Protein AF-A0A5C2H812-F1 (afdb_monomer_lite)

Structure (mmCIF, N/CA/C/O backbone):
data_AF-A0A5C2H812-F1
#
_entry.id   AF-A0A5C2H812-F1
#
loop_
_atom_site.group_PDB
_atom_site.id
_atom_site.type_symbol
_atom_site.label_atom_id
_atom_site.label_alt_id
_atom_site.label_comp_id
_atom_site.label_asym_id
_atom_site.label_entity_id
_atom_site.label_seq_id
_atom_site.pdbx_PDB_ins_code
_atom_site.Cartn_x
_atom_site.Cartn_y
_atom_site.Cartn_z
_atom_site.occupancy
_atom_site.B_iso_or_equiv
_atom_site.auth_seq_id
_atom_site.auth_comp_id
_atom_site.auth_asym_id
_atom_site.auth_atom_id
_atom_site.pdbx_PDB_model_num
ATOM 1 N N . MET A 1 1 ? 69.292 25.641 -96.877 1.00 55.03 1 MET A N 1
ATOM 2 C CA . MET A 1 1 ? 69.197 25.171 -95.483 1.00 55.03 1 MET A CA 1
ATOM 3 C C . MET A 1 1 ? 70.450 24.400 -95.140 1.00 55.03 1 MET A C 1
ATOM 5 O O . MET A 1 1 ? 70.789 23.452 -95.841 1.00 55.03 1 MET A O 1
ATOM 9 N N . ASN A 1 2 ? 71.173 24.871 -94.130 1.00 63.78 2 ASN A N 1
ATOM 10 C CA . ASN A 1 2 ? 72.374 24.227 -93.603 1.00 63.78 2 ASN A CA 1
ATOM 11 C C . ASN A 1 2 ? 71.959 22.956 -92.828 1.00 63.78 2 ASN A C 1
ATOM 13 O O . ASN A 1 2 ? 70.912 22.959 -92.189 1.00 63.78 2 ASN A O 1
ATOM 17 N N . LEU A 1 3 ? 72.748 21.875 -92.854 1.00 61.50 3 LEU A N 1
ATOM 18 C CA . LEU A 1 3 ? 72.434 20.598 -92.172 1.00 61.50 3 LEU A CA 1
ATOM 19 C C . LEU A 1 3 ? 72.087 20.777 -90.678 1.00 61.50 3 LEU A C 1
ATOM 21 O O . LEU A 1 3 ? 71.246 20.055 -90.152 1.00 61.50 3 LEU A O 1
ATOM 25 N N . LYS A 1 4 ? 72.663 21.796 -90.027 1.00 65.25 4 LYS A N 1
ATOM 26 C CA . LYS A 1 4 ? 72.330 22.205 -88.652 1.00 65.25 4 LYS A CA 1
ATOM 27 C C . LYS A 1 4 ? 70.908 22.757 -88.477 1.00 65.25 4 LYS A C 1
ATOM 29 O O . LYS A 1 4 ? 70.313 22.526 -87.434 1.00 65.25 4 LYS A O 1
ATOM 34 N N . GLU A 1 5 ? 70.365 23.481 -89.455 1.00 61.47 5 GLU A N 1
ATOM 35 C CA . GLU A 1 5 ? 68.996 24.026 -89.379 1.00 61.47 5 GLU A CA 1
ATOM 36 C C . GLU A 1 5 ? 67.959 22.905 -89.466 1.00 61.47 5 GLU A C 1
ATOM 38 O O . GLU A 1 5 ? 66.991 22.908 -88.715 1.00 61.47 5 GLU A O 1
ATOM 43 N N . LEU A 1 6 ? 68.205 21.900 -90.316 1.00 66.81 6 LEU A N 1
ATOM 44 C CA . LEU A 1 6 ? 67.329 20.734 -90.460 1.00 66.81 6 LEU A CA 1
ATOM 45 C C . LEU A 1 6 ? 67.289 19.883 -89.174 1.00 66.81 6 LEU A C 1
ATOM 47 O O . LEU A 1 6 ? 66.256 19.323 -88.821 1.00 66.81 6 LEU A O 1
ATOM 51 N N . GLU A 1 7 ? 68.414 19.791 -88.461 1.00 70.12 7 GLU A N 1
ATOM 52 C CA . GLU A 1 7 ? 68.540 19.028 -87.214 1.00 70.12 7 GLU A CA 1
ATOM 53 C C . GLU A 1 7 ? 67.909 19.752 -86.008 1.00 70.12 7 GLU A C 1
ATOM 55 O O . GLU A 1 7 ? 67.334 19.104 -85.132 1.00 70.12 7 GLU A O 1
ATOM 60 N N . ILE A 1 8 ? 67.956 21.091 -85.986 1.00 73.12 8 ILE A N 1
ATOM 61 C CA . ILE A 1 8 ? 67.236 21.921 -85.006 1.00 73.12 8 ILE A CA 1
ATOM 62 C C . ILE A 1 8 ? 65.727 21.813 -85.231 1.00 73.12 8 ILE A C 1
ATOM 64 O O . ILE A 1 8 ? 65.004 21.501 -84.292 1.00 73.12 8 ILE A O 1
ATOM 68 N N . GLN A 1 9 ? 65.268 21.961 -86.475 1.00 73.31 9 GLN A N 1
ATOM 69 C CA . GLN A 1 9 ? 63.847 21.896 -86.821 1.00 73.31 9 GLN A CA 1
ATOM 70 C C . GLN A 1 9 ? 63.234 20.529 -86.469 1.00 73.31 9 GLN A C 1
ATOM 72 O O . GLN A 1 9 ? 62.144 20.448 -85.912 1.00 73.31 9 GLN A O 1
ATOM 77 N N . LYS A 1 10 ? 63.987 19.441 -86.681 1.00 75.25 10 LYS A N 1
ATOM 78 C CA . LYS A 1 10 ? 63.566 18.084 -86.305 1.00 75.25 10 LYS A CA 1
ATOM 79 C C . LYS A 1 10 ? 63.495 17.875 -84.785 1.00 75.25 10 LYS A C 1
ATOM 81 O O . LYS A 1 10 ? 62.611 17.171 -84.306 1.00 75.25 10 LYS A O 1
ATOM 86 N N . LYS A 1 11 ? 64.400 18.495 -84.014 1.00 77.00 11 LYS A N 1
ATOM 87 C CA . LYS A 1 11 ? 64.338 18.495 -82.539 1.00 77.00 11 LYS A CA 1
ATOM 88 C C . LYS A 1 11 ? 63.199 19.363 -82.002 1.00 77.00 11 LYS A C 1
ATOM 90 O O . LYS A 1 11 ? 62.602 18.993 -80.996 1.00 77.00 11 LYS A O 1
ATOM 95 N N . GLU A 1 12 ? 62.892 20.484 -82.651 1.00 76.94 12 GLU A N 1
ATOM 96 C CA . GLU A 1 12 ? 61.744 21.337 -82.316 1.00 76.94 12 GLU A CA 1
ATOM 97 C C . GLU A 1 12 ? 60.413 20.621 -82.579 1.00 76.94 12 GLU A C 1
ATOM 99 O O . GLU A 1 12 ? 59.513 20.682 -81.740 1.00 76.94 12 GLU A O 1
ATOM 104 N N . GLU A 1 13 ? 60.304 19.876 -83.683 1.00 77.25 13 GLU A N 1
ATOM 105 C CA . GLU A 1 13 ? 59.147 19.018 -83.968 1.00 77.25 13 GLU A CA 1
ATOM 106 C C . GLU A 1 13 ? 59.012 17.878 -82.947 1.00 77.25 13 GLU A C 1
ATOM 108 O O . GLU A 1 13 ? 57.924 17.660 -82.417 1.00 77.25 13 GLU A O 1
ATOM 113 N N . GLU A 1 14 ? 60.106 17.189 -82.599 1.00 78.94 14 GLU A N 1
ATOM 114 C CA . GLU A 1 14 ? 60.086 16.109 -81.599 1.00 78.94 14 GLU A CA 1
ATOM 115 C C . GLU A 1 14 ? 59.736 16.625 -80.190 1.00 78.94 14 GLU A C 1
ATOM 117 O O . GLU A 1 14 ? 58.989 15.981 -79.449 1.00 78.94 14 GLU A O 1
ATOM 122 N N . PHE A 1 15 ? 60.243 17.803 -79.813 1.00 83.19 15 PHE A N 1
ATOM 123 C CA . PHE A 1 15 ? 59.892 18.458 -78.553 1.00 83.19 15 PHE A CA 1
ATOM 124 C C . PHE A 1 15 ? 58.424 18.894 -78.537 1.00 83.19 15 PHE A C 1
ATOM 126 O O . PHE A 1 15 ? 57.734 18.662 -77.545 1.00 83.19 15 PHE A O 1
ATOM 133 N N . SER A 1 16 ? 57.926 19.455 -79.643 1.00 80.38 16 SER A N 1
ATOM 134 C CA . SER A 1 16 ? 56.518 19.841 -79.787 1.00 80.38 16 SER A CA 1
ATOM 135 C C . SER A 1 16 ? 55.586 18.631 -79.695 1.00 80.38 16 SER A C 1
ATOM 137 O O . SER A 1 16 ? 54.560 18.709 -79.023 1.00 80.38 16 SER A O 1
ATOM 139 N N . LEU A 1 17 ? 55.965 17.489 -80.283 1.00 81.94 17 LEU A N 1
ATOM 140 C CA . LEU A 1 17 ? 55.203 16.242 -80.171 1.00 81.94 17 LEU A CA 1
ATOM 141 C C . LEU A 1 17 ? 55.134 15.742 -78.721 1.00 81.94 17 LEU A C 1
ATOM 143 O O . LEU A 1 17 ? 54.051 15.448 -78.225 1.00 81.94 17 LEU A O 1
ATOM 147 N N . LYS A 1 18 ? 56.269 15.715 -78.008 1.00 83.25 18 LYS A N 1
ATOM 148 C CA . LYS A 1 18 ? 56.310 15.324 -76.585 1.00 83.25 18 LYS A CA 1
ATOM 149 C C . LYS A 1 18 ? 55.510 16.277 -75.697 1.00 83.25 18 LYS A C 1
ATOM 151 O O . LYS A 1 18 ? 54.914 15.840 -74.713 1.00 83.25 18 LYS A O 1
ATOM 156 N N . LEU A 1 19 ? 55.490 17.570 -76.028 1.00 84.56 19 LEU A N 1
ATOM 157 C CA . LEU A 1 19 ? 54.692 18.562 -75.311 1.00 84.56 19 LEU A CA 1
ATOM 158 C C . LEU A 1 19 ? 53.191 18.309 -75.508 1.00 84.56 19 LEU A C 1
ATOM 160 O O . LEU A 1 19 ? 52.450 18.316 -74.529 1.00 84.56 19 LEU A O 1
ATOM 164 N N . LEU A 1 20 ? 52.768 18.015 -76.743 1.00 83.62 20 LEU A N 1
ATOM 165 C CA . LEU A 1 20 ? 51.385 17.658 -77.077 1.00 83.62 20 LEU A CA 1
ATOM 166 C C . LEU A 1 20 ? 50.948 16.357 -76.393 1.00 83.62 20 LEU A C 1
ATOM 168 O O . LEU A 1 20 ? 49.873 16.312 -75.801 1.00 83.62 20 LEU A O 1
ATOM 172 N N . GLU A 1 21 ? 51.793 15.323 -76.396 1.00 83.50 21 GLU A N 1
ATOM 173 C CA . GLU A 1 21 ? 51.527 14.067 -75.681 1.00 83.50 21 GLU A CA 1
ATOM 174 C C . GLU A 1 21 ? 51.390 14.295 -74.169 1.00 83.50 21 GLU A C 1
ATOM 176 O O . GLU A 1 21 ? 50.493 13.746 -73.520 1.00 83.50 21 GLU A O 1
ATOM 181 N N . LYS A 1 22 ? 52.251 15.143 -73.588 1.00 87.31 22 LYS A N 1
ATOM 182 C CA . LYS A 1 22 ? 52.170 15.490 -72.166 1.00 87.31 22 LYS A CA 1
ATOM 183 C C . LYS A 1 22 ? 50.924 16.316 -71.853 1.00 87.31 22 LYS A C 1
ATOM 185 O O . LYS A 1 22 ? 50.289 16.070 -70.828 1.00 87.31 22 LYS A O 1
ATOM 190 N N . GLU A 1 23 ? 50.557 17.256 -72.719 1.00 88.25 23 GLU A N 1
ATOM 191 C CA . GLU A 1 23 ? 49.329 18.042 -72.602 1.00 88.25 23 GLU A CA 1
ATOM 192 C C . GLU A 1 23 ? 48.090 17.139 -72.669 1.00 88.25 23 GLU A C 1
ATOM 194 O O . GLU A 1 23 ? 47.193 17.258 -71.834 1.00 88.25 23 GLU A O 1
ATOM 199 N N . GLU A 1 24 ? 48.049 16.188 -73.603 1.00 85.44 24 GLU A N 1
ATOM 200 C CA . GLU A 1 24 ? 46.948 15.231 -73.724 1.00 85.44 24 GLU A CA 1
ATOM 201 C C . GLU A 1 24 ? 46.861 14.308 -72.499 1.00 85.44 24 GLU A C 1
ATOM 203 O O . GLU A 1 24 ? 45.772 14.067 -71.973 1.00 85.44 24 GLU A O 1
ATOM 208 N N . SER A 1 25 ? 48.005 13.840 -71.989 1.00 86.75 25 SER A N 1
ATOM 209 C CA . SER A 1 25 ? 48.071 13.060 -70.750 1.00 86.75 25 SER A CA 1
ATOM 210 C C . SER A 1 25 ? 47.530 13.845 -69.553 1.00 86.75 25 SER A C 1
ATOM 212 O O . SER A 1 25 ? 46.758 13.292 -68.771 1.00 86.75 25 SER A O 1
ATOM 214 N N . LEU A 1 26 ? 47.902 15.120 -69.410 1.00 88.62 26 LEU A N 1
ATOM 215 C CA . LEU A 1 26 ? 47.411 15.978 -68.330 1.00 88.62 26 LEU A CA 1
ATOM 216 C C . LEU A 1 26 ? 45.912 16.267 -68.478 1.00 88.62 26 LEU A C 1
ATOM 218 O O . LEU A 1 26 ? 45.187 16.243 -67.488 1.00 88.62 26 LEU A O 1
ATOM 222 N N . LYS A 1 27 ? 45.411 16.468 -69.705 1.00 86.75 27 LYS A N 1
ATOM 223 C CA . LYS A 1 27 ? 43.969 16.621 -69.969 1.00 86.75 27 LYS A CA 1
ATOM 224 C C . LYS A 1 27 ? 43.180 15.380 -69.553 1.00 86.75 27 LYS A C 1
ATOM 226 O O . LYS A 1 27 ? 42.129 15.518 -68.929 1.00 86.75 27 LYS A O 1
ATOM 231 N N . LYS A 1 28 ? 43.690 14.179 -69.851 1.00 85.50 28 LYS A N 1
ATOM 232 C CA . LYS A 1 28 ? 43.075 12.910 -69.418 1.00 85.50 28 LYS A CA 1
ATOM 233 C C . LYS A 1 28 ? 43.060 12.777 -67.895 1.00 85.50 28 LYS A C 1
ATOM 235 O O . LYS A 1 28 ? 42.040 12.387 -67.335 1.00 85.50 28 LYS A O 1
ATOM 240 N N . GLU A 1 29 ? 44.148 13.148 -67.226 1.00 88.19 29 GLU A N 1
ATOM 241 C CA . GLU A 1 29 ? 44.247 13.113 -65.763 1.00 88.19 29 GLU A CA 1
ATOM 242 C C . GLU A 1 29 ? 43.275 14.104 -65.093 1.00 88.19 29 GLU A C 1
ATOM 244 O O . GLU A 1 29 ? 42.527 13.735 -64.189 1.00 88.19 29 GLU A O 1
ATOM 249 N N . VAL A 1 30 ? 43.196 15.340 -65.597 1.00 86.19 30 VAL A N 1
ATOM 250 C CA . VAL A 1 30 ? 42.227 16.345 -65.127 1.00 86.19 30 VAL A CA 1
ATOM 251 C C . VAL A 1 30 ? 40.791 15.871 -65.337 1.00 86.19 30 VAL A C 1
ATOM 253 O O . VAL A 1 30 ? 39.951 16.066 -64.457 1.00 86.19 30 VAL A O 1
ATOM 256 N N . GLN A 1 31 ? 40.490 15.240 -66.476 1.00 86.69 31 GLN A N 1
ATOM 257 C CA . GLN A 1 31 ? 39.156 14.699 -66.720 1.00 86.69 31 GLN A CA 1
ATOM 258 C C . GLN A 1 31 ? 38.817 13.584 -65.725 1.00 86.69 31 GLN A C 1
ATOM 260 O O . GLN A 1 31 ? 37.722 13.596 -65.175 1.00 86.69 31 GLN A O 1
ATOM 265 N N . LEU A 1 32 ? 39.754 12.679 -65.423 1.00 86.44 32 LEU A N 1
ATOM 266 C CA . LEU A 1 32 ? 39.556 11.643 -64.408 1.00 86.44 32 LEU A CA 1
ATOM 267 C C . LEU A 1 32 ? 39.226 12.247 -63.034 1.00 86.44 32 LEU A C 1
ATOM 269 O O . LEU A 1 32 ? 38.264 11.821 -62.399 1.00 86.44 32 LEU A O 1
ATOM 273 N N . TYR A 1 33 ? 39.965 13.269 -62.587 1.00 86.94 33 TYR A N 1
ATOM 274 C CA . TYR A 1 33 ? 39.664 13.938 -61.315 1.00 86.94 33 TYR A CA 1
ATOM 275 C C . TYR A 1 33 ? 38.294 14.624 -61.317 1.00 86.94 33 TYR A C 1
ATOM 277 O O . TYR A 1 33 ? 37.595 14.588 -60.303 1.00 86.94 33 TYR A O 1
ATOM 285 N N . LYS A 1 34 ? 37.875 15.203 -62.451 1.00 83.81 34 LYS A N 1
ATOM 286 C CA . LYS A 1 34 ? 36.522 15.756 -62.600 1.00 83.81 34 LYS A CA 1
ATOM 287 C C . LYS A 1 34 ? 35.457 14.669 -62.484 1.00 83.81 34 LYS A C 1
ATOM 289 O O . LYS A 1 34 ? 34.507 14.872 -61.738 1.00 83.81 34 LYS A O 1
ATOM 294 N N . GLU A 1 35 ? 35.621 13.527 -63.151 1.00 85.19 35 GLU A N 1
ATOM 295 C CA . GLU A 1 35 ? 34.677 12.402 -63.051 1.00 85.19 35 GLU A CA 1
ATOM 296 C C . GLU A 1 35 ? 34.577 11.865 -61.613 1.00 85.19 35 GLU A C 1
ATOM 298 O O . GLU A 1 35 ? 33.478 11.635 -61.108 1.00 85.19 35 GLU A O 1
ATOM 303 N N . ILE A 1 36 ? 35.709 11.749 -60.907 1.00 83.25 36 ILE A N 1
ATOM 304 C CA . ILE A 1 36 ? 35.735 11.348 -59.491 1.00 83.25 36 ILE A CA 1
ATOM 305 C C . ILE A 1 36 ? 34.968 12.360 -58.625 1.00 83.25 36 ILE A C 1
ATOM 307 O O . ILE A 1 36 ? 34.104 11.972 -57.840 1.00 83.25 36 ILE A O 1
ATOM 311 N N . ALA A 1 37 ? 35.234 13.661 -58.785 1.00 82.75 37 ALA A N 1
ATOM 312 C CA . ALA A 1 37 ? 34.564 14.716 -58.020 1.00 82.75 37 ALA A CA 1
ATOM 313 C C . ALA A 1 37 ? 33.058 14.821 -58.336 1.00 82.75 37 ALA A C 1
ATOM 315 O O . ALA A 1 37 ? 32.253 15.178 -57.469 1.00 82.75 37 ALA A O 1
ATOM 316 N N . VAL A 1 38 ? 32.665 14.486 -59.569 1.00 85.12 38 VAL A N 1
ATOM 317 C CA . VAL A 1 38 ? 31.269 14.424 -60.021 1.00 85.12 38 VAL A CA 1
ATOM 318 C C . VAL A 1 38 ? 30.479 13.316 -59.311 1.00 85.12 38 VAL A C 1
ATOM 320 O O . VAL A 1 38 ? 29.275 13.480 -59.109 1.00 85.12 38 VAL A O 1
ATOM 323 N N . HIS A 1 39 ? 31.143 12.241 -58.876 1.00 82.25 39 HIS A N 1
ATOM 324 C CA . HIS A 1 39 ? 30.522 11.096 -58.202 1.00 82.25 39 HIS A CA 1
ATOM 325 C C . HIS A 1 39 ? 30.243 11.302 -56.698 1.00 82.25 39 HIS A C 1
ATOM 327 O O . HIS A 1 39 ? 29.638 10.434 -56.071 1.00 82.25 39 HIS A O 1
ATOM 333 N N . SER A 1 40 ? 30.659 12.423 -56.096 1.00 81.69 40 SER A N 1
ATOM 334 C CA . SER A 1 40 ? 30.379 12.708 -54.677 1.00 81.69 40 SER A CA 1
ATOM 335 C C . SER A 1 40 ? 28.875 12.631 -54.369 1.00 81.69 40 SER A C 1
ATOM 337 O O . SER A 1 40 ? 28.070 13.297 -55.023 1.00 81.69 40 SER A O 1
ATOM 339 N N . GLN A 1 41 ? 28.508 11.825 -53.366 1.00 76.94 41 GLN A N 1
ATOM 340 C CA . GLN A 1 41 ? 27.117 11.611 -52.941 1.00 76.94 41 GLN A CA 1
ATOM 341 C C . GLN A 1 41 ? 26.718 12.439 -51.711 1.00 76.94 41 GLN A C 1
ATOM 343 O O . GLN A 1 41 ? 25.529 12.636 -51.480 1.00 76.94 41 GLN A O 1
ATOM 348 N N . GLU A 1 42 ? 27.689 12.926 -50.933 1.00 76.62 42 GLU A N 1
ATOM 349 C CA . GLU A 1 42 ? 27.428 13.654 -49.681 1.00 76.62 42 GLU A CA 1
ATOM 350 C C . GLU A 1 42 ? 27.656 15.167 -49.805 1.00 76.62 42 GLU A C 1
ATOM 352 O O . GLU A 1 42 ? 26.929 15.950 -49.194 1.00 76.62 42 GLU A O 1
ATOM 357 N N . GLU A 1 43 ? 28.638 15.592 -50.608 1.00 85.81 43 GLU A N 1
ATOM 358 C CA . GLU A 1 43 ? 29.047 16.998 -50.706 1.00 85.81 43 GLU A CA 1
ATOM 359 C C . GLU A 1 43 ? 28.879 17.555 -52.121 1.00 85.81 43 GLU A C 1
ATOM 361 O O . GLU A 1 43 ? 29.327 16.962 -53.111 1.00 85.81 43 GLU A O 1
ATOM 366 N N . GLY A 1 44 ? 28.253 18.729 -52.213 1.00 88.88 44 GLY A N 1
ATOM 367 C CA . GLY A 1 44 ? 28.190 19.538 -53.420 1.00 88.88 44 GLY A CA 1
ATOM 368 C C . GLY A 1 44 ? 29.487 20.318 -53.570 1.00 88.88 44 GLY A C 1
ATOM 369 O O . GLY A 1 44 ? 29.806 21.145 -52.727 1.00 88.88 44 GLY A O 1
ATOM 370 N N . LEU A 1 45 ? 30.240 20.067 -54.633 1.00 90.94 45 LEU A N 1
ATOM 371 C CA . LEU A 1 45 ? 31.516 20.731 -54.879 1.00 90.94 45 LEU A CA 1
ATOM 372 C C . LEU A 1 45 ? 31.340 21.776 -55.970 1.00 90.94 45 LEU A C 1
ATOM 374 O O . LEU A 1 45 ? 30.868 21.450 -57.062 1.00 90.94 45 LEU A O 1
ATOM 378 N N . VAL A 1 46 ? 31.748 23.005 -55.676 1.00 91.50 46 VAL A N 1
ATOM 379 C CA . VAL A 1 46 ? 31.717 24.154 -56.585 1.00 91.50 46 VAL A CA 1
ATOM 380 C C . VAL A 1 46 ? 33.096 24.801 -56.574 1.00 91.50 46 VAL A C 1
ATOM 382 O O . VAL A 1 46 ? 33.694 24.934 -55.513 1.00 91.50 46 VAL A O 1
ATOM 385 N N . ALA A 1 47 ? 33.629 25.195 -57.726 1.00 90.94 47 ALA A N 1
ATOM 386 C CA . ALA A 1 47 ? 34.884 25.934 -57.780 1.00 90.94 47 ALA A CA 1
ATOM 387 C C . ALA A 1 47 ? 34.766 27.186 -58.649 1.00 90.94 47 ALA A C 1
ATOM 389 O O . ALA A 1 47 ? 34.169 27.146 -59.728 1.00 90.94 47 ALA A O 1
ATOM 390 N N . PHE A 1 48 ? 35.378 28.269 -58.175 1.00 91.19 48 PHE A N 1
ATOM 391 C CA . PHE A 1 48 ? 35.452 29.563 -58.847 1.00 91.19 48 PHE A CA 1
ATOM 392 C C . PHE A 1 48 ? 36.909 29.934 -59.135 1.00 91.19 48 PHE A C 1
ATOM 394 O O . PHE A 1 48 ? 37.798 29.586 -58.352 1.00 91.19 48 PHE A O 1
ATOM 401 N N . ASP A 1 49 ? 37.158 30.625 -60.246 1.00 89.25 49 ASP A N 1
ATOM 402 C CA . ASP A 1 49 ? 38.457 31.243 -60.537 1.00 89.25 49 ASP A CA 1
ATOM 403 C C . ASP A 1 49 ? 38.638 32.597 -59.818 1.00 89.25 49 ASP A C 1
ATOM 405 O O . ASP A 1 49 ? 37.755 33.066 -59.095 1.00 89.25 49 ASP A O 1
ATOM 409 N N . LYS A 1 50 ? 39.801 33.230 -60.013 1.00 84.50 50 LYS A N 1
ATOM 410 C CA . LYS A 1 50 ? 40.157 34.541 -59.441 1.00 84.50 50 LYS A CA 1
ATOM 411 C C . LYS A 1 50 ? 39.241 35.691 -59.868 1.00 84.50 50 LYS A C 1
ATOM 413 O O . LYS A 1 50 ? 39.171 36.694 -59.164 1.00 84.50 50 LYS A O 1
ATOM 418 N N . ASP A 1 51 ? 38.576 35.547 -61.011 1.00 85.19 51 ASP A N 1
ATOM 419 C CA . ASP A 1 51 ? 37.653 36.530 -61.575 1.00 85.19 51 ASP A CA 1
ATOM 420 C C . ASP A 1 51 ? 36.198 36.195 -61.181 1.00 85.19 51 ASP A C 1
ATOM 422 O O . ASP A 1 51 ? 35.253 36.802 -61.682 1.00 85.19 51 ASP A O 1
ATOM 426 N N . ASN A 1 52 ? 36.025 35.253 -60.241 1.00 84.56 52 ASN A N 1
ATOM 427 C CA . ASN A 1 52 ? 34.764 34.740 -59.715 1.00 84.56 52 ASN A CA 1
ATOM 428 C C . ASN A 1 52 ? 33.884 34.002 -60.739 1.00 84.56 52 ASN A C 1
ATOM 430 O O . ASN A 1 52 ? 32.682 33.836 -60.519 1.00 84.56 52 ASN A O 1
ATOM 434 N N . ASN A 1 53 ? 34.458 33.498 -61.832 1.00 88.12 53 ASN A N 1
ATOM 435 C CA . ASN A 1 53 ? 33.722 32.665 -62.777 1.00 88.12 53 ASN A CA 1
ATOM 436 C C . ASN A 1 53 ? 33.650 31.221 -62.283 1.00 88.12 53 ASN A C 1
ATOM 438 O O . ASN A 1 53 ? 34.628 30.653 -61.794 1.00 88.12 53 ASN A O 1
ATOM 442 N N . LEU A 1 54 ? 32.487 30.597 -62.461 1.00 89.50 54 LEU A N 1
ATOM 443 C CA . LEU A 1 54 ? 32.275 29.189 -62.150 1.00 89.50 54 LEU A CA 1
ATOM 444 C C . LEU A 1 54 ? 33.079 28.299 -63.112 1.00 89.50 54 LEU A C 1
ATOM 446 O O . LEU A 1 54 ? 32.787 28.245 -64.306 1.00 89.50 54 LEU A O 1
ATOM 450 N N . ILE A 1 55 ? 34.041 27.542 -62.582 1.00 89.19 55 ILE A N 1
ATOM 451 C CA . ILE A 1 55 ? 34.879 26.619 -63.368 1.00 89.19 55 ILE A CA 1
ATOM 452 C C . ILE A 1 55 ? 34.452 25.155 -63.232 1.00 89.19 55 ILE A C 1
ATOM 454 O O . ILE A 1 55 ? 34.759 24.325 -64.094 1.00 89.19 55 ILE A O 1
ATOM 458 N N . PHE A 1 56 ? 33.764 24.812 -62.142 1.00 89.38 56 PHE A N 1
ATOM 459 C CA . PHE A 1 56 ? 33.332 23.448 -61.870 1.00 89.38 56 PHE A CA 1
ATOM 460 C C . PHE A 1 56 ? 32.153 23.418 -60.901 1.00 89.38 56 PHE A C 1
ATOM 462 O O . PHE A 1 56 ? 32.132 24.140 -59.910 1.00 89.38 56 PHE A O 1
ATOM 469 N N . ALA A 1 57 ? 31.220 22.508 -61.161 1.00 90.25 57 ALA A N 1
ATOM 470 C CA . ALA A 1 57 ? 30.217 22.064 -60.205 1.00 90.25 57 ALA A CA 1
ATOM 471 C C . ALA A 1 57 ? 29.987 20.560 -60.398 1.00 90.25 57 ALA A C 1
ATOM 473 O O . ALA A 1 57 ? 29.893 20.112 -61.548 1.00 90.25 57 ALA A O 1
ATOM 474 N N . ASN A 1 58 ? 29.895 19.783 -59.318 1.00 90.06 58 ASN A N 1
ATOM 475 C CA . ASN A 1 58 ? 29.560 18.356 -59.392 1.00 90.06 58 ASN A CA 1
ATOM 476 C C . ASN A 1 58 ? 28.045 18.115 -59.564 1.00 90.06 58 ASN A C 1
ATOM 478 O O . ASN A 1 58 ? 27.251 19.054 -59.526 1.00 90.06 58 ASN A O 1
ATOM 482 N N . ASN A 1 59 ? 27.631 16.855 -59.757 1.00 87.81 59 ASN A N 1
ATOM 483 C CA . ASN A 1 59 ? 26.219 16.512 -59.982 1.00 87.81 59 ASN A CA 1
ATOM 484 C C . ASN A 1 59 ? 25.316 16.964 -58.828 1.00 87.81 59 ASN A C 1
ATOM 486 O O . ASN A 1 59 ? 24.243 17.513 -59.071 1.00 87.81 59 ASN A O 1
ATOM 490 N N . LEU A 1 60 ? 25.759 16.776 -57.580 1.00 85.38 60 LEU A N 1
ATOM 491 C CA . LEU A 1 60 ? 24.983 17.164 -56.405 1.00 85.38 60 LEU A CA 1
ATOM 492 C C . LEU A 1 60 ? 24.774 18.686 -56.344 1.00 85.38 60 LEU A C 1
ATOM 494 O O . LEU A 1 60 ? 23.657 19.135 -56.099 1.00 85.38 60 LEU A O 1
ATOM 498 N N . ALA A 1 61 ? 25.806 19.483 -56.630 1.00 87.06 61 ALA A N 1
ATOM 499 C CA . ALA A 1 61 ? 25.684 20.935 -56.692 1.00 87.06 61 ALA A CA 1
ATOM 500 C C . ALA A 1 61 ? 24.791 21.389 -57.858 1.00 87.06 61 ALA A C 1
ATOM 502 O O . ALA A 1 61 ? 23.940 22.246 -57.659 1.00 87.06 61 ALA A O 1
ATOM 503 N N . ARG A 1 62 ? 24.929 20.808 -59.059 1.00 87.25 62 ARG A N 1
ATOM 504 C CA . ARG A 1 62 ? 24.107 21.172 -60.237 1.00 87.25 62 ARG A CA 1
ATOM 505 C C . ARG A 1 62 ? 22.627 20.849 -60.072 1.00 87.25 62 ARG A C 1
ATOM 507 O O . ARG A 1 62 ? 21.785 21.594 -60.556 1.00 87.25 62 ARG A O 1
ATOM 514 N N . ASN A 1 63 ? 22.312 19.740 -59.408 1.00 84.69 63 ASN A N 1
ATOM 515 C CA . ASN A 1 63 ? 20.927 19.319 -59.213 1.00 84.69 63 ASN A CA 1
ATOM 516 C C . ASN A 1 63 ? 20.194 20.179 -58.178 1.00 84.69 63 ASN A C 1
ATOM 518 O O . ASN A 1 63 ? 18.979 20.330 -58.274 1.00 84.69 63 ASN A O 1
ATOM 522 N N . ASN A 1 64 ? 20.917 20.724 -57.195 1.00 82.50 64 ASN A N 1
ATOM 523 C CA . ASN A 1 64 ? 20.311 21.450 -56.081 1.00 82.50 64 ASN A CA 1
ATOM 524 C C . ASN A 1 64 ? 20.463 22.984 -56.196 1.00 82.50 64 ASN A C 1
ATOM 526 O O . ASN A 1 64 ? 19.642 23.715 -55.650 1.00 82.50 64 ASN A O 1
ATOM 530 N N . ILE A 1 65 ? 21.452 23.490 -56.945 1.00 84.88 65 ILE A N 1
ATOM 531 C CA . ILE A 1 65 ? 21.760 24.925 -57.062 1.00 84.88 65 ILE A CA 1
ATOM 532 C C . ILE A 1 65 ? 21.479 25.406 -58.483 1.00 84.88 65 ILE A C 1
ATOM 534 O O . ILE A 1 65 ? 22.164 25.025 -59.430 1.00 84.88 65 ILE A O 1
ATOM 538 N N . LYS A 1 66 ? 20.463 26.265 -58.622 1.00 83.94 66 LYS A N 1
ATOM 539 C CA . LYS A 1 66 ? 20.070 26.863 -59.910 1.00 83.94 66 LYS A CA 1
ATOM 540 C C . LYS A 1 66 ? 20.855 28.133 -60.236 1.00 83.94 66 LYS A C 1
ATOM 542 O O . LYS A 1 66 ? 21.149 28.375 -61.401 1.00 83.94 66 LYS A O 1
ATOM 547 N N . ASP A 1 67 ? 21.186 28.920 -59.215 1.00 87.19 67 ASP A N 1
ATOM 548 C CA . ASP A 1 67 ? 21.987 30.135 -59.329 1.00 87.19 67 ASP A CA 1
ATOM 549 C C . ASP A 1 67 ? 23.194 30.036 -58.391 1.00 87.19 67 ASP A C 1
ATOM 551 O O . ASP A 1 67 ? 23.032 29.856 -57.189 1.00 87.19 67 ASP A O 1
ATOM 555 N N . TYR A 1 68 ? 24.404 30.120 -58.946 1.00 88.31 68 TYR A N 1
ATOM 556 C CA . TYR A 1 68 ? 25.654 30.029 -58.188 1.00 88.31 68 TYR A CA 1
ATOM 557 C C . TYR A 1 68 ? 26.104 31.372 -57.601 1.00 88.31 68 TYR A C 1
ATOM 559 O O . TYR A 1 68 ? 27.056 31.384 -56.818 1.00 88.31 68 TYR A O 1
ATOM 567 N N . SER A 1 69 ? 25.421 32.479 -57.921 1.00 85.62 69 SER A N 1
ATOM 568 C CA . SER A 1 69 ? 25.680 33.795 -57.322 1.00 85.62 69 SER A CA 1
ATOM 569 C C . SER A 1 69 ? 25.564 33.748 -55.795 1.00 85.62 69 SER A C 1
ATOM 571 O O . SER A 1 69 ? 26.437 34.246 -55.099 1.00 85.62 69 SER A O 1
ATOM 573 N N . ILE A 1 70 ? 24.583 33.009 -55.269 1.00 86.38 70 ILE A N 1
ATOM 574 C CA . ILE A 1 70 ? 24.362 32.829 -53.827 1.00 86.38 70 ILE A CA 1
ATOM 575 C C . ILE A 1 70 ? 25.534 32.114 -53.136 1.00 86.38 70 ILE A C 1
ATOM 577 O O . ILE A 1 70 ? 25.863 32.402 -51.988 1.00 86.38 70 ILE A O 1
ATOM 581 N N . VAL A 1 71 ? 26.183 31.177 -53.839 1.00 86.81 71 VAL A N 1
ATOM 582 C CA . VAL A 1 71 ? 27.355 30.455 -53.325 1.00 86.81 71 VAL A CA 1
ATOM 583 C C . VAL A 1 71 ? 28.553 31.391 -53.329 1.00 86.81 71 VAL A C 1
ATOM 585 O O . VAL A 1 71 ? 29.311 31.426 -52.365 1.00 86.81 71 VAL A O 1
ATOM 588 N N . LEU A 1 72 ? 28.709 32.169 -54.400 1.00 85.81 72 LEU A N 1
ATOM 589 C CA . LEU A 1 72 ? 29.765 33.162 -54.508 1.00 85.81 72 LEU A CA 1
ATOM 590 C C . LEU A 1 72 ? 29.624 34.251 -53.435 1.00 85.81 72 LEU A C 1
ATOM 592 O O . LEU A 1 72 ? 30.611 34.581 -52.785 1.00 85.81 72 LEU A O 1
ATOM 596 N N . ASP A 1 73 ? 28.412 34.742 -53.181 1.00 86.00 73 ASP A N 1
ATOM 597 C CA . ASP A 1 73 ? 28.127 35.701 -52.112 1.00 86.00 73 ASP A CA 1
ATOM 598 C C . ASP A 1 73 ? 28.494 35.127 -50.739 1.00 86.00 73 ASP A C 1
ATOM 600 O O . ASP A 1 73 ? 29.117 35.816 -49.929 1.00 86.00 73 ASP A O 1
ATOM 604 N N . ALA A 1 74 ? 28.186 33.850 -50.482 1.00 86.06 74 ALA A N 1
ATOM 605 C CA . ALA A 1 74 ? 28.605 33.173 -49.255 1.00 86.06 74 ALA A CA 1
ATOM 606 C C . ALA A 1 74 ? 30.139 33.077 -49.140 1.00 86.06 74 ALA A C 1
ATOM 608 O O . ALA A 1 74 ? 30.693 33.300 -48.063 1.00 86.06 74 ALA A O 1
ATOM 609 N N . VAL A 1 75 ? 30.847 32.817 -50.244 1.00 85.25 75 VAL A N 1
ATOM 610 C CA . VAL A 1 75 ? 32.320 32.782 -50.283 1.00 85.25 75 VAL A CA 1
ATOM 611 C C . VAL A 1 75 ? 32.927 34.162 -50.030 1.00 85.25 75 VAL A C 1
ATOM 613 O O . VAL A 1 75 ? 33.840 34.286 -49.210 1.00 85.25 75 VAL A O 1
ATOM 616 N N . VAL A 1 76 ? 32.420 35.203 -50.696 1.00 84.62 76 VAL A N 1
ATOM 617 C CA . VAL A 1 76 ? 32.899 36.590 -50.564 1.00 84.62 76 VAL A CA 1
ATOM 618 C C . VAL A 1 76 ? 32.672 37.106 -49.144 1.00 84.62 76 VAL A C 1
ATOM 620 O O . VAL A 1 76 ? 33.574 37.699 -48.552 1.00 84.62 76 VAL A O 1
ATOM 623 N N . ASN A 1 77 ? 31.508 36.811 -48.562 1.00 85.44 77 ASN A N 1
ATOM 624 C CA . ASN A 1 77 ? 31.161 37.199 -47.196 1.00 85.44 77 ASN A CA 1
ATOM 625 C C . ASN A 1 77 ? 31.752 36.270 -46.121 1.00 85.44 77 ASN A C 1
ATOM 627 O O . ASN A 1 77 ? 31.545 36.512 -44.932 1.00 85.44 77 ASN A O 1
ATOM 631 N N . ARG A 1 78 ? 32.496 35.222 -46.514 1.00 82.56 78 ARG A N 1
ATOM 632 C CA . ARG A 1 78 ? 33.043 34.181 -45.623 1.00 82.56 78 ARG A CA 1
ATOM 633 C C . ARG A 1 78 ? 31.985 33.565 -44.701 1.00 82.56 78 ARG A C 1
ATOM 635 O O . ARG A 1 78 ? 32.259 33.279 -43.536 1.00 82.56 78 ARG A O 1
ATOM 642 N N . SER A 1 79 ? 30.778 33.384 -45.219 1.00 85.00 79 SER A N 1
ATOM 643 C CA . SER A 1 79 ? 29.699 32.709 -44.511 1.00 85.00 79 SER A CA 1
ATOM 644 C C . SER A 1 79 ? 29.984 31.211 -44.457 1.00 85.00 79 SER A C 1
ATOM 646 O O . SER A 1 79 ? 30.297 30.587 -45.466 1.00 85.00 79 SER A O 1
ATOM 648 N N . ASP A 1 80 ? 29.856 30.632 -43.269 1.00 83.81 80 ASP A N 1
ATOM 649 C CA . ASP A 1 80 ? 29.942 29.191 -43.014 1.00 83.81 80 ASP A CA 1
ATOM 650 C C . ASP A 1 80 ? 28.628 28.460 -43.334 1.00 83.81 80 ASP A C 1
ATOM 652 O O . ASP A 1 80 ? 28.552 27.232 -43.272 1.00 83.81 80 ASP A O 1
ATOM 656 N N . ARG A 1 81 ? 27.588 29.216 -43.692 1.00 83.19 81 ARG A N 1
ATOM 657 C CA . ARG A 1 81 ? 26.234 28.739 -43.951 1.00 83.19 81 ARG A CA 1
ATOM 658 C C . ARG A 1 81 ? 25.644 29.407 -45.181 1.00 83.19 81 ARG A C 1
ATOM 660 O O . ARG A 1 81 ? 25.774 30.613 -45.374 1.00 83.19 81 ARG A O 1
ATOM 667 N N . LEU A 1 82 ? 24.944 28.606 -45.971 1.00 84.56 82 LEU A N 1
ATOM 668 C CA . LEU A 1 82 ? 24.171 29.025 -47.127 1.00 84.56 82 LEU A CA 1
ATOM 669 C C . LEU A 1 82 ? 22.714 28.626 -46.901 1.00 84.56 82 LEU A C 1
ATOM 671 O O . LEU A 1 82 ? 22.409 27.443 -46.752 1.00 84.56 82 LEU A O 1
ATOM 675 N N . ILE A 1 83 ? 21.823 29.613 -46.874 1.00 80.00 83 ILE A N 1
ATOM 676 C CA . ILE A 1 83 ? 20.381 29.400 -46.736 1.00 80.00 83 ILE A CA 1
ATOM 677 C C . ILE A 1 83 ? 19.762 29.558 -48.122 1.00 80.00 83 ILE A C 1
ATOM 679 O O . ILE A 1 83 ? 19.863 30.622 -48.731 1.00 80.00 83 ILE A O 1
ATOM 683 N N . MET A 1 84 ? 19.148 28.491 -48.622 1.00 78.62 84 MET A N 1
ATOM 684 C CA . MET A 1 84 ? 18.400 28.471 -49.879 1.00 78.62 84 MET A CA 1
ATOM 685 C C . MET A 1 84 ? 16.911 28.266 -49.579 1.00 78.62 84 MET A C 1
ATOM 687 O O . MET A 1 84 ? 16.557 27.905 -48.460 1.00 78.62 84 MET A O 1
ATOM 691 N N . GLU A 1 85 ? 16.034 28.482 -50.565 1.00 71.81 85 GLU A N 1
ATOM 692 C CA . GLU A 1 85 ? 14.573 28.410 -50.366 1.00 71.81 85 GLU A CA 1
ATOM 693 C C . GLU A 1 85 ? 14.108 27.084 -49.733 1.00 71.81 85 GLU A C 1
ATOM 695 O O . GLU A 1 85 ? 13.251 27.098 -48.852 1.00 71.81 85 GLU A O 1
ATOM 700 N N . ASP A 1 86 ? 14.716 25.958 -50.127 1.00 70.94 86 ASP A N 1
ATOM 701 C CA . ASP A 1 86 ? 14.264 24.611 -49.743 1.00 70.94 86 ASP A CA 1
ATOM 702 C C . ASP A 1 86 ? 15.207 23.865 -48.780 1.00 70.94 86 ASP A C 1
ATOM 704 O O . ASP A 1 86 ? 14.885 22.763 -48.324 1.00 70.94 86 ASP A O 1
ATOM 708 N N . TYR A 1 87 ? 16.403 24.395 -48.500 1.00 73.31 87 TYR A N 1
ATOM 709 C CA . TYR A 1 87 ? 17.364 23.761 -47.593 1.00 73.31 87 TYR A CA 1
ATOM 710 C C . TYR A 1 87 ? 18.500 24.700 -47.168 1.00 73.31 87 TYR A C 1
ATOM 712 O O . TYR A 1 87 ? 18.834 25.667 -47.847 1.00 73.31 87 TYR A O 1
ATOM 720 N N . GLU A 1 88 ? 19.146 24.353 -46.057 1.00 80.81 88 GLU A N 1
ATOM 721 C CA . GLU A 1 88 ? 20.387 24.978 -45.601 1.00 80.81 88 GLU A CA 1
ATOM 722 C C . GLU A 1 88 ? 21.582 24.086 -45.964 1.00 80.81 88 GLU A C 1
ATOM 724 O O . GLU A 1 88 ? 21.452 22.862 -46.068 1.00 80.81 88 GLU A O 1
ATOM 729 N N . ALA A 1 89 ? 22.753 24.678 -46.173 1.00 83.62 89 ALA A N 1
ATOM 730 C CA . ALA A 1 89 ? 24.000 23.949 -46.355 1.00 83.62 89 ALA A CA 1
ATOM 731 C C . ALA A 1 89 ? 25.137 24.609 -45.573 1.00 83.62 89 ALA A C 1
ATOM 733 O O . ALA A 1 89 ? 25.284 25.831 -45.583 1.00 83.62 89 ALA A O 1
ATOM 734 N N . ASN A 1 90 ? 25.973 23.791 -44.939 1.00 86.75 90 ASN A N 1
ATOM 735 C CA . ASN A 1 90 ? 27.253 24.239 -44.409 1.00 86.75 90 ASN A CA 1
ATOM 736 C C . ASN A 1 90 ? 28.223 24.457 -45.573 1.00 86.75 90 ASN A C 1
ATOM 738 O O . ASN A 1 90 ? 28.329 23.618 -46.473 1.00 86.75 90 ASN A O 1
ATOM 742 N N . VAL A 1 91 ? 28.935 25.576 -45.528 1.00 87.94 91 VAL A N 1
ATOM 743 C CA . VAL A 1 91 ? 29.884 26.017 -46.545 1.00 87.94 91 VAL A CA 1
ATOM 744 C C . VAL A 1 91 ? 31.295 25.838 -45.997 1.00 87.94 91 VAL A C 1
ATOM 746 O O . VAL A 1 91 ? 31.669 26.443 -44.996 1.00 87.94 91 VAL A O 1
ATOM 749 N N . SER A 1 92 ? 32.103 25.022 -46.668 1.00 89.25 92 SER A N 1
ATOM 750 C CA . SER A 1 92 ? 33.531 24.889 -46.387 1.00 89.25 92 SER A CA 1
ATOM 751 C C . SER A 1 92 ? 34.334 25.418 -47.566 1.00 89.25 92 SER A C 1
ATOM 753 O O . SER A 1 92 ? 34.257 24.887 -48.674 1.00 89.25 92 SER A O 1
ATOM 755 N N . LEU A 1 93 ? 35.100 26.483 -47.334 1.00 88.75 93 LEU A N 1
ATOM 756 C CA . LEU A 1 93 ? 35.942 27.110 -48.347 1.00 88.75 93 LEU A CA 1
ATOM 757 C C . LEU A 1 93 ? 37.391 26.638 -48.210 1.00 88.75 93 LEU A C 1
ATOM 759 O O . LEU A 1 93 ? 38.009 26.773 -47.153 1.00 88.75 93 LEU A O 1
ATOM 763 N N . LYS A 1 94 ? 37.968 26.174 -49.317 1.00 89.69 94 LYS A N 1
ATOM 764 C CA . LYS A 1 94 ? 39.394 25.891 -49.453 1.00 89.69 94 LYS A CA 1
ATOM 765 C C . LYS A 1 94 ? 39.964 26.653 -50.642 1.00 89.69 94 LYS A C 1
ATOM 767 O O . LYS A 1 94 ? 39.549 26.449 -51.779 1.00 89.69 94 LYS A O 1
ATOM 772 N N . GLN A 1 95 ? 40.943 27.510 -50.378 1.00 87.00 95 GLN A N 1
ATOM 773 C CA . GLN A 1 95 ? 41.653 28.241 -51.425 1.00 87.00 95 GLN A CA 1
ATOM 774 C C . GLN A 1 95 ? 42.859 27.433 -51.902 1.00 87.00 95 GLN A C 1
ATOM 776 O O . GLN A 1 95 ? 43.635 26.921 -51.091 1.00 87.00 95 GLN A O 1
ATOM 781 N N . TYR A 1 96 ? 43.017 27.315 -53.216 1.00 87.00 96 TYR A N 1
ATOM 782 C CA . TYR A 1 96 ? 44.174 26.682 -53.836 1.00 87.00 96 TYR A CA 1
ATOM 783 C C . TYR A 1 96 ? 44.638 27.519 -55.024 1.00 87.00 96 TYR A C 1
ATOM 785 O O . TYR A 1 96 ? 43.955 27.581 -56.044 1.00 87.00 96 TYR A O 1
ATOM 793 N N . GLN A 1 97 ? 45.813 28.145 -54.890 1.00 88.44 97 GLN A N 1
ATOM 794 C CA . GLN A 1 97 ? 46.327 29.118 -55.861 1.00 88.44 97 GLN A CA 1
ATOM 795 C C . GLN A 1 97 ? 45.275 30.209 -56.139 1.00 88.44 97 GLN A C 1
ATOM 797 O O . GLN A 1 97 ? 44.824 30.862 -55.202 1.00 88.44 97 GLN A O 1
ATOM 802 N N . ASP A 1 98 ? 44.859 30.352 -57.397 1.00 87.19 98 ASP A N 1
ATOM 803 C CA . ASP A 1 98 ? 43.882 31.331 -57.874 1.00 87.19 98 ASP A CA 1
ATOM 804 C C . ASP A 1 98 ? 42.437 30.790 -57.866 1.00 87.19 98 ASP A C 1
ATOM 806 O O . ASP A 1 98 ? 41.549 31.395 -58.464 1.00 87.19 98 ASP A O 1
ATOM 810 N N . PHE A 1 99 ? 42.186 29.641 -57.226 1.00 88.00 99 PHE A N 1
ATOM 811 C CA . PHE A 1 99 ? 40.879 28.983 -57.213 1.00 88.00 99 PHE A CA 1
ATOM 812 C C . PHE A 1 99 ? 40.273 28.909 -55.812 1.00 88.00 99 PHE A C 1
ATOM 814 O O . PHE A 1 99 ? 40.921 28.504 -54.841 1.00 88.00 99 PHE A O 1
ATOM 821 N N . ASN A 1 100 ? 38.983 29.226 -55.729 1.00 88.31 100 ASN A N 1
ATOM 822 C CA . ASN A 1 100 ? 38.159 29.033 -54.542 1.00 88.31 100 ASN A CA 1
ATOM 823 C C . ASN A 1 100 ? 37.351 27.747 -54.706 1.00 88.31 100 ASN A C 1
ATOM 825 O O . ASN A 1 100 ? 36.475 27.682 -55.564 1.00 88.31 100 ASN A O 1
ATOM 829 N N . ILE A 1 101 ? 37.635 26.731 -53.891 1.00 89.88 101 ILE A N 1
ATOM 830 C CA . ILE A 1 101 ? 36.896 25.466 -53.876 1.00 89.88 101 ILE A CA 1
ATOM 831 C C . ILE A 1 101 ? 35.936 25.491 -52.691 1.00 89.88 10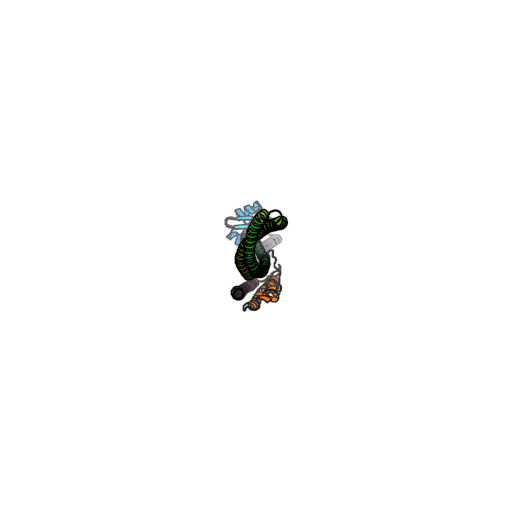1 ILE A C 1
ATOM 833 O O . ILE A 1 101 ? 36.354 25.639 -51.545 1.00 89.88 101 ILE A O 1
ATOM 837 N N . VAL A 1 102 ? 34.655 25.326 -52.975 1.00 90.25 102 VAL A N 1
ATOM 838 C CA . VAL A 1 102 ? 33.564 25.334 -52.009 1.00 90.25 102 VAL A CA 1
ATOM 839 C C . VAL A 1 102 ? 32.993 23.931 -51.914 1.00 90.25 102 VAL A C 1
ATOM 841 O O . VAL A 1 102 ? 32.539 23.373 -52.914 1.00 90.25 102 VAL A O 1
ATOM 844 N N . SER A 1 103 ? 33.006 23.371 -50.711 1.00 89.56 103 SER A N 1
ATOM 845 C CA . SER A 1 103 ? 32.214 22.196 -50.375 1.00 89.56 103 SER A CA 1
ATOM 846 C C . SER A 1 103 ? 30.941 22.634 -49.660 1.00 89.56 103 SER A C 1
ATOM 848 O O . SER A 1 103 ? 30.980 23.422 -48.715 1.00 89.56 103 SER A O 1
ATOM 850 N N . LEU A 1 104 ? 29.810 22.151 -50.159 1.00 87.31 104 LEU A N 1
ATOM 851 C CA . LEU A 1 104 ? 28.474 22.413 -49.657 1.00 87.31 104 LEU A CA 1
ATOM 852 C C . LEU A 1 104 ? 27.905 21.106 -49.132 1.00 87.31 104 LEU A C 1
ATOM 854 O O . LEU A 1 104 ? 27.586 20.198 -49.904 1.00 87.31 104 LEU A O 1
ATOM 858 N N . LYS A 1 105 ? 27.744 21.021 -47.817 1.00 85.44 105 LYS A N 1
ATOM 859 C CA . LYS A 1 105 ? 27.106 19.877 -47.173 1.00 85.44 105 LYS A CA 1
ATOM 860 C C . LYS A 1 105 ? 25.716 20.290 -46.728 1.00 85.44 105 LYS A C 1
ATOM 862 O O . LYS A 1 1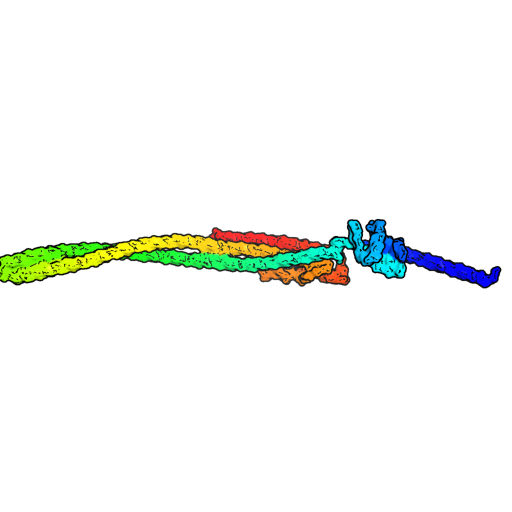05 ? 25.582 21.154 -45.863 1.00 85.44 105 LYS A O 1
ATOM 867 N N . LYS A 1 106 ? 24.685 19.707 -47.342 1.00 79.19 106 LYS A N 1
ATOM 868 C CA . LYS A 1 106 ? 23.290 19.980 -46.978 1.00 79.19 106 LYS A CA 1
ATOM 869 C C . LYS A 1 106 ? 23.108 19.706 -45.487 1.00 79.19 106 LYS A C 1
ATOM 871 O O . LYS A 1 106 ? 23.432 18.620 -45.032 1.00 79.19 106 LYS A O 1
ATOM 876 N N . THR A 1 107 ? 22.578 20.673 -44.755 1.00 71.25 107 THR A N 1
ATOM 877 C CA . THR A 1 107 ? 22.165 20.517 -43.365 1.00 71.25 107 THR A CA 1
ATOM 878 C C . THR A 1 107 ? 20.652 20.435 -43.324 1.00 71.25 107 THR A C 1
ATOM 880 O O . THR A 1 107 ? 19.950 21.289 -43.863 1.00 71.25 107 THR A O 1
ATOM 883 N N . SER A 1 108 ? 20.130 19.403 -42.679 1.00 64.75 108 SER A N 1
ATOM 884 C CA . SER A 1 108 ? 18.702 19.263 -42.411 1.00 64.75 108 SER A CA 1
ATOM 885 C C . SER A 1 108 ? 18.480 19.219 -40.906 1.00 64.75 108 SER A C 1
ATOM 887 O O . SER A 1 108 ? 19.324 18.716 -40.169 1.00 64.75 108 SER A O 1
ATOM 889 N N . ILE A 1 109 ? 17.311 19.659 -40.438 1.00 59.91 109 ILE A N 1
ATOM 890 C CA . ILE A 1 109 ? 16.866 19.348 -39.070 1.00 59.91 109 ILE A CA 1
ATOM 891 C C . ILE A 1 109 ? 16.749 17.828 -38.841 1.00 59.91 109 ILE A C 1
ATOM 893 O O . ILE A 1 109 ? 16.774 17.366 -37.705 1.00 59.91 109 ILE A O 1
ATOM 897 N N . HIS A 1 110 ? 16.645 17.061 -39.931 1.00 57.75 110 HIS A N 1
ATOM 898 C CA . HIS A 1 110 ? 16.694 15.600 -39.954 1.00 57.75 110 HIS A CA 1
ATOM 899 C C . HIS A 1 110 ? 18.113 15.040 -40.136 1.00 57.75 110 HIS A C 1
ATOM 901 O O . HIS A 1 110 ? 18.285 13.823 -40.117 1.00 57.75 110 HIS A O 1
ATOM 907 N N . ASP A 1 111 ? 19.120 15.892 -40.350 1.00 57.28 111 ASP A N 1
ATOM 908 C CA . ASP A 1 111 ? 20.507 15.458 -40.469 1.00 57.28 111 ASP A CA 1
ATOM 909 C C . ASP A 1 111 ? 21.093 15.293 -39.061 1.00 57.28 111 ASP A C 1
ATOM 911 O O . ASP A 1 111 ? 21.520 16.240 -38.395 1.00 57.28 111 ASP A O 1
ATOM 915 N N . ASN A 1 112 ? 21.035 14.050 -38.583 1.00 53.62 112 ASN A N 1
ATOM 916 C CA . ASN A 1 112 ? 21.359 13.641 -37.215 1.00 53.62 112 ASN A CA 1
ATOM 917 C C . ASN A 1 112 ? 22.817 13.898 -36.795 1.00 53.62 112 ASN A C 1
ATOM 919 O O . ASN A 1 112 ? 23.140 13.686 -35.630 1.00 53.62 112 ASN A O 1
ATOM 923 N N . LYS A 1 113 ? 23.701 14.313 -37.712 1.00 55.75 113 LYS A N 1
ATOM 924 C CA . LYS A 1 113 ? 25.118 14.556 -37.403 1.00 55.75 113 LYS A CA 1
ATOM 925 C C . LYS A 1 113 ? 25.368 15.923 -36.751 1.00 55.75 113 LYS A C 1
ATOM 927 O O . LYS A 1 113 ? 26.253 16.008 -35.912 1.00 55.75 113 LYS A O 1
ATOM 932 N N . ASP A 1 114 ? 24.569 16.945 -37.078 1.00 52.19 114 ASP A N 1
ATOM 933 C CA . ASP A 1 114 ? 24.814 18.336 -36.642 1.00 52.19 114 ASP A CA 1
ATOM 934 C C . ASP A 1 114 ? 23.562 19.038 -36.056 1.00 52.19 114 ASP A C 1
ATOM 936 O O . ASP A 1 114 ? 23.663 20.065 -35.379 1.00 52.19 114 ASP A O 1
ATOM 940 N N . GLY A 1 115 ? 22.357 18.491 -36.269 1.00 57.16 115 GLY A N 1
ATOM 941 C CA . GLY A 1 115 ? 21.094 19.060 -35.791 1.00 57.16 115 GLY A CA 1
ATOM 942 C C . GLY A 1 115 ? 20.630 18.438 -34.475 1.00 57.16 115 GLY A C 1
ATOM 943 O O . GLY A 1 115 ? 19.777 17.557 -34.485 1.00 57.16 115 GLY A O 1
ATOM 944 N N . GLY A 1 116 ? 21.145 18.903 -33.332 1.00 66.94 116 GLY A N 1
ATOM 945 C CA . GLY A 1 116 ? 20.915 18.350 -31.980 1.00 66.94 116 GLY A CA 1
ATOM 946 C C . GLY A 1 116 ? 19.462 18.226 -31.463 1.00 66.94 116 GLY A C 1
ATOM 947 O O . GLY A 1 116 ? 19.259 18.105 -30.258 1.00 66.94 116 GLY A O 1
ATOM 948 N N . LEU A 1 117 ? 18.418 18.266 -32.301 1.00 76.06 117 LEU A N 1
ATOM 949 C CA . LEU A 1 117 ? 17.033 17.993 -31.904 1.00 76.06 117 LEU A CA 1
ATOM 950 C C . LEU A 1 117 ? 16.843 16.553 -31.414 1.00 76.06 117 LEU A C 1
ATOM 952 O O . LEU A 1 117 ? 16.278 16.384 -30.337 1.00 76.06 117 LEU A O 1
ATOM 956 N N . LEU A 1 118 ? 17.323 15.540 -32.147 1.00 76.00 118 LEU A N 1
ATOM 957 C CA . LEU A 1 118 ? 17.197 14.139 -31.719 1.00 76.00 118 LEU A CA 1
ATOM 958 C C . LEU A 1 118 ? 17.968 13.885 -30.418 1.00 76.00 118 LEU A C 1
ATOM 960 O O . LEU A 1 118 ? 17.446 13.242 -29.511 1.00 76.00 118 LEU A O 1
ATOM 964 N N . GLN A 1 119 ? 19.162 14.471 -30.285 1.00 77.06 119 GLN A N 1
ATOM 965 C CA . GLN A 1 119 ? 19.953 14.418 -29.055 1.00 77.06 119 GLN A CA 1
ATOM 966 C C . GLN A 1 119 ? 19.227 15.099 -27.881 1.00 77.06 119 GLN A C 1
ATOM 968 O O . GLN A 1 119 ? 19.119 14.517 -26.805 1.00 77.06 119 GLN A O 1
ATOM 973 N N . ARG A 1 120 ? 18.656 16.298 -28.081 1.00 81.31 120 ARG A N 1
ATOM 974 C CA . ARG A 1 120 ? 17.844 16.984 -27.055 1.00 81.31 120 ARG A CA 1
ATOM 975 C C . ARG A 1 120 ? 16.587 16.200 -26.689 1.00 81.31 120 ARG A C 1
ATOM 977 O O . ARG A 1 120 ? 16.247 16.118 -25.513 1.00 81.31 120 ARG A O 1
ATOM 984 N N . HIS A 1 121 ? 15.896 15.631 -27.675 1.00 85.19 121 HIS A N 1
ATOM 985 C CA . HIS A 1 121 ? 14.729 14.783 -27.450 1.00 85.19 121 HIS A CA 1
ATOM 986 C C . HIS A 1 121 ? 15.109 13.557 -26.615 1.00 85.19 121 HIS A C 1
ATOM 988 O O . HIS A 1 121 ? 14.495 13.320 -25.582 1.00 85.19 121 HIS A O 1
ATOM 994 N N . SER A 1 122 ? 16.171 12.853 -27.004 1.00 84.88 122 SER A N 1
ATOM 995 C CA . SER A 1 122 ? 16.731 11.719 -26.270 1.00 84.88 122 SER A CA 1
ATOM 996 C C . SER A 1 122 ? 17.100 12.072 -24.823 1.00 84.88 122 SER A C 1
ATOM 998 O O . SER A 1 122 ? 16.700 11.373 -23.889 1.00 84.88 122 SER A O 1
ATOM 1000 N N . ALA A 1 123 ? 17.798 13.191 -24.609 1.00 86.06 123 ALA A N 1
ATOM 1001 C CA . ALA A 1 123 ? 18.161 13.656 -23.273 1.00 86.06 123 ALA A CA 1
ATOM 1002 C C . ALA A 1 123 ? 16.917 13.955 -22.417 1.00 86.06 123 ALA A C 1
ATOM 1004 O O . ALA A 1 123 ? 16.846 13.555 -21.253 1.00 86.06 123 ALA A O 1
ATOM 1005 N N . ASN A 1 124 ? 15.902 14.601 -23.001 1.00 89.19 124 ASN A N 1
ATOM 1006 C CA . ASN A 1 124 ? 14.638 14.885 -22.322 1.00 89.19 124 ASN A CA 1
ATOM 1007 C C . ASN A 1 124 ? 13.848 13.610 -22.002 1.00 89.19 124 ASN A C 1
ATOM 1009 O O . ASN A 1 124 ? 13.318 13.498 -20.899 1.00 89.19 124 ASN A O 1
ATOM 1013 N N . VAL A 1 125 ? 13.792 12.645 -22.926 1.00 91.56 125 VAL A N 1
ATOM 1014 C CA . VAL A 1 125 ? 13.155 11.338 -22.705 1.00 91.56 125 VAL A CA 1
ATOM 1015 C C . VAL A 1 125 ? 13.869 10.594 -21.583 1.00 91.56 125 VAL A C 1
ATOM 1017 O O . VAL A 1 125 ? 13.219 10.160 -20.640 1.00 91.56 125 VAL A O 1
ATOM 1020 N N . THR A 1 126 ? 15.200 10.527 -21.616 1.00 91.19 126 THR A N 1
ATOM 1021 C CA . THR A 1 126 ? 16.007 9.876 -20.573 1.00 91.19 126 THR A CA 1
ATOM 1022 C C . THR A 1 126 ? 15.728 10.488 -19.200 1.00 91.19 126 THR A C 1
ATOM 1024 O O . THR A 1 126 ? 15.455 9.763 -18.246 1.00 91.19 126 THR A O 1
ATOM 1027 N N . LYS A 1 127 ? 15.703 11.824 -19.107 1.00 92.56 127 LYS A N 1
ATOM 1028 C CA . LYS A 1 127 ? 15.370 12.536 -17.866 1.00 92.56 127 LYS A CA 1
ATOM 1029 C C . LYS A 1 127 ? 13.932 12.276 -17.403 1.00 92.56 127 LYS A C 1
ATOM 1031 O O . LYS A 1 127 ? 13.696 12.111 -16.211 1.00 92.56 127 LYS A O 1
ATOM 1036 N N . ALA A 1 128 ? 12.965 12.248 -18.319 1.00 95.19 128 ALA A N 1
ATOM 1037 C CA . ALA A 1 128 ? 11.569 11.972 -17.987 1.00 95.19 128 ALA A CA 1
ATOM 1038 C C . ALA A 1 128 ? 11.371 10.536 -17.473 1.00 95.19 128 ALA A C 1
ATOM 1040 O O . ALA A 1 128 ? 10.640 10.325 -16.503 1.00 95.19 128 ALA A O 1
ATOM 1041 N N . LEU A 1 129 ? 12.049 9.560 -18.085 1.00 95.50 129 LEU A N 1
ATOM 1042 C CA . LEU A 1 129 ? 12.024 8.167 -17.645 1.00 95.50 129 LEU A CA 1
ATOM 1043 C C . LEU A 1 129 ? 12.671 8.005 -16.263 1.00 95.50 129 LEU A C 1
ATOM 1045 O O . LEU A 1 129 ? 12.082 7.354 -15.406 1.00 95.50 129 LEU A O 1
ATOM 1049 N N . ASP A 1 130 ? 13.820 8.645 -16.020 1.00 93.62 130 ASP A N 1
ATOM 1050 C CA . ASP A 1 130 ? 14.491 8.636 -14.711 1.00 93.62 130 ASP A CA 1
ATOM 1051 C C . ASP A 1 130 ? 13.602 9.248 -13.615 1.00 93.62 130 ASP A C 1
ATOM 1053 O O . ASP A 1 130 ? 13.346 8.616 -12.592 1.00 93.62 130 ASP A O 1
ATOM 1057 N N . ASN A 1 131 ? 13.003 10.416 -13.871 1.00 96.19 131 ASN A N 1
ATOM 1058 C CA . ASN A 1 131 ? 12.043 11.032 -12.947 1.00 96.19 131 ASN A CA 1
ATOM 1059 C C . ASN A 1 131 ? 10.846 10.110 -12.642 1.00 96.19 131 ASN A C 1
ATOM 1061 O O . ASN A 1 131 ? 10.391 10.029 -11.498 1.00 96.19 131 ASN A O 1
ATOM 1065 N N . THR A 1 132 ? 10.333 9.404 -13.655 1.00 96.69 132 THR A N 1
ATOM 1066 C CA . THR A 1 132 ? 9.224 8.450 -13.485 1.00 96.69 132 THR A CA 1
ATOM 1067 C C . THR A 1 132 ? 9.662 7.248 -12.644 1.00 96.69 132 THR A C 1
ATOM 1069 O O . THR A 1 132 ? 8.928 6.818 -11.755 1.00 96.69 132 THR A O 1
ATOM 1072 N N . GLN A 1 133 ? 10.884 6.749 -12.855 1.00 95.69 133 GLN A N 1
ATOM 1073 C CA . GLN A 1 133 ? 11.468 5.662 -12.068 1.00 95.69 133 GLN A CA 1
ATOM 1074 C C . GLN A 1 133 ? 11.593 6.056 -10.592 1.00 95.69 133 GLN A C 1
ATOM 1076 O O . GLN A 1 133 ? 11.157 5.302 -9.724 1.00 95.69 133 GLN A O 1
ATOM 1081 N N . GLN A 1 134 ? 12.116 7.253 -10.302 1.00 96.56 134 GLN A N 1
ATOM 1082 C CA . GLN A 1 134 ? 12.213 7.767 -8.930 1.00 96.56 134 GLN A CA 1
ATOM 1083 C C . GLN A 1 134 ? 10.836 7.939 -8.278 1.00 96.56 134 GLN A C 1
ATOM 1085 O O . GLN A 1 134 ? 10.662 7.607 -7.107 1.00 96.56 134 GLN A O 1
ATOM 1090 N N . THR A 1 135 ? 9.836 8.385 -9.043 1.00 97.06 135 THR A N 1
ATOM 1091 C CA . THR A 1 135 ? 8.456 8.527 -8.550 1.00 97.06 135 THR A CA 1
ATOM 1092 C C . THR A 1 135 ? 7.876 7.177 -8.124 1.00 97.06 135 THR A C 1
ATOM 1094 O O . THR A 1 135 ? 7.308 7.070 -7.040 1.00 97.06 135 THR A O 1
ATOM 1097 N N . TYR A 1 136 ? 8.057 6.123 -8.927 1.00 96.94 136 TYR A N 1
ATOM 1098 C CA . TYR A 1 136 ? 7.612 4.779 -8.545 1.00 96.94 136 TYR A CA 1
ATOM 1099 C C . TYR A 1 136 ? 8.347 4.232 -7.320 1.00 96.94 136 TYR A C 1
ATOM 1101 O O . TYR A 1 136 ? 7.722 3.570 -6.495 1.00 96.94 136 TYR A O 1
ATOM 1109 N N . LEU A 1 137 ? 9.643 4.520 -7.167 1.00 95.44 137 LEU A N 1
ATOM 1110 C CA . LEU A 1 137 ? 10.398 4.126 -5.974 1.00 95.44 137 LEU A CA 1
ATOM 1111 C C . LEU A 1 137 ? 9.881 4.820 -4.708 1.00 95.44 137 LEU A C 1
ATOM 1113 O O . LEU A 1 137 ? 9.693 4.145 -3.700 1.00 95.44 137 LEU A O 1
ATOM 1117 N N . SER A 1 138 ? 9.604 6.127 -4.774 1.00 97.00 138 SER A N 1
ATOM 1118 C CA . SER A 1 138 ? 8.992 6.874 -3.662 1.00 97.00 138 SER A CA 1
ATOM 1119 C C . SER A 1 138 ? 7.627 6.300 -3.294 1.00 97.00 138 SER A C 1
ATOM 1121 O O . SER A 1 138 ? 7.357 6.039 -2.126 1.00 97.00 138 SER A O 1
ATOM 1123 N N . LEU A 1 139 ? 6.792 6.024 -4.300 1.00 96.44 139 LEU A N 1
ATOM 1124 C CA . LEU A 1 139 ? 5.444 5.506 -4.086 1.00 96.44 139 LEU A CA 1
ATOM 1125 C C . LEU A 1 139 ? 5.450 4.119 -3.423 1.00 96.44 139 LEU A C 1
ATOM 1127 O O . LEU A 1 139 ? 4.596 3.838 -2.588 1.00 96.44 139 LEU A O 1
ATOM 1131 N N . LEU A 1 140 ? 6.417 3.255 -3.754 1.00 94.06 140 LEU A N 1
ATOM 1132 C CA . LEU A 1 140 ? 6.580 1.963 -3.077 1.00 94.06 140 LEU A CA 1
ATOM 1133 C C . LEU A 1 140 ? 6.943 2.126 -1.591 1.00 94.06 140 LEU A C 1
ATOM 1135 O O . LEU A 1 140 ? 6.440 1.366 -0.764 1.00 94.06 140 LEU A O 1
ATOM 1139 N N . GLU A 1 141 ? 7.778 3.108 -1.242 1.00 94.00 141 GLU A N 1
ATOM 1140 C CA . GLU A 1 141 ? 8.130 3.384 0.158 1.00 94.00 141 GLU A CA 1
ATOM 1141 C C . GLU A 1 141 ? 6.941 3.977 0.932 1.00 94.00 141 GLU A C 1
ATOM 1143 O O . GLU A 1 141 ? 6.646 3.540 2.044 1.00 94.00 141 GLU A O 1
ATOM 1148 N N . GLU A 1 142 ? 6.194 4.905 0.326 1.00 95.38 142 GLU A N 1
ATOM 1149 C CA . GLU A 1 142 ? 4.969 5.470 0.912 1.00 95.38 142 GLU A CA 1
ATOM 1150 C C . GLU A 1 142 ? 3.917 4.384 1.185 1.00 95.38 142 GLU A C 1
ATOM 1152 O O . GLU A 1 142 ? 3.338 4.328 2.272 1.00 95.38 142 GLU A O 1
ATOM 1157 N N . LEU A 1 143 ? 3.721 3.457 0.242 1.00 95.19 143 LEU A N 1
ATOM 1158 C CA . LEU A 1 143 ? 2.791 2.337 0.406 1.00 95.19 143 LEU A CA 1
ATOM 1159 C C . LEU A 1 143 ? 3.207 1.380 1.523 1.00 95.19 143 LEU A C 1
ATOM 1161 O O . LEU A 1 143 ? 2.349 0.860 2.234 1.00 95.19 143 LEU A O 1
ATOM 1165 N N . LYS A 1 144 ? 4.507 1.171 1.736 1.00 91.81 144 LYS A N 1
ATOM 1166 C CA . LYS A 1 144 ? 4.995 0.389 2.879 1.00 91.81 144 LYS A CA 1
ATOM 1167 C C . LYS A 1 144 ? 4.635 1.054 4.214 1.00 91.81 144 LYS A C 1
ATOM 1169 O O . LYS A 1 144 ? 4.241 0.361 5.156 1.00 91.81 144 LYS A O 1
ATOM 1174 N N . GLY A 1 145 ? 4.716 2.385 4.282 1.00 94.38 145 GLY A N 1
ATOM 1175 C CA . GLY A 1 145 ? 4.227 3.162 5.424 1.00 94.38 145 GLY A CA 1
ATOM 1176 C C . GLY A 1 145 ? 2.726 2.967 5.646 1.00 94.38 145 GLY A C 1
ATOM 1177 O O . GLY A 1 145 ? 2.312 2.601 6.744 1.00 94.38 145 GLY A O 1
ATOM 1178 N N . MET A 1 146 ? 1.925 3.088 4.583 1.00 95.44 146 MET A N 1
ATOM 1179 C CA . MET A 1 146 ? 0.469 2.887 4.643 1.00 95.44 146 MET A CA 1
ATOM 1180 C C . MET A 1 146 ? 0.067 1.474 5.088 1.00 95.44 146 MET A C 1
ATOM 1182 O O . MET A 1 146 ? -0.906 1.316 5.829 1.00 95.44 146 MET A O 1
ATOM 1186 N N . ALA A 1 147 ? 0.795 0.439 4.653 1.00 93.06 147 ALA A N 1
ATOM 1187 C CA . ALA A 1 147 ? 0.563 -0.936 5.101 1.00 93.06 147 ALA A CA 1
ATOM 1188 C C . ALA A 1 147 ? 0.805 -1.084 6.610 1.00 93.06 147 ALA A C 1
ATOM 1190 O O . ALA A 1 147 ? 0.009 -1.716 7.303 1.00 93.06 147 ALA A O 1
ATOM 1191 N N . THR A 1 148 ? 1.879 -0.467 7.114 1.00 95.44 148 THR A N 1
ATOM 1192 C CA . THR A 1 148 ? 2.239 -0.491 8.540 1.00 95.44 148 THR A CA 1
ATOM 1193 C C . THR A 1 148 ? 1.174 0.212 9.381 1.00 95.44 148 THR A C 1
ATOM 1195 O O . THR A 1 148 ? 0.636 -0.390 10.305 1.00 95.44 148 THR A O 1
ATOM 1198 N N . GLU A 1 149 ? 0.779 1.429 8.997 1.00 95.75 149 GLU A N 1
ATOM 1199 C CA . GLU A 1 149 ? -0.270 2.205 9.679 1.00 95.75 149 GLU A CA 1
ATOM 1200 C C . GLU A 1 149 ? -1.630 1.484 9.663 1.00 95.75 149 GLU A C 1
ATOM 1202 O O . GLU A 1 149 ? -2.368 1.481 10.653 1.00 95.75 149 GLU A O 1
ATOM 1207 N N . SER A 1 150 ? -1.957 0.814 8.553 1.00 95.75 150 SER A N 1
ATOM 1208 C CA . SER A 1 150 ? -3.171 -0.002 8.457 1.00 95.75 150 SER A CA 1
ATOM 1209 C C . SER A 1 150 ? -3.122 -1.190 9.421 1.00 95.75 150 SER A C 1
ATOM 1211 O O . SER A 1 150 ? -4.113 -1.468 10.092 1.00 95.75 150 SER A O 1
ATOM 1213 N N . ASN A 1 151 ? -1.980 -1.871 9.545 1.00 93.75 151 ASN A N 1
ATOM 1214 C CA . ASN A 1 151 ? -1.843 -2.979 10.489 1.00 93.75 151 ASN A CA 1
ATOM 1215 C C . ASN A 1 151 ? -1.943 -2.502 11.950 1.00 93.75 151 ASN A C 1
ATOM 1217 O O . ASN A 1 151 ? -2.711 -3.069 12.725 1.00 93.75 151 ASN A O 1
ATOM 1221 N N . GLU A 1 152 ? -1.265 -1.406 12.303 1.00 96.12 152 GLU A N 1
ATOM 1222 C CA . GLU A 1 152 ? -1.358 -0.783 13.634 1.00 96.12 152 GLU A CA 1
ATOM 1223 C C . GLU A 1 152 ? -2.799 -0.363 13.968 1.00 96.12 152 GLU A C 1
ATOM 1225 O O . GLU A 1 152 ? -3.284 -0.586 15.078 1.00 96.12 152 GLU A O 1
ATOM 1230 N N . THR A 1 153 ? -3.535 0.177 12.992 1.00 96.06 153 THR A N 1
ATOM 1231 C CA . THR A 1 153 ? -4.950 0.537 13.168 1.00 96.06 153 THR A CA 1
ATOM 1232 C C . THR A 1 153 ? -5.826 -0.695 13.416 1.00 96.06 153 THR A C 1
ATOM 1234 O O . THR A 1 153 ? -6.752 -0.643 14.234 1.00 96.06 153 THR A O 1
ATOM 1237 N N . ALA A 1 154 ? -5.560 -1.814 12.734 1.00 93.94 154 ALA A N 1
ATOM 1238 C CA . ALA A 1 154 ? -6.287 -3.066 12.943 1.00 93.94 154 ALA A CA 1
ATOM 1239 C C . ALA A 1 154 ? -6.015 -3.660 14.337 1.00 93.94 154 ALA A C 1
ATOM 1241 O O . ALA A 1 154 ? -6.950 -4.102 15.017 1.00 93.94 154 ALA A O 1
ATOM 1242 N N . GLU A 1 155 ? -4.761 -3.624 14.788 1.00 95.06 155 GLU A N 1
ATOM 1243 C CA . GLU A 1 155 ? -4.351 -4.051 16.129 1.00 95.06 155 GLU A CA 1
ATOM 1244 C C . GLU A 1 155 ? -4.981 -3.167 17.212 1.00 95.06 155 GLU A C 1
ATOM 1246 O O . GLU A 1 155 ? -5.685 -3.679 18.084 1.00 95.06 155 GLU A O 1
ATOM 1251 N N . GLY A 1 156 ? -4.858 -1.841 17.096 1.00 96.38 156 GLY A N 1
ATOM 1252 C CA . GLY A 1 156 ? -5.463 -0.890 18.033 1.00 96.38 156 GLY A CA 1
ATOM 1253 C C . GLY A 1 156 ? -6.992 -0.987 18.083 1.00 96.38 156 GLY A C 1
ATOM 1254 O O . GLY A 1 156 ? -7.596 -0.874 19.149 1.00 96.38 156 GLY A O 1
ATOM 1255 N N . SER A 1 157 ? -7.643 -1.290 16.956 1.00 96.25 157 SER A N 1
ATOM 1256 C CA . SER A 1 157 ? -9.089 -1.564 16.930 1.00 96.25 157 SER A CA 1
ATOM 1257 C C . SER A 1 157 ? -9.447 -2.858 17.669 1.00 96.25 157 SER A C 1
ATOM 1259 O O . SER A 1 157 ? -10.498 -2.940 18.304 1.00 96.25 157 SER A O 1
ATOM 1261 N N . THR A 1 158 ? -8.578 -3.871 17.611 1.00 94.69 158 THR A N 1
ATOM 1262 C CA . THR A 1 158 ? -8.753 -5.140 18.337 1.00 94.69 158 THR A CA 1
ATOM 1263 C C . THR A 1 158 ? -8.622 -4.929 19.844 1.00 94.69 158 THR A C 1
ATOM 1265 O O . THR A 1 158 ? -9.452 -5.420 20.611 1.00 94.69 158 THR A O 1
ATOM 1268 N N . GLU A 1 159 ? -7.624 -4.157 20.272 1.00 96.06 159 GLU A N 1
ATOM 1269 C CA . GLU A 1 159 ? -7.456 -3.757 21.670 1.00 96.06 159 GLU A CA 1
ATOM 1270 C C . GLU A 1 159 ? -8.657 -2.931 22.155 1.00 96.06 159 GLU A C 1
ATOM 1272 O O . GLU A 1 159 ? -9.259 -3.249 23.182 1.00 96.06 159 GLU A O 1
ATOM 1277 N N . GLY A 1 160 ? -9.099 -1.953 21.356 1.00 95.94 160 GLY A N 1
ATOM 1278 C CA . GLY A 1 160 ? -10.294 -1.158 21.635 1.00 95.94 160 GLY A CA 1
ATOM 1279 C C . GLY A 1 160 ? -11.562 -2.006 21.780 1.00 95.94 160 GLY A C 1
ATOM 1280 O O . GLY A 1 160 ? -12.387 -1.737 22.657 1.00 95.94 160 GLY A O 1
ATOM 1281 N N . LEU A 1 161 ? -11.721 -3.066 20.979 1.00 95.81 161 LEU A N 1
ATOM 1282 C CA . LEU A 1 161 ? -12.823 -4.025 21.124 1.00 95.81 161 LEU A CA 1
ATOM 1283 C C . LEU A 1 161 ? -12.757 -4.802 22.439 1.00 95.81 161 LEU A C 1
ATOM 1285 O O . LEU A 1 161 ? -13.802 -5.026 23.051 1.00 95.81 161 LEU A O 1
ATOM 1289 N N . ASN A 1 162 ? -11.568 -5.220 22.872 1.00 95.62 162 ASN A N 1
ATOM 1290 C CA . ASN A 1 162 ? -11.402 -5.924 24.142 1.00 95.62 162 ASN A CA 1
ATOM 1291 C C . ASN A 1 162 ? -11.717 -5.008 25.326 1.00 95.62 162 ASN A C 1
ATOM 1293 O O . ASN A 1 162 ? -12.539 -5.379 26.160 1.00 95.62 162 ASN A O 1
ATOM 1297 N N . LEU A 1 163 ? -11.202 -3.777 25.319 1.00 96.06 163 LEU A N 1
ATOM 1298 C CA . LEU A 1 163 ? -11.533 -2.777 26.334 1.00 96.06 163 LEU A CA 1
ATOM 1299 C C . LEU A 1 163 ? -13.043 -2.504 26.382 1.00 96.06 163 LEU A C 1
ATOM 1301 O O . LEU A 1 163 ? -13.649 -2.430 27.444 1.00 96.06 163 LEU A O 1
ATOM 1305 N N . THR A 1 164 ? -13.689 -2.418 25.219 1.00 95.62 164 THR A N 1
ATOM 1306 C CA . THR A 1 164 ? -15.143 -2.233 25.140 1.00 95.62 164 THR A CA 1
ATOM 1307 C C . THR A 1 164 ? -15.895 -3.395 25.806 1.00 95.62 164 THR A C 1
ATOM 1309 O O . THR A 1 164 ? -16.888 -3.152 26.486 1.00 95.62 164 THR A O 1
ATOM 1312 N N . LYS A 1 165 ? -15.427 -4.647 25.661 1.00 94.25 165 LYS A N 1
ATOM 1313 C CA . LYS A 1 165 ? -16.015 -5.818 26.343 1.00 94.25 165 LYS A CA 1
ATOM 1314 C C . LYS A 1 165 ? -15.820 -5.768 27.856 1.00 94.25 165 LYS A C 1
ATOM 1316 O O . LYS A 1 165 ? -16.752 -6.105 28.579 1.00 94.25 165 LYS A O 1
ATOM 1321 N N . GLU A 1 166 ? -14.649 -5.342 28.320 1.00 95.88 166 GLU A N 1
ATOM 1322 C CA . GLU A 1 166 ? -14.371 -5.164 29.751 1.00 95.88 166 GLU A CA 1
ATOM 1323 C C . GLU A 1 166 ? -15.327 -4.135 30.363 1.00 95.88 166 GLU A C 1
ATOM 1325 O O . GLU A 1 166 ? -15.986 -4.428 31.355 1.00 95.88 166 GLU A O 1
ATOM 1330 N N . ILE A 1 167 ? -15.537 -2.990 29.703 1.00 94.69 167 ILE A N 1
ATOM 1331 C CA . ILE A 1 167 ? -16.458 -1.962 30.212 1.00 94.69 167 ILE A CA 1
ATOM 1332 C C . ILE A 1 167 ? -17.920 -2.453 30.207 1.00 94.69 167 ILE A C 1
ATOM 1334 O O . ILE A 1 167 ? -18.698 -2.070 31.085 1.00 94.69 167 ILE A O 1
ATOM 1338 N N . VAL A 1 168 ? -18.329 -3.307 29.253 1.00 94.69 168 VAL A N 1
ATOM 1339 C CA . VAL A 1 168 ? -19.655 -3.961 29.315 1.00 94.69 168 VAL A CA 1
ATOM 1340 C C . VAL A 1 168 ? -19.766 -4.814 30.576 1.00 94.69 168 VAL A C 1
ATOM 1342 O O . VAL A 1 168 ? -20.749 -4.668 31.298 1.00 94.69 168 VAL A O 1
ATOM 1345 N N . ALA A 1 169 ? -18.762 -5.650 30.857 1.00 95.12 169 ALA A N 1
ATOM 1346 C CA . ALA A 1 169 ? -18.751 -6.507 32.038 1.00 95.12 169 ALA A CA 1
ATOM 1347 C C . ALA A 1 169 ? -18.788 -5.685 33.337 1.00 95.12 169 ALA A C 1
ATOM 1349 O O . ALA A 1 169 ? -19.608 -5.959 34.210 1.00 95.12 169 ALA A O 1
ATOM 1350 N N . ASP A 1 170 ? -17.995 -4.615 33.428 1.00 94.88 170 ASP A N 1
ATOM 1351 C CA . ASP A 1 170 ? -18.017 -3.694 34.572 1.00 94.88 170 ASP A CA 1
ATOM 1352 C C . ASP A 1 170 ? -19.385 -3.012 34.734 1.00 94.88 170 ASP A C 1
ATOM 1354 O O . ASP A 1 170 ? -19.877 -2.823 35.846 1.00 94.88 170 ASP A O 1
ATOM 1358 N N . SER A 1 171 ? -20.041 -2.667 33.621 1.00 94.31 171 SER A N 1
ATOM 1359 C CA . SER A 1 171 ? -21.384 -2.074 33.630 1.00 94.31 171 SER A CA 1
ATOM 1360 C C . SER A 1 171 ? -22.473 -3.074 34.032 1.00 94.31 171 SER A C 1
ATOM 1362 O O . SER A 1 171 ? -23.519 -2.664 34.538 1.00 94.31 171 SER A O 1
ATOM 1364 N N . ASP A 1 172 ? -22.281 -4.366 33.762 1.00 93.19 172 ASP A N 1
ATOM 1365 C CA . ASP A 1 172 ? -23.160 -5.438 34.235 1.00 93.19 172 ASP A CA 1
ATOM 1366 C C . ASP A 1 172 ? -22.989 -5.643 35.745 1.00 93.19 172 ASP A C 1
ATOM 1368 O O . ASP A 1 172 ? -23.987 -5.625 36.464 1.00 93.19 172 ASP A O 1
ATOM 1372 N N . LEU A 1 173 ? -21.746 -5.704 36.236 1.00 94.81 173 LEU A N 1
ATOM 1373 C CA . LEU A 1 173 ? -21.440 -5.798 37.669 1.00 94.81 173 LEU A CA 1
ATOM 1374 C C . LEU A 1 173 ? -21.994 -4.606 38.456 1.00 94.81 173 LEU A C 1
ATOM 1376 O O . LEU A 1 173 ? -22.642 -4.777 39.484 1.00 94.81 173 LEU A O 1
ATOM 1380 N N . LEU A 1 174 ? -21.810 -3.384 37.950 1.00 93.75 174 LEU A N 1
ATOM 1381 C CA . LEU A 1 174 ? -22.364 -2.187 38.585 1.00 93.75 174 LEU A CA 1
ATOM 1382 C C . LEU A 1 174 ? -23.898 -2.221 38.638 1.00 93.75 174 LEU A C 1
ATOM 1384 O O . LEU A 1 174 ? -24.498 -1.687 39.567 1.00 93.75 174 LEU A O 1
ATOM 1388 N N . HIS A 1 175 ? -24.546 -2.829 37.643 1.00 91.75 175 HIS A N 1
ATOM 1389 C CA . HIS A 1 175 ? -25.996 -2.977 37.649 1.00 91.75 175 HIS A CA 1
ATOM 1390 C C . HIS A 1 175 ? -26.468 -3.960 38.728 1.00 91.75 175 HIS A C 1
ATOM 1392 O O . HIS A 1 175 ? -27.445 -3.663 39.411 1.00 91.75 175 HIS A O 1
ATOM 1398 N N . GLU A 1 176 ? -25.755 -5.073 38.908 1.00 93.12 176 GLU A N 1
ATOM 1399 C CA . GLU A 1 176 ? -26.022 -6.059 39.961 1.00 93.12 176 GLU A CA 1
ATOM 1400 C C . GLU A 1 176 ? -25.857 -5.449 41.363 1.00 93.12 176 GLU A C 1
ATOM 1402 O O . GLU A 1 176 ? -26.753 -5.564 42.199 1.00 93.12 176 GLU A O 1
ATOM 1407 N N . GLU A 1 177 ? -24.773 -4.704 41.601 1.00 93.94 177 GLU A N 1
ATOM 1408 C CA . GLU A 1 177 ? -24.533 -4.015 42.879 1.00 93.94 177 GLU A CA 1
ATOM 1409 C C . GLU A 1 177 ? -25.628 -2.983 43.203 1.00 93.94 177 GLU A C 1
ATOM 1411 O O . GLU A 1 177 ? -26.088 -2.893 44.343 1.00 93.94 177 GLU A O 1
ATOM 1416 N N . LEU A 1 178 ? -26.118 -2.241 42.201 1.00 92.94 178 LEU A N 1
ATOM 1417 C CA . LEU A 1 178 ? -27.242 -1.310 42.383 1.00 92.94 178 LEU A CA 1
ATOM 1418 C C . LEU A 1 178 ? -28.541 -2.030 42.758 1.00 92.94 178 LEU A C 1
ATOM 1420 O O . LEU A 1 178 ? -29.359 -1.486 43.502 1.00 92.94 178 LEU A O 1
ATOM 1424 N N . GLU A 1 179 ? -28.768 -3.234 42.235 1.00 91.25 179 GLU A N 1
ATOM 1425 C CA . GLU A 1 179 ? -29.951 -4.025 42.572 1.00 91.25 179 GLU A CA 1
ATOM 1426 C C . GLU A 1 179 ? -29.898 -4.511 44.025 1.00 91.25 179 GLU A C 1
ATOM 1428 O O . GLU A 1 179 ? -30.896 -4.408 44.743 1.00 91.25 179 GLU A O 1
ATOM 1433 N N . VAL A 1 180 ? -28.719 -4.926 44.496 1.00 93.88 180 VAL A N 1
ATOM 1434 C CA . VAL A 1 180 ? -28.481 -5.251 45.911 1.00 93.88 180 VAL A CA 1
ATOM 1435 C C . VAL A 1 180 ? -28.672 -4.019 46.803 1.00 93.88 180 VAL A C 1
ATOM 1437 O O . VAL A 1 180 ? -29.357 -4.102 47.824 1.00 93.88 180 VAL A O 1
ATOM 1440 N N . GLU A 1 181 ? -28.132 -2.858 46.421 1.00 92.88 181 GLU A N 1
ATOM 1441 C CA . GLU A 1 181 ? -28.305 -1.607 47.173 1.00 92.88 181 GLU A CA 1
ATOM 1442 C C . GLU A 1 181 ? -29.788 -1.225 47.298 1.00 92.88 181 GLU A C 1
ATOM 1444 O O . GLU A 1 181 ? -30.257 -0.892 48.389 1.00 92.88 181 GLU A O 1
ATOM 1449 N N . ASN A 1 182 ? -30.555 -1.342 46.210 1.00 91.56 182 ASN A N 1
ATOM 1450 C CA . ASN A 1 182 ? -31.991 -1.056 46.219 1.00 91.56 182 ASN A CA 1
ATOM 1451 C C . ASN A 1 182 ? -32.762 -1.970 47.182 1.00 91.56 182 ASN A C 1
ATOM 1453 O O . ASN A 1 182 ? -33.631 -1.488 47.905 1.00 91.56 182 ASN A O 1
ATOM 1457 N N . GLN A 1 183 ? -32.407 -3.255 47.273 1.00 93.12 183 GLN A N 1
ATOM 1458 C CA . GLN A 1 183 ? -33.024 -4.169 48.244 1.00 93.12 183 GLN A CA 1
ATOM 1459 C C . GLN A 1 183 ? -32.752 -3.744 49.696 1.00 93.12 183 GLN A C 1
ATOM 1461 O O . GLN A 1 183 ? -33.634 -3.833 50.556 1.00 93.12 183 GLN A O 1
ATOM 1466 N N . VAL A 1 184 ? -31.541 -3.254 49.985 1.00 93.88 184 VAL A N 1
ATOM 1467 C CA . VAL A 1 184 ? -31.186 -2.735 51.317 1.00 93.88 184 VAL A CA 1
ATOM 1468 C C . VAL A 1 184 ? -31.973 -1.462 51.635 1.00 93.88 184 VAL A C 1
ATOM 1470 O O . VAL A 1 184 ? -32.485 -1.316 52.747 1.00 93.88 184 VAL A O 1
ATOM 1473 N N . VAL A 1 185 ? -32.105 -0.560 50.661 1.00 93.25 185 VAL A N 1
ATOM 1474 C CA . VAL A 1 185 ? -32.904 0.670 50.765 1.00 93.25 185 VAL A CA 1
ATOM 1475 C C . VAL A 1 185 ? -34.369 0.339 51.050 1.00 93.25 185 VAL A C 1
ATOM 1477 O O . VAL A 1 185 ? -34.927 0.870 52.010 1.00 93.25 185 VAL A O 1
ATOM 1480 N N . ASP A 1 186 ? -34.970 -0.589 50.303 1.00 92.00 186 ASP A N 1
ATOM 1481 C CA . ASP A 1 186 ? -36.353 -1.033 50.512 1.00 92.00 186 ASP A CA 1
ATOM 1482 C C . ASP A 1 186 ? -36.556 -1.613 51.920 1.00 92.00 186 ASP A C 1
ATOM 1484 O O . ASP A 1 186 ? -37.509 -1.258 52.623 1.00 92.00 186 ASP A O 1
ATOM 1488 N N . SER A 1 187 ? -35.611 -2.436 52.388 1.00 94.56 187 SER A N 1
ATOM 1489 C CA . SER A 1 187 ? -35.641 -2.959 53.755 1.00 94.56 187 SER A CA 1
ATOM 1490 C C . SER A 1 187 ? -35.544 -1.844 54.805 1.00 94.56 187 SER A C 1
ATOM 1492 O O . SER A 1 187 ? -36.231 -1.907 55.830 1.00 94.56 187 SER A O 1
ATOM 1494 N N . LEU A 1 188 ? -34.729 -0.811 54.575 1.00 92.44 188 LEU A N 1
ATOM 1495 C CA . LEU A 1 188 ? -34.595 0.324 55.488 1.00 92.44 188 LEU A CA 1
ATOM 1496 C C . LEU A 1 188 ? -35.874 1.171 55.538 1.00 92.44 188 LEU A C 1
ATOM 1498 O O . LEU A 1 188 ? -36.255 1.633 56.621 1.00 92.44 188 LEU A O 1
ATOM 1502 N N . VAL A 1 189 ? -36.561 1.343 54.403 1.00 92.56 189 VAL A N 1
ATOM 1503 C CA . VAL A 1 189 ? -37.875 2.004 54.339 1.00 92.56 189 VAL A CA 1
ATOM 1504 C C . VAL A 1 189 ? -38.888 1.254 55.201 1.00 92.56 189 VAL A C 1
ATOM 1506 O O . VAL A 1 189 ? -39.563 1.873 56.031 1.00 92.56 189 VAL A O 1
ATOM 1509 N N . GLU A 1 190 ? -38.969 -0.071 55.055 1.00 94.19 190 GLU A N 1
ATOM 1510 C CA . GLU A 1 190 ? -39.881 -0.912 55.836 1.00 94.19 190 GLU A CA 1
ATOM 1511 C C . GLU A 1 190 ? -39.581 -0.814 57.339 1.00 94.19 190 GLU A C 1
ATOM 1513 O O . GLU A 1 190 ? -40.462 -0.469 58.130 1.00 94.19 190 GLU A O 1
ATOM 1518 N N . LYS A 1 191 ? -38.315 -0.988 57.741 1.00 93.75 191 LYS A N 1
ATOM 1519 C CA . LYS A 1 191 ? -37.906 -0.879 59.152 1.00 93.75 191 LYS A CA 1
ATOM 1520 C C . LYS A 1 191 ? -38.163 0.506 59.734 1.00 93.75 191 LYS A C 1
ATOM 1522 O O . LYS A 1 191 ? -38.591 0.621 60.881 1.00 93.75 191 LYS A O 1
ATOM 1527 N N . SER A 1 192 ? -37.953 1.565 58.958 1.00 94.56 192 SER A N 1
ATOM 1528 C CA . SER A 1 192 ? -38.241 2.933 59.402 1.00 94.56 192 SER A CA 1
ATOM 1529 C C . SER A 1 192 ? -39.739 3.152 59.628 1.00 94.56 192 SER A C 1
ATOM 1531 O O . SER A 1 192 ? -40.127 3.856 60.561 1.00 94.56 192 SER A O 1
ATOM 1533 N N . LYS A 1 193 ? -40.596 2.530 58.808 1.00 93.06 193 LYS A N 1
ATOM 1534 C CA . LYS A 1 193 ? -42.054 2.562 58.980 1.00 93.06 193 LYS A CA 1
ATOM 1535 C C . LYS A 1 193 ? -42.492 1.815 60.242 1.00 93.06 193 LYS A C 1
ATOM 1537 O O . LYS A 1 193 ? -43.297 2.357 61.001 1.00 93.06 193 LYS A O 1
ATOM 1542 N N . ASP A 1 194 ? -41.918 0.641 60.500 1.00 94.88 194 ASP A N 1
ATOM 1543 C CA . ASP A 1 194 ? -42.168 -0.126 61.726 1.00 94.88 194 ASP A CA 1
ATOM 1544 C C . ASP A 1 194 ? -41.788 0.687 62.973 1.00 94.88 194 ASP A C 1
ATOM 1546 O O . ASP A 1 194 ? -42.579 0.813 63.911 1.00 94.88 194 ASP A O 1
ATOM 1550 N N . ILE A 1 195 ? -40.603 1.312 62.970 1.00 94.19 195 ILE A N 1
ATOM 1551 C CA . ILE A 1 195 ? -40.152 2.161 64.081 1.00 94.19 195 ILE A CA 1
ATOM 1552 C C . ILE A 1 195 ? -41.104 3.347 64.261 1.00 94.19 195 ILE A C 1
ATOM 1554 O O . ILE A 1 195 ? -41.515 3.628 65.386 1.00 94.19 195 ILE A O 1
ATOM 1558 N N . ALA A 1 196 ? -41.508 4.026 63.182 1.00 94.31 196 ALA A N 1
ATOM 1559 C CA . ALA A 1 196 ? -42.455 5.138 63.268 1.00 94.31 196 ALA A CA 1
ATOM 1560 C C . ALA A 1 196 ? -43.788 4.719 63.918 1.00 94.31 196 ALA A C 1
ATOM 1562 O O . ALA A 1 196 ? -44.348 5.474 64.717 1.00 94.31 196 ALA A O 1
ATOM 1563 N N . GLN A 1 197 ? -44.275 3.508 63.626 1.00 94.69 197 GLN A N 1
ATOM 1564 C CA . GLN A 1 197 ? -45.472 2.953 64.258 1.00 94.69 197 GLN A CA 1
ATOM 1565 C C . GLN A 1 197 ? -45.264 2.704 65.758 1.00 94.69 197 GLN A C 1
ATOM 1567 O O . GLN A 1 197 ? -46.101 3.116 66.562 1.00 94.69 197 GLN A O 1
ATOM 1572 N N . VAL A 1 198 ? -44.136 2.103 66.152 1.00 95.06 198 VAL A N 1
ATOM 1573 C CA . VAL A 1 198 ? -43.785 1.891 67.569 1.00 95.06 198 VAL A CA 1
ATOM 1574 C C . VAL A 1 198 ? -43.682 3.221 68.321 1.00 95.06 198 VAL A C 1
ATOM 1576 O O . VAL A 1 198 ? -44.189 3.345 69.434 1.00 95.06 198 VAL A O 1
ATOM 1579 N N . ILE A 1 199 ? -43.086 4.245 67.709 1.00 94.94 199 ILE A N 1
ATOM 1580 C CA . ILE A 1 199 ? -42.966 5.577 68.310 1.00 94.94 199 ILE A CA 1
ATOM 1581 C C . ILE A 1 199 ? -44.331 6.237 68.523 1.00 94.94 199 ILE A C 1
ATOM 1583 O O . ILE A 1 199 ? -44.543 6.845 69.574 1.00 94.94 199 ILE A O 1
ATOM 1587 N N . ASN A 1 200 ? -45.276 6.082 67.590 1.00 93.44 200 ASN A N 1
ATOM 1588 C CA . ASN A 1 200 ? -46.644 6.567 67.792 1.00 93.44 200 ASN A CA 1
ATOM 1589 C C . ASN A 1 200 ? -47.319 5.860 68.984 1.00 93.44 200 ASN A C 1
ATOM 1591 O O . ASN A 1 200 ? -47.924 6.533 69.814 1.00 93.44 200 ASN A O 1
ATOM 1595 N N . ILE A 1 201 ? -47.137 4.542 69.137 1.00 96.06 201 ILE A N 1
ATOM 1596 C CA . ILE A 1 201 ? -47.649 3.790 70.299 1.00 96.06 201 ILE A CA 1
ATOM 1597 C C . ILE A 1 201 ? -47.029 4.311 71.606 1.00 96.06 201 ILE A C 1
ATOM 1599 O O . ILE A 1 201 ? -47.734 4.505 72.593 1.00 96.06 201 ILE A O 1
ATOM 1603 N N . ILE A 1 202 ? -45.722 4.592 71.632 1.00 94.25 202 ILE A N 1
ATOM 1604 C CA . ILE A 1 202 ? -45.057 5.158 72.819 1.00 94.25 202 ILE A CA 1
ATOM 1605 C C . ILE A 1 202 ? -45.613 6.549 73.150 1.00 94.25 202 ILE A C 1
ATOM 1607 O O . ILE A 1 202 ? -45.841 6.842 74.324 1.00 94.25 202 ILE A O 1
ATOM 1611 N N . GLN A 1 203 ? -45.868 7.396 72.146 1.00 93.31 203 GLN A N 1
ATOM 1612 C CA . GLN A 1 203 ? -46.510 8.699 72.353 1.00 93.31 203 GLN A CA 1
ATOM 1613 C C . GLN A 1 203 ? -47.920 8.550 72.938 1.00 93.31 203 GLN A C 1
ATOM 1615 O O . GLN A 1 203 ? -48.268 9.282 73.866 1.00 93.31 203 GLN A O 1
ATOM 1620 N N . GLU A 1 204 ? -48.706 7.588 72.452 1.00 94.38 204 GLU A N 1
ATOM 1621 C CA . GLU A 1 204 ? -50.031 7.275 72.997 1.00 94.38 204 GLU A CA 1
ATOM 1622 C C . GLU A 1 204 ? -49.953 6.793 74.452 1.00 94.38 204 GLU A C 1
ATOM 1624 O O . GLU A 1 204 ? -50.679 7.309 75.304 1.00 94.38 204 GLU A O 1
ATOM 1629 N N . ILE A 1 205 ? -49.035 5.874 74.775 1.00 94.19 205 ILE A N 1
ATOM 1630 C CA . ILE A 1 205 ? -48.822 5.377 76.146 1.00 94.19 205 ILE A CA 1
ATOM 1631 C C . ILE A 1 205 ? -48.377 6.511 77.073 1.00 94.19 205 ILE A C 1
ATOM 1633 O O . ILE A 1 205 ? -48.897 6.645 78.183 1.00 94.19 205 ILE A O 1
ATOM 1637 N N . ALA A 1 206 ? -47.432 7.347 76.639 1.00 95.19 206 ALA A N 1
ATOM 1638 C CA . ALA A 1 206 ? -46.962 8.493 77.409 1.00 95.19 206 ALA A CA 1
ATOM 1639 C C . ALA A 1 206 ? -48.102 9.491 77.668 1.00 95.19 206 ALA A C 1
ATOM 1641 O O . ALA A 1 206 ? -48.271 9.962 78.793 1.00 95.19 206 ALA A O 1
ATOM 1642 N N . PHE A 1 207 ? -48.942 9.757 76.664 1.00 93.31 207 PHE A N 1
ATOM 1643 C CA . PHE A 1 207 ? -50.120 10.608 76.812 1.00 93.31 207 PHE A CA 1
ATOM 1644 C C . PHE A 1 207 ? -51.135 10.019 77.801 1.00 93.31 207 PHE A C 1
ATOM 1646 O O . PHE A 1 207 ? -51.556 10.709 78.730 1.00 93.31 207 PHE A O 1
ATOM 1653 N N . GLN A 1 208 ? -51.476 8.735 77.667 1.00 95.06 208 GLN A N 1
ATOM 1654 C CA . GLN A 1 208 ? -52.374 8.042 78.595 1.00 95.06 208 GLN A CA 1
ATOM 1655 C C . GLN A 1 208 ? -51.826 8.049 80.028 1.00 95.06 208 GLN A C 1
ATOM 1657 O O . GLN A 1 208 ? -52.561 8.359 80.965 1.00 95.06 208 GLN A O 1
ATOM 1662 N N . THR A 1 209 ? -50.528 7.784 80.202 1.00 95.38 209 THR A N 1
ATOM 1663 C CA . THR A 1 209 ? -49.848 7.796 81.508 1.00 95.38 209 THR A CA 1
ATOM 1664 C C . THR A 1 209 ? -49.868 9.190 82.132 1.00 95.38 209 THR A C 1
ATOM 1666 O O . THR A 1 209 ? -50.127 9.333 83.326 1.00 95.38 209 THR A O 1
ATOM 1669 N N . ASN A 1 210 ? -49.672 10.237 81.325 1.00 92.12 210 ASN A N 1
ATOM 1670 C CA . ASN A 1 210 ? -49.782 11.623 81.769 1.00 92.12 210 ASN A CA 1
ATOM 1671 C C . ASN A 1 210 ? -51.203 11.938 82.279 1.00 92.12 210 ASN A C 1
ATOM 1673 O O . ASN A 1 210 ? -51.343 12.497 83.366 1.00 92.12 210 ASN A O 1
ATOM 1677 N N . ILE A 1 211 ? -52.257 11.508 81.574 1.00 93.44 211 ILE A N 1
ATOM 1678 C CA . ILE A 1 211 ? -53.653 11.678 82.025 1.00 93.44 211 ILE A CA 1
ATOM 1679 C C . ILE A 1 211 ? -53.951 10.864 83.296 1.00 93.44 211 ILE A C 1
ATOM 1681 O O . ILE A 1 211 ? -54.540 11.391 84.239 1.00 93.44 211 ILE A O 1
ATOM 1685 N N . LEU A 1 212 ? -53.502 9.608 83.367 1.00 93.62 212 LEU A N 1
ATOM 1686 C CA . LEU A 1 212 ? -53.633 8.753 84.555 1.00 93.62 212 LEU A CA 1
ATOM 1687 C C . LEU A 1 212 ? -52.970 9.382 85.786 1.00 93.62 212 LEU A C 1
ATOM 1689 O O . LEU A 1 212 ? -53.572 9.435 86.857 1.00 93.62 212 LEU A O 1
ATOM 1693 N N . SER A 1 213 ? -51.753 9.901 85.624 1.00 94.81 213 SER A N 1
ATOM 1694 C CA . SER A 1 213 ? -51.009 10.564 86.697 1.00 94.81 213 SER A CA 1
ATOM 1695 C C . SER A 1 213 ? -51.670 11.864 87.159 1.00 94.81 213 SER A C 1
ATOM 1697 O O . SER A 1 213 ? -51.683 12.158 88.351 1.00 94.81 213 SER A O 1
ATOM 1699 N N . LEU A 1 214 ? -52.288 12.614 86.239 1.00 91.25 214 LEU A N 1
ATOM 1700 C CA . LEU A 1 214 ? -53.057 13.809 86.567 1.00 91.25 214 LEU A CA 1
ATOM 1701 C C . LEU A 1 214 ? -54.287 13.452 87.408 1.00 91.25 214 LEU A C 1
ATOM 1703 O O . LEU A 1 214 ? -54.513 14.077 88.441 1.00 91.25 214 LEU A O 1
ATOM 1707 N N . ASN A 1 215 ? -55.034 12.421 87.008 1.00 90.81 215 ASN A N 1
ATOM 1708 C CA . ASN A 1 215 ? -56.183 11.932 87.771 1.00 90.81 215 ASN A CA 1
ATOM 1709 C C . ASN A 1 215 ? -55.758 11.458 89.171 1.00 90.81 215 ASN A C 1
ATOM 1711 O O . ASN A 1 215 ? -56.397 11.810 90.159 1.00 90.81 215 ASN A O 1
ATOM 1715 N N . ALA A 1 216 ? -54.639 10.733 89.275 1.00 90.75 216 ALA A N 1
ATOM 1716 C CA . ALA A 1 216 ? -54.088 10.298 90.558 1.00 90.75 216 ALA A CA 1
ATOM 1717 C C . ALA A 1 216 ? -53.642 11.474 91.446 1.00 90.75 216 ALA A C 1
ATOM 1719 O O . ALA A 1 216 ? -53.852 11.441 92.656 1.00 90.75 216 ALA A O 1
ATOM 1720 N N . ALA A 1 217 ? -53.062 12.530 90.865 1.00 89.88 217 ALA A N 1
ATOM 1721 C CA . ALA A 1 217 ? -52.685 13.738 91.598 1.00 89.88 217 ALA A CA 1
ATOM 1722 C C . ALA A 1 217 ? -53.912 14.493 92.139 1.00 89.88 217 ALA A C 1
ATOM 1724 O O . ALA A 1 217 ? -53.876 14.985 93.268 1.00 89.88 217 ALA A O 1
ATOM 1725 N N . VAL A 1 218 ? -55.004 14.553 91.365 1.00 88.38 218 VAL A N 1
ATOM 1726 C CA . VAL A 1 218 ? -56.290 15.133 91.798 1.00 88.38 218 VAL A CA 1
ATOM 1727 C C . VAL A 1 218 ? -56.890 14.327 92.954 1.00 88.38 218 VAL A C 1
ATOM 1729 O O . VAL A 1 218 ? -57.289 14.904 93.967 1.00 88.38 218 VAL A O 1
ATOM 1732 N N . GLU A 1 219 ? -56.899 12.997 92.859 1.00 89.69 219 GLU A N 1
ATOM 1733 C CA . GLU A 1 219 ? -57.430 12.131 93.919 1.00 89.69 219 GLU A CA 1
ATOM 1734 C C . GLU A 1 219 ? -56.578 12.215 95.200 1.00 89.69 219 GLU A C 1
ATOM 1736 O O . GLU A 1 219 ? -57.098 12.329 96.310 1.00 89.69 219 GLU A O 1
ATOM 1741 N N . ALA A 1 220 ? -55.250 12.265 95.056 1.00 89.00 220 ALA A N 1
ATOM 1742 C CA . ALA A 1 220 ? -54.328 12.448 96.172 1.00 89.00 220 ALA A CA 1
ATOM 1743 C C . ALA A 1 220 ? -54.508 13.807 96.875 1.00 89.00 220 ALA A C 1
ATOM 1745 O O . ALA A 1 220 ? -54.424 13.874 98.102 1.00 89.00 220 ALA A O 1
ATOM 1746 N N . ALA A 1 221 ? -54.800 14.880 96.129 1.00 86.06 221 ALA A N 1
ATOM 1747 C CA . ALA A 1 221 ? -55.156 16.179 96.702 1.00 86.06 221 ALA A CA 1
ATOM 1748 C C . ALA A 1 221 ? -56.499 16.127 97.456 1.00 86.06 221 ALA A C 1
ATOM 1750 O O . ALA A 1 221 ? -56.645 16.759 98.503 1.00 86.06 221 ALA A O 1
ATOM 1751 N N . THR A 1 222 ? -57.449 15.328 96.962 1.00 87.50 222 THR A N 1
ATOM 1752 C CA . THR A 1 222 ? -58.767 15.113 97.585 1.00 87.50 222 THR A CA 1
ATOM 1753 C C . THR A 1 222 ? -58.657 14.381 98.930 1.00 87.50 222 THR A C 1
ATOM 1755 O O . THR A 1 222 ? -59.390 14.691 99.867 1.00 87.50 222 THR A O 1
ATOM 1758 N N . ALA A 1 223 ? -57.680 13.480 99.078 1.00 87.56 223 ALA A N 1
ATOM 1759 C CA . ALA A 1 223 ? -57.401 12.746 100.318 1.00 87.56 223 ALA A CA 1
ATOM 1760 C C . ALA A 1 223 ? -56.652 13.558 101.409 1.00 87.56 223 ALA A C 1
ATOM 1762 O O . ALA A 1 223 ? -56.379 13.033 102.494 1.00 87.56 223 ALA A O 1
ATOM 1763 N N . GLY A 1 224 ? -56.306 14.828 101.157 1.00 83.31 224 GLY A N 1
ATOM 1764 C CA . GLY A 1 224 ? -55.703 15.730 102.147 1.00 83.31 224 GLY A CA 1
ATOM 1765 C C . GLY A 1 224 ? -54.327 15.278 102.666 1.00 83.31 224 GLY A C 1
ATOM 1766 O O . GLY A 1 224 ? -53.435 14.936 101.892 1.00 83.31 224 GLY A O 1
ATOM 1767 N N . GLU A 1 225 ? -54.124 15.288 103.991 1.00 79.38 225 GLU A N 1
ATOM 1768 C CA . GLU A 1 225 ? -52.852 14.894 104.639 1.00 79.38 225 GLU A CA 1
ATOM 1769 C C . GLU A 1 225 ? -52.440 13.443 104.321 1.00 79.38 225 GLU A C 1
ATOM 1771 O O . GLU A 1 225 ? -51.261 13.182 104.081 1.00 79.38 225 GLU A O 1
ATOM 1776 N N . ALA A 1 226 ? -53.401 12.512 104.236 1.00 79.75 226 ALA A N 1
ATOM 1777 C CA . ALA A 1 226 ? -53.137 11.097 103.948 1.00 79.75 226 ALA A CA 1
ATOM 1778 C C . ALA A 1 226 ? -52.674 10.848 102.496 1.00 79.75 226 ALA A C 1
ATOM 1780 O O . ALA A 1 226 ? -52.030 9.838 102.214 1.00 79.75 226 ALA A O 1
ATOM 1781 N N . GLY A 1 227 ? -52.974 11.773 101.577 1.00 85.62 227 GLY A N 1
ATOM 1782 C CA . GLY A 1 227 ? -52.643 11.679 100.153 1.00 85.62 227 GLY A CA 1
ATOM 1783 C C . GLY A 1 227 ? -51.296 12.291 99.757 1.00 85.62 227 GLY A C 1
ATOM 1784 O O . GLY A 1 227 ? -50.856 12.095 98.625 1.00 85.62 227 GLY A O 1
ATOM 1785 N N . LYS A 1 228 ? -50.594 12.993 100.663 1.00 83.19 228 LYS A N 1
ATOM 1786 C CA . LYS A 1 228 ? -49.345 13.718 100.344 1.00 83.19 228 LYS A CA 1
ATOM 1787 C C . LYS A 1 228 ? -48.273 12.846 99.680 1.00 83.19 228 LYS A C 1
ATOM 1789 O O . LYS A 1 228 ? -47.655 13.281 98.712 1.00 83.19 228 LYS A O 1
ATOM 1794 N N . GLY A 1 229 ? -48.070 11.616 100.160 1.00 86.25 229 GLY A N 1
ATOM 1795 C CA . GLY A 1 229 ? -47.113 10.677 99.558 1.00 86.25 229 GLY A CA 1
ATOM 1796 C C . GLY A 1 229 ? -47.510 10.247 98.140 1.00 86.25 229 GLY A C 1
ATOM 1797 O O . GLY A 1 229 ? -46.669 10.212 97.245 1.00 86.25 229 GLY A O 1
ATOM 1798 N N . PHE A 1 230 ? -48.804 10.001 97.909 1.00 88.81 230 PHE A N 1
ATOM 1799 C CA . PHE A 1 230 ? -49.340 9.644 96.592 1.00 88.81 230 PHE A CA 1
ATOM 1800 C C . PHE A 1 230 ? -49.284 10.811 95.599 1.00 88.81 230 PHE A C 1
ATOM 1802 O O . PHE A 1 230 ? -49.006 10.587 94.424 1.00 88.81 230 PHE A O 1
ATOM 1809 N N . ALA A 1 231 ? -49.470 12.050 96.062 1.00 88.44 231 ALA A N 1
ATOM 1810 C CA . ALA A 1 231 ? -49.363 13.243 95.222 1.00 88.44 231 ALA A CA 1
ATOM 1811 C C . ALA A 1 231 ? -47.943 13.426 94.654 1.00 88.44 231 ALA A C 1
ATOM 1813 O O . ALA A 1 231 ? -47.789 13.759 93.480 1.00 88.44 231 ALA A O 1
ATOM 1814 N N . VAL A 1 232 ? -46.905 13.154 95.458 1.00 90.38 232 VAL A N 1
ATOM 1815 C CA . VAL A 1 232 ? -45.501 13.206 95.005 1.00 90.38 232 VAL A CA 1
ATOM 1816 C C . VAL A 1 232 ? -45.228 12.137 93.946 1.00 90.38 232 VAL A C 1
ATOM 1818 O O . VAL A 1 232 ? -44.654 12.446 92.904 1.00 90.38 232 VAL A O 1
ATOM 1821 N N . VAL A 1 233 ? -45.688 10.900 94.168 1.00 93.25 233 VAL A N 1
ATOM 1822 C CA . VAL A 1 233 ? -45.541 9.811 93.186 1.00 93.25 233 VAL A CA 1
ATOM 1823 C C . VAL A 1 233 ? -46.283 10.139 91.890 1.00 93.25 233 VAL A C 1
ATOM 1825 O O . VAL A 1 233 ? -45.721 9.979 90.811 1.00 93.25 233 VAL A O 1
ATOM 1828 N N . ALA A 1 234 ? -47.514 10.648 91.973 1.00 92.88 234 ALA A N 1
ATOM 1829 C CA . ALA A 1 234 ? -48.296 11.040 90.804 1.00 92.88 234 ALA A CA 1
ATOM 1830 C C . ALA A 1 234 ? -47.605 12.150 89.991 1.00 92.88 234 ALA A C 1
ATOM 1832 O O . ALA A 1 234 ? -47.546 12.065 88.765 1.00 92.88 234 ALA A O 1
ATOM 1833 N N . GLN A 1 235 ? -47.013 13.151 90.652 1.00 91.81 235 GLN A N 1
ATOM 1834 C CA . GLN A 1 235 ? -46.244 14.197 89.973 1.00 91.81 235 GLN A CA 1
ATOM 1835 C C . GLN A 1 235 ? -44.971 13.649 89.304 1.00 91.81 235 GLN A C 1
ATOM 1837 O O . GLN A 1 235 ? -44.639 14.070 88.195 1.00 91.81 235 GLN A O 1
ATOM 1842 N N . GLU A 1 236 ? -44.282 12.692 89.928 1.00 94.88 236 GLU A N 1
ATOM 1843 C CA . GLU A 1 236 ? -43.097 12.064 89.334 1.00 94.88 236 GLU A CA 1
ATOM 1844 C C . GLU A 1 236 ? -43.459 11.196 88.118 1.00 94.88 236 GLU A C 1
ATOM 1846 O O . GLU A 1 236 ? -42.813 11.291 87.074 1.00 94.88 236 GLU A O 1
ATOM 1851 N N . VAL A 1 237 ? -44.554 10.428 88.192 1.00 95.75 237 VAL A N 1
ATOM 1852 C CA . VAL A 1 237 ? -45.090 9.672 87.045 1.00 95.75 237 VAL A CA 1
ATOM 1853 C C . VAL A 1 237 ? -45.471 10.618 85.903 1.00 95.75 237 VAL A C 1
ATOM 1855 O O . VAL A 1 237 ? -45.180 10.329 84.742 1.00 95.75 237 VAL A O 1
ATOM 1858 N N . ARG A 1 238 ? -46.055 11.781 86.214 1.00 92.69 238 ARG A N 1
ATOM 1859 C CA . ARG A 1 238 ? -46.388 12.812 85.222 1.00 92.69 238 ARG A CA 1
ATOM 1860 C C . ARG A 1 238 ? -45.150 13.374 84.523 1.00 92.69 238 ARG A C 1
ATOM 1862 O O . ARG A 1 238 ? -45.128 13.512 83.296 1.00 92.69 238 ARG A O 1
ATOM 1869 N N . ASN A 1 239 ? -44.109 13.679 85.296 1.00 93.69 239 ASN A N 1
ATOM 1870 C CA . ASN A 1 239 ? -42.829 14.142 84.765 1.00 93.69 239 ASN A CA 1
ATOM 1871 C C . ASN A 1 239 ? -42.189 13.070 83.868 1.00 93.69 239 ASN A C 1
ATOM 1873 O O . ASN A 1 239 ? -41.717 13.389 82.777 1.00 93.69 239 ASN A O 1
ATOM 1877 N N . LEU A 1 240 ? -42.222 11.798 84.281 1.00 94.94 240 LEU A N 1
ATOM 1878 C CA . LEU A 1 240 ? -41.706 10.677 83.493 1.00 94.94 240 LEU A CA 1
ATOM 1879 C C . LEU A 1 240 ? -42.479 10.489 82.180 1.00 94.94 240 LEU A C 1
ATOM 1881 O O . LEU A 1 240 ? -41.867 10.285 81.131 1.00 94.94 240 LEU A O 1
ATOM 1885 N N . ALA A 1 241 ? -43.807 10.606 82.220 1.00 94.69 241 ALA A N 1
ATOM 1886 C CA . ALA A 1 241 ? -44.662 10.533 81.040 1.00 94.69 241 ALA A CA 1
ATOM 1887 C C . ALA A 1 241 ? -44.356 11.665 80.044 1.00 94.69 241 ALA A C 1
ATOM 1889 O O . ALA A 1 241 ? -44.190 11.412 78.853 1.00 94.69 241 ALA A O 1
ATOM 1890 N N . THR A 1 242 ? -44.183 12.897 80.534 1.00 93.62 242 THR A N 1
ATOM 1891 C CA . THR A 1 242 ? -43.806 14.054 79.699 1.00 93.62 242 THR A CA 1
ATOM 1892 C C . THR A 1 242 ? -42.430 13.852 79.061 1.00 93.62 242 THR A C 1
ATOM 1894 O O . THR A 1 242 ? -42.290 13.961 77.845 1.00 93.62 242 THR A O 1
ATOM 1897 N N . ARG A 1 243 ? -41.431 13.438 79.852 1.00 95.12 243 ARG A N 1
ATOM 1898 C CA . ARG A 1 243 ? -40.086 13.112 79.345 1.00 95.12 243 ARG A CA 1
ATOM 1899 C C . ARG A 1 243 ? -40.107 11.986 78.310 1.00 95.12 243 ARG A C 1
ATOM 1901 O O . ARG A 1 243 ? -39.340 12.029 77.353 1.00 95.12 243 ARG A O 1
ATOM 1908 N N . SER A 1 244 ? -40.980 10.993 78.487 1.00 94.81 244 SER A N 1
ATOM 1909 C CA . SER A 1 244 ? -41.151 9.891 77.531 1.00 94.81 244 SER A CA 1
ATOM 1910 C C . SER A 1 244 ? -41.757 10.378 76.214 1.00 94.81 244 SER A C 1
ATOM 1912 O O . SER A 1 244 ? -41.298 9.971 75.149 1.00 94.81 244 SER A O 1
ATOM 1914 N N . ALA A 1 245 ? -42.738 11.286 76.266 1.00 93.19 245 ALA A N 1
ATOM 1915 C CA . ALA A 1 245 ? -43.322 11.901 75.075 1.00 93.19 245 ALA A CA 1
ATOM 1916 C C . ALA A 1 245 ? -42.300 12.755 74.304 1.00 93.19 245 ALA A C 1
ATOM 1918 O O . ALA A 1 245 ? -42.221 12.656 73.077 1.00 93.19 245 ALA A O 1
ATOM 1919 N N . ASP A 1 246 ? -41.483 13.538 75.014 1.00 94.19 246 ASP A N 1
ATOM 1920 C CA . ASP A 1 246 ? -40.416 14.345 74.414 1.00 94.19 246 ASP A CA 1
ATOM 1921 C C . ASP A 1 246 ? -39.339 13.468 73.760 1.00 94.19 246 ASP A C 1
ATOM 1923 O O . ASP A 1 246 ? -38.944 13.720 72.621 1.00 94.19 246 ASP A O 1
ATOM 1927 N N . ALA A 1 247 ? -38.910 12.394 74.432 1.00 94.44 247 ALA A N 1
ATOM 1928 C CA . ALA A 1 247 ? -37.966 11.430 73.868 1.00 94.44 247 ALA A CA 1
ATOM 1929 C C . ALA A 1 247 ? -38.541 10.730 72.624 1.00 94.44 247 ALA A C 1
ATOM 1931 O O . ALA A 1 247 ? -37.867 10.631 71.600 1.00 94.44 247 ALA A O 1
ATOM 1932 N N . ALA A 1 248 ? -39.807 10.303 72.673 1.00 94.38 248 ALA A N 1
ATOM 1933 C CA . ALA A 1 248 ? -40.484 9.702 71.527 1.00 94.38 248 ALA A CA 1
ATOM 1934 C C . ALA A 1 248 ? -40.576 10.679 70.342 1.00 94.38 248 ALA A C 1
ATOM 1936 O O . ALA A 1 248 ? -40.362 10.283 69.198 1.00 94.38 248 ALA A O 1
ATOM 1937 N N . LYS A 1 249 ? -40.825 11.970 70.604 1.00 93.81 249 LYS A N 1
ATOM 1938 C CA . LYS A 1 249 ? -40.803 13.016 69.574 1.00 93.81 249 LYS A CA 1
ATOM 1939 C C . LYS A 1 249 ? -39.416 13.162 68.939 1.00 93.81 249 LYS A C 1
ATOM 1941 O O . LYS A 1 249 ? -39.325 13.168 67.718 1.00 93.81 249 LYS A O 1
ATOM 1946 N N . GLN A 1 250 ? -38.348 13.209 69.735 1.00 94.56 250 GLN A N 1
ATOM 1947 C CA . GLN A 1 250 ? -36.982 13.283 69.203 1.00 94.56 250 GLN A CA 1
ATOM 1948 C C . GLN A 1 250 ? -36.642 12.078 68.317 1.00 94.56 250 GLN A C 1
ATOM 1950 O O . GLN A 1 250 ? -36.069 12.245 67.243 1.00 94.56 250 GLN A O 1
ATOM 1955 N N . ILE A 1 251 ? -37.040 10.865 68.718 1.00 94.44 251 ILE A N 1
ATOM 1956 C CA . ILE A 1 251 ? -36.829 9.669 67.889 1.00 94.44 251 ILE A CA 1
ATOM 1957 C C . ILE A 1 251 ? -37.649 9.755 66.594 1.00 94.44 251 ILE A C 1
ATOM 1959 O O . ILE A 1 251 ? -37.141 9.407 65.531 1.00 94.44 251 ILE A O 1
ATOM 1963 N N . LYS A 1 252 ? -38.890 10.259 66.648 1.00 94.06 252 LYS A N 1
ATOM 1964 C CA . LYS A 1 252 ? -39.722 10.481 65.453 1.00 94.06 252 LYS A CA 1
ATOM 1965 C C . LYS A 1 252 ? -39.047 11.408 64.446 1.00 94.06 252 LYS A C 1
ATOM 1967 O O . LYS A 1 252 ? -39.070 11.119 63.249 1.00 94.06 252 LYS A O 1
ATOM 1972 N N . ASP A 1 253 ? -38.433 12.487 64.922 1.00 94.81 253 ASP A N 1
ATOM 1973 C CA . ASP A 1 253 ? -37.712 13.435 64.072 1.00 94.81 253 ASP A CA 1
ATOM 1974 C C . ASP A 1 253 ? -36.505 12.752 63.396 1.00 94.81 253 ASP A C 1
ATOM 1976 O O . ASP A 1 253 ? -36.316 12.888 62.185 1.00 94.81 253 ASP A O 1
ATOM 1980 N N . VAL A 1 254 ? -35.751 11.926 64.135 1.00 94.88 254 VAL A N 1
ATOM 1981 C CA . VAL A 1 254 ? -34.644 11.118 63.581 1.00 94.88 254 VAL A CA 1
ATOM 1982 C C . VAL A 1 254 ? -35.141 10.120 62.530 1.00 94.88 254 VAL A C 1
ATOM 1984 O O . VAL A 1 254 ? -34.564 10.037 61.449 1.00 94.88 254 VAL A O 1
ATOM 1987 N N . VAL A 1 255 ? -36.230 9.395 62.795 1.00 95.06 255 VAL A N 1
ATOM 1988 C CA . VAL A 1 255 ? -36.816 8.435 61.839 1.00 95.06 255 VAL A CA 1
ATOM 1989 C C . VAL A 1 255 ? -37.305 9.139 60.574 1.00 95.06 255 VAL A C 1
ATOM 1991 O O . VAL A 1 255 ? -37.075 8.650 59.471 1.00 95.06 255 VAL A O 1
ATOM 1994 N N . THR A 1 256 ? -37.917 10.316 60.712 1.00 94.06 256 THR A N 1
ATOM 1995 C CA . THR A 1 256 ? -38.348 11.136 59.569 1.00 94.06 256 THR A CA 1
ATOM 1996 C C . THR A 1 256 ? -37.147 11.578 58.728 1.00 94.06 256 THR A C 1
ATOM 1998 O O . THR A 1 256 ? -37.197 11.542 57.499 1.00 94.06 256 THR A O 1
ATOM 2001 N N . SER A 1 257 ? -36.037 11.937 59.381 1.00 95.19 257 SER A N 1
ATOM 2002 C CA . SER A 1 257 ? -34.772 12.245 58.709 1.00 95.19 257 SER A CA 1
ATOM 2003 C C . SER A 1 257 ? -34.224 11.032 57.947 1.00 95.19 257 SER A C 1
ATOM 2005 O O . SER A 1 257 ? -33.845 11.167 56.787 1.00 95.19 257 SER A O 1
ATOM 2007 N N . ILE A 1 258 ? -34.233 9.838 58.553 1.00 94.12 258 ILE A N 1
ATOM 2008 C CA . ILE A 1 258 ? -33.805 8.589 57.896 1.00 94.12 258 ILE A CA 1
ATOM 2009 C C . ILE A 1 258 ? -34.664 8.304 56.658 1.00 94.12 258 ILE A C 1
ATOM 2011 O O . ILE A 1 258 ? -34.123 8.003 55.596 1.00 94.12 258 ILE A O 1
ATOM 2015 N N . GLN A 1 259 ? -35.988 8.450 56.756 1.00 93.06 259 GLN A N 1
ATOM 2016 C CA . GLN A 1 259 ? -36.897 8.266 55.619 1.00 93.06 259 GLN A CA 1
ATOM 2017 C C . GLN A 1 259 ? -36.589 9.243 54.476 1.00 93.06 259 GLN A C 1
ATOM 2019 O O . GLN A 1 259 ? -36.546 8.837 53.315 1.00 93.06 259 GLN A O 1
ATOM 2024 N N . ALA A 1 260 ? -36.324 10.514 54.795 1.00 94.44 260 ALA A N 1
ATOM 2025 C CA . ALA A 1 260 ? -35.968 11.519 53.798 1.00 94.44 260 ALA A CA 1
ATOM 2026 C C . ALA A 1 260 ? -34.636 11.205 53.093 1.00 94.44 260 ALA A C 1
ATOM 2028 O O . ALA A 1 260 ? -34.553 11.334 51.871 1.00 94.44 260 ALA A O 1
ATOM 2029 N N . GLU A 1 261 ? -33.607 10.767 53.827 1.00 94.31 261 GLU A N 1
ATOM 2030 C CA . GLU A 1 261 ? -32.332 10.356 53.221 1.00 94.31 261 GLU A CA 1
ATOM 2031 C C . GLU A 1 261 ? -32.487 9.084 52.376 1.00 94.31 261 GLU A C 1
ATOM 2033 O O . GLU A 1 261 ? -31.965 9.015 51.266 1.00 94.31 261 GLU A O 1
ATOM 2038 N N . THR A 1 262 ? -33.291 8.119 52.827 1.00 94.06 262 THR A N 1
ATOM 2039 C CA . THR A 1 262 ? -33.563 6.880 52.077 1.00 94.06 262 THR A CA 1
ATOM 2040 C C . THR A 1 262 ? -34.252 7.176 50.736 1.00 94.06 262 THR A C 1
ATOM 2042 O O . THR A 1 262 ? -33.856 6.646 49.700 1.00 94.06 262 THR A O 1
ATOM 2045 N N . GLN A 1 263 ? -35.199 8.122 50.711 1.00 92.25 263 GLN A N 1
ATOM 2046 C CA . GLN A 1 263 ? -35.841 8.590 49.474 1.00 92.25 263 GLN A CA 1
ATOM 2047 C C . GLN A 1 263 ? -34.853 9.262 48.502 1.00 92.25 263 GLN A C 1
ATOM 2049 O O . GLN A 1 263 ? -34.994 9.159 47.274 1.00 92.25 263 GLN A O 1
ATOM 2054 N N . ARG A 1 264 ? -33.849 9.978 49.029 1.00 93.88 264 ARG A N 1
ATOM 2055 C CA . ARG A 1 264 ? -32.783 10.568 48.205 1.00 93.88 264 ARG A CA 1
ATOM 2056 C C . ARG A 1 264 ? -31.884 9.492 47.609 1.00 93.88 264 ARG A C 1
ATOM 2058 O O . ARG A 1 264 ? -31.557 9.604 46.428 1.00 93.88 264 ARG A O 1
ATOM 2065 N N . ILE A 1 265 ? -31.534 8.462 48.383 1.00 94.00 265 ILE A N 1
ATOM 2066 C CA . ILE A 1 265 ? -30.751 7.317 47.899 1.00 94.00 265 ILE A CA 1
ATOM 2067 C C . ILE A 1 265 ? -31.505 6.608 46.768 1.00 94.00 265 ILE A C 1
ATOM 2069 O O . ILE A 1 265 ? -30.937 6.436 45.695 1.00 94.00 265 ILE A O 1
ATOM 2073 N N . GLU A 1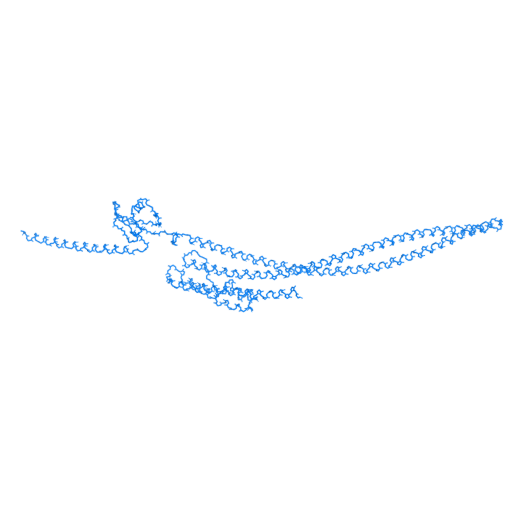 266 ? -32.801 6.323 46.932 1.00 91.00 266 GLU A N 1
ATOM 2074 C CA . GLU A 1 266 ? -33.627 5.700 45.882 1.00 91.00 266 GLU A CA 1
ATOM 2075 C C . GLU A 1 266 ? -33.622 6.526 44.577 1.00 91.00 266 GLU A C 1
ATOM 2077 O O . GLU A 1 266 ? -33.444 6.007 43.473 1.00 91.00 266 GLU A O 1
ATOM 2082 N N . THR A 1 267 ? -33.772 7.849 44.695 1.00 92.75 267 THR A N 1
ATOM 2083 C CA . THR A 1 267 ? -33.741 8.760 43.538 1.00 92.75 267 THR A CA 1
ATOM 2084 C C . THR A 1 267 ? -32.364 8.772 42.867 1.00 92.75 267 THR A C 1
ATOM 2086 O O . THR A 1 267 ? -32.268 8.787 41.637 1.00 92.75 267 THR A O 1
ATOM 2089 N N . SER A 1 268 ? -31.295 8.759 43.668 1.00 93.44 268 SER A N 1
ATOM 2090 C CA . SER A 1 268 ? -29.917 8.692 43.185 1.00 93.44 268 SER A CA 1
ATOM 2091 C C . SER A 1 268 ? -29.654 7.377 42.452 1.00 93.44 268 SER A C 1
ATOM 2093 O O . SER A 1 268 ? -29.182 7.404 41.319 1.00 93.44 268 SER A O 1
ATOM 2095 N N . SER A 1 269 ? -30.051 6.246 43.037 1.00 92.62 269 SER A N 1
ATOM 2096 C CA . SER A 1 269 ? -29.914 4.911 42.448 1.00 92.62 269 SER A CA 1
ATOM 2097 C C . SER A 1 269 ? -30.601 4.814 41.081 1.00 92.62 269 SER A C 1
ATOM 2099 O O . SER A 1 269 ? -29.976 4.418 40.095 1.00 92.62 269 SER A O 1
ATOM 2101 N N . LYS A 1 270 ? -31.839 5.319 40.951 1.00 91.44 270 LYS A N 1
ATOM 2102 C CA . LYS A 1 270 ? -32.537 5.397 39.649 1.00 91.44 270 LYS A CA 1
ATOM 2103 C C . LYS A 1 270 ? -31.761 6.210 38.613 1.00 91.44 270 LYS A C 1
ATOM 2105 O O . LYS A 1 270 ? -31.697 5.828 37.444 1.00 91.44 270 LYS A O 1
ATOM 2110 N N . LYS A 1 271 ? -31.153 7.327 39.024 1.00 94.56 271 LYS A N 1
ATOM 2111 C CA . LYS A 1 271 ? -30.328 8.154 38.134 1.00 94.56 271 LYS A CA 1
ATOM 2112 C C . LYS A 1 271 ? -29.062 7.414 37.698 1.00 94.56 271 LYS A C 1
ATOM 2114 O O . LYS A 1 271 ? -28.738 7.448 36.513 1.00 94.56 271 LYS A O 1
ATOM 2119 N N . VAL A 1 272 ? -28.374 6.740 38.621 1.00 94.31 272 VAL A N 1
ATOM 2120 C CA . VAL A 1 272 ? -27.178 5.942 38.309 1.00 94.31 272 VAL A CA 1
ATOM 2121 C C . VAL A 1 272 ? -27.536 4.802 37.355 1.00 94.31 272 VAL A C 1
ATOM 2123 O O . VAL A 1 272 ? -26.877 4.652 36.332 1.00 94.31 272 VAL A O 1
ATOM 2126 N N . SER A 1 273 ? -28.629 4.075 37.600 1.00 93.00 273 SER A N 1
ATOM 2127 C CA . SER A 1 273 ? -29.114 3.028 36.691 1.00 93.00 273 SER A CA 1
ATOM 2128 C C . SER A 1 273 ? -29.376 3.558 35.273 1.00 93.00 273 SER A C 1
ATOM 2130 O O . SER A 1 273 ? -28.964 2.931 34.294 1.00 93.00 273 SER A O 1
ATOM 2132 N N . GLY A 1 274 ? -29.975 4.748 35.145 1.00 94.25 274 GLY A N 1
ATOM 2133 C CA . GLY A 1 274 ? -30.147 5.414 33.851 1.00 94.25 274 GLY A CA 1
ATOM 2134 C C . GLY A 1 274 ? -28.819 5.686 33.133 1.00 94.25 274 GLY A C 1
ATOM 2135 O O . GLY A 1 274 ? -28.692 5.389 31.944 1.00 94.25 274 GLY A O 1
ATOM 2136 N N . VAL A 1 275 ? -27.812 6.184 33.860 1.00 95.06 275 VAL A N 1
ATOM 2137 C CA . VAL A 1 275 ? -26.461 6.440 33.325 1.00 95.06 275 VAL A CA 1
ATOM 2138 C C . VAL A 1 275 ? -25.770 5.146 32.894 1.00 95.06 275 VAL A C 1
ATOM 2140 O O . VAL A 1 275 ? -25.144 5.119 31.834 1.00 95.06 275 VAL A O 1
ATOM 2143 N N . VAL A 1 276 ? -25.899 4.064 33.666 1.00 94.88 276 VAL A N 1
ATOM 2144 C CA . VAL A 1 276 ? -25.342 2.748 33.311 1.00 94.88 276 VAL A CA 1
ATOM 2145 C C . VAL A 1 276 ? -25.948 2.242 32.003 1.00 94.88 276 VAL A C 1
ATOM 2147 O O . VAL A 1 276 ? -25.221 1.823 31.103 1.00 94.88 276 VAL A O 1
ATOM 2150 N N . ASN A 1 277 ? -27.270 2.338 31.848 1.00 92.38 277 ASN A N 1
ATOM 2151 C CA . ASN A 1 277 ? -27.939 1.895 30.628 1.00 92.38 277 ASN A CA 1
ATOM 2152 C C . ASN A 1 277 ? -27.532 2.731 29.400 1.00 92.38 277 ASN A C 1
ATOM 2154 O O . ASN A 1 277 ? -27.260 2.185 28.331 1.00 92.38 277 ASN A O 1
ATOM 2158 N N . GLU A 1 278 ? -27.428 4.054 29.552 1.00 95.19 278 GLU A N 1
ATOM 2159 C CA . GLU A 1 278 ? -26.931 4.931 28.486 1.00 95.19 278 GLU A CA 1
ATOM 2160 C C . GLU A 1 278 ? -25.472 4.611 28.120 1.00 95.19 278 GLU A C 1
ATOM 2162 O O . GLU A 1 278 ? -25.106 4.572 26.943 1.00 95.19 278 GLU A O 1
ATOM 2167 N N . THR A 1 279 ? -24.644 4.318 29.122 1.00 93.94 279 THR A N 1
ATOM 2168 C CA . THR A 1 279 ? -23.243 3.923 28.938 1.00 93.94 279 THR A CA 1
ATOM 2169 C C . THR A 1 279 ? -23.146 2.636 28.121 1.00 93.94 279 THR A C 1
ATOM 2171 O O . THR A 1 279 ? -22.436 2.620 27.115 1.00 93.94 279 THR A O 1
ATOM 2174 N N . LYS A 1 280 ? -23.947 1.607 28.436 1.00 93.38 280 LYS A N 1
ATOM 2175 C CA . LYS A 1 280 ? -24.027 0.369 27.637 1.00 93.38 280 LYS A CA 1
ATOM 2176 C C . LYS A 1 280 ? -24.398 0.636 26.175 1.00 93.38 280 LYS A C 1
ATOM 2178 O O . LYS A 1 280 ? -23.779 0.076 25.271 1.00 93.38 280 LYS A O 1
ATOM 2183 N N . GLN A 1 281 ? -25.359 1.526 25.915 1.00 94.44 281 GLN A N 1
ATOM 2184 C CA . GLN A 1 281 ? -25.737 1.891 24.543 1.00 94.44 281 GLN A CA 1
ATOM 2185 C C . GLN A 1 281 ? -24.590 2.574 23.787 1.00 94.44 281 GLN A C 1
ATOM 2187 O O . GLN A 1 281 ? -24.312 2.228 22.637 1.00 94.44 281 GLN A O 1
ATOM 2192 N N . ARG A 1 282 ? -23.892 3.518 24.428 1.00 95.75 282 ARG A N 1
ATOM 2193 C CA . ARG A 1 282 ? -22.735 4.211 23.834 1.00 95.75 282 ARG A CA 1
ATOM 2194 C C . ARG A 1 282 ? -21.583 3.244 23.543 1.00 95.75 282 ARG A C 1
ATOM 2196 O O . ARG A 1 282 ? -20.976 3.321 22.478 1.00 95.75 282 ARG A O 1
ATOM 2203 N N . ILE A 1 283 ? -21.334 2.300 24.445 1.00 95.50 283 ILE A N 1
ATOM 2204 C CA . ILE A 1 283 ? -20.334 1.236 24.297 1.00 95.50 283 ILE A CA 1
ATOM 2205 C C . ILE A 1 283 ? -20.687 0.298 23.139 1.00 95.50 283 ILE A C 1
ATOM 2207 O O . ILE A 1 283 ? -19.811 -0.056 22.356 1.00 95.50 283 ILE A O 1
ATOM 2211 N N . ALA A 1 284 ? -21.963 -0.049 22.948 1.00 94.12 284 ALA A N 1
ATOM 2212 C CA . ALA A 1 284 ? -22.390 -0.849 21.799 1.00 94.12 284 ALA A CA 1
ATOM 2213 C C . ALA A 1 284 ? -22.112 -0.138 20.459 1.00 94.12 284 ALA A C 1
ATOM 2215 O O . ALA A 1 284 ? -21.654 -0.763 19.498 1.00 94.12 284 ALA A O 1
ATOM 2216 N N . VAL A 1 285 ? -22.333 1.181 20.396 1.00 96.19 285 VAL A N 1
ATOM 2217 C CA . VAL A 1 285 ? -21.971 1.995 19.222 1.00 96.19 285 VAL A CA 1
ATOM 2218 C C . VAL A 1 285 ? -20.454 2.014 19.018 1.00 96.19 285 VAL A C 1
ATOM 2220 O O . VAL A 1 285 ? -19.994 1.811 17.893 1.00 96.19 285 VAL A O 1
ATOM 2223 N N . LEU A 1 286 ? -19.678 2.202 20.090 1.00 96.06 286 LEU A N 1
ATOM 2224 C CA . LEU A 1 286 ? -18.215 2.178 20.043 1.00 96.06 286 LEU A CA 1
ATOM 2225 C C . LEU A 1 286 ? -17.682 0.824 19.556 1.00 96.06 286 LEU A C 1
ATOM 2227 O O . LEU A 1 286 ? -16.824 0.793 18.679 1.00 96.06 286 LEU A O 1
ATOM 2231 N N . SER A 1 287 ? -18.245 -0.284 20.043 1.00 96.06 287 SER A N 1
ATOM 2232 C CA . SER A 1 287 ? -17.901 -1.639 19.599 1.00 96.06 287 SER A CA 1
ATOM 2233 C C . SER A 1 287 ? -18.076 -1.782 18.088 1.00 96.06 287 SER A C 1
ATOM 2235 O O . SER A 1 287 ? -17.153 -2.181 17.381 1.00 96.06 287 SER A O 1
ATOM 2237 N N . LYS A 1 288 ? -19.230 -1.353 17.561 1.00 95.38 288 LYS A N 1
ATOM 2238 C CA . LYS A 1 288 ? -19.507 -1.390 16.120 1.00 95.38 288 LYS A CA 1
ATOM 2239 C C . LYS A 1 288 ? -18.526 -0.535 15.312 1.00 95.38 288 LYS A C 1
ATOM 2241 O O . LYS A 1 288 ? -18.115 -0.945 14.222 1.00 95.38 288 LYS A O 1
ATOM 2246 N N . LEU A 1 289 ? -18.160 0.644 15.819 1.00 95.81 289 LEU A N 1
ATOM 2247 C CA . LEU A 1 289 ? -17.157 1.506 15.190 1.00 95.81 289 LEU A CA 1
ATOM 2248 C C . LEU A 1 289 ? -15.790 0.820 15.150 1.00 95.81 289 LEU A C 1
ATOM 2250 O O . LEU A 1 289 ? -15.189 0.763 14.081 1.00 95.81 289 LEU A O 1
ATOM 2254 N N . MET A 1 290 ? -15.349 0.221 16.257 1.00 95.56 290 MET A N 1
ATOM 2255 C CA . MET A 1 290 ? -14.069 -0.490 16.322 1.00 95.56 290 MET A CA 1
ATOM 2256 C C . MET A 1 290 ? -14.034 -1.710 15.397 1.00 95.56 290 MET A C 1
ATOM 2258 O O . MET A 1 290 ? -13.065 -1.890 14.667 1.00 95.56 290 MET A O 1
ATOM 2262 N N . THR A 1 291 ? -15.113 -2.496 15.314 1.00 94.12 291 THR A N 1
ATOM 2263 C CA . THR A 1 291 ? -15.217 -3.581 14.319 1.00 94.12 291 THR A CA 1
ATOM 2264 C C . THR A 1 291 ? -15.122 -3.050 12.887 1.00 94.12 291 THR A C 1
ATOM 2266 O O . THR A 1 291 ? -14.495 -3.668 12.026 1.00 94.12 291 THR A O 1
ATOM 2269 N N . THR A 1 292 ? -15.729 -1.893 12.613 1.00 93.94 292 THR A N 1
ATOM 2270 C CA . THR A 1 292 ? -15.668 -1.267 11.285 1.00 93.94 292 THR A CA 1
ATOM 2271 C C . THR A 1 292 ? -14.255 -0.779 10.967 1.00 93.94 292 THR A C 1
ATOM 2273 O O . THR A 1 292 ? -13.774 -1.016 9.860 1.00 93.94 292 THR A O 1
ATOM 2276 N N . PHE A 1 293 ? -13.568 -0.148 11.923 1.00 93.44 293 PHE A N 1
ATOM 2277 C CA . PHE A 1 293 ? -12.174 0.266 11.764 1.00 93.44 293 PHE A CA 1
ATOM 2278 C C . PHE A 1 293 ? -11.249 -0.922 11.547 1.00 93.44 293 PHE A C 1
ATOM 2280 O O . PHE A 1 293 ? -10.504 -0.910 10.574 1.00 93.44 293 PHE A O 1
ATOM 2287 N N . GLN A 1 294 ? -11.377 -1.983 12.343 1.00 93.50 294 GLN A N 1
ATOM 2288 C CA . GLN A 1 294 ? -10.608 -3.212 12.163 1.00 93.50 294 GLN A CA 1
ATOM 2289 C C . GLN A 1 294 ? -10.804 -3.800 10.757 1.00 93.50 294 GLN A C 1
ATOM 2291 O O . GLN A 1 294 ? -9.838 -4.129 10.071 1.00 93.50 294 GLN A O 1
ATOM 2296 N N . LYS A 1 295 ? -12.057 -3.893 10.290 1.00 91.38 295 LYS A N 1
ATOM 2297 C CA . LYS A 1 295 ? -12.366 -4.410 8.952 1.00 91.38 295 LYS A CA 1
ATOM 2298 C C . LYS A 1 295 ? -11.783 -3.534 7.843 1.00 91.38 295 LYS A C 1
ATOM 2300 O O . LYS A 1 295 ? -11.218 -4.064 6.888 1.00 91.38 295 LYS A O 1
ATOM 2305 N N . ASN A 1 296 ? -11.933 -2.215 7.952 1.00 92.69 296 ASN A N 1
ATOM 2306 C CA . ASN A 1 296 ? -11.411 -1.277 6.960 1.00 92.69 296 ASN A CA 1
ATOM 2307 C C . ASN A 1 296 ? -9.883 -1.300 6.926 1.00 92.69 296 ASN A C 1
ATOM 2309 O O . ASN A 1 296 ? -9.313 -1.356 5.846 1.00 92.69 296 ASN A O 1
ATOM 2313 N N . ALA A 1 297 ? -9.238 -1.333 8.088 1.00 94.12 297 ALA A N 1
ATOM 2314 C CA . ALA A 1 297 ? -7.793 -1.418 8.221 1.00 94.12 297 ALA A CA 1
ATOM 2315 C C . ALA A 1 297 ? -7.238 -2.707 7.590 1.00 94.12 297 ALA A C 1
ATOM 2317 O O . ALA A 1 297 ? -6.358 -2.646 6.734 1.00 94.12 297 ALA A O 1
ATOM 2318 N N . ASN A 1 298 ? -7.837 -3.864 7.897 1.00 91.00 298 ASN A N 1
ATOM 2319 C CA . ASN A 1 298 ? -7.474 -5.135 7.261 1.00 91.00 298 ASN A CA 1
ATOM 2320 C C . ASN A 1 298 ? -7.674 -5.101 5.740 1.00 91.00 298 ASN A C 1
ATOM 2322 O O . ASN A 1 298 ? -6.850 -5.618 4.991 1.00 91.00 298 ASN A O 1
ATOM 2326 N N . ARG A 1 299 ? -8.758 -4.481 5.261 1.00 91.00 299 ARG A N 1
ATOM 2327 C CA . ARG A 1 299 ? -8.994 -4.302 3.825 1.00 91.00 299 ARG A CA 1
ATOM 2328 C C . ARG A 1 299 ? -7.927 -3.413 3.178 1.00 91.00 299 ARG A C 1
ATOM 2330 O O . ARG A 1 299 ? -7.450 -3.761 2.101 1.00 91.00 299 ARG A O 1
ATOM 2337 N N . SER A 1 300 ? -7.546 -2.312 3.823 1.00 93.25 300 SER A N 1
ATOM 2338 C CA . SER A 1 300 ? -6.505 -1.407 3.330 1.00 93.25 300 SER A CA 1
ATOM 2339 C C . SER A 1 300 ? -5.174 -2.126 3.125 1.00 93.25 300 SER A C 1
ATOM 2341 O O . SER A 1 300 ? -4.522 -1.879 2.117 1.00 93.25 300 SER A O 1
ATOM 2343 N N . VAL A 1 301 ? -4.801 -3.069 4.002 1.00 91.62 301 VAL A N 1
ATOM 2344 C CA . VAL A 1 301 ? -3.580 -3.884 3.832 1.00 91.62 301 VAL A CA 1
ATOM 2345 C C . VAL A 1 301 ? -3.588 -4.628 2.490 1.00 91.62 301 VAL A C 1
ATOM 2347 O O . VAL A 1 301 ? -2.621 -4.545 1.735 1.00 91.62 301 VAL A O 1
ATOM 2350 N N . TYR A 1 302 ? -4.700 -5.283 2.144 1.00 90.69 302 TYR A N 1
ATOM 2351 C CA . TYR A 1 302 ? -4.843 -5.996 0.868 1.00 90.69 302 TYR A CA 1
ATOM 2352 C C . TYR A 1 302 ? -4.853 -5.063 -0.351 1.00 90.69 302 TYR A C 1
ATOM 2354 O O . TYR A 1 302 ? -4.297 -5.389 -1.403 1.00 90.69 302 TYR A O 1
ATOM 2362 N N . GLU A 1 303 ? -5.488 -3.894 -0.235 1.00 90.88 303 GLU A N 1
ATOM 2363 C CA . GLU A 1 303 ? -5.503 -2.899 -1.312 1.00 90.88 303 GLU A CA 1
ATOM 2364 C C . GLU A 1 303 ? -4.100 -2.329 -1.559 1.00 90.88 303 GLU A C 1
ATOM 2366 O O . GLU A 1 303 ? -3.663 -2.243 -2.710 1.00 90.88 303 GLU A O 1
ATOM 2371 N N . VAL A 1 304 ? -3.368 -2.014 -0.488 1.00 92.88 304 VAL A N 1
ATOM 2372 C CA . VAL A 1 304 ? -1.979 -1.550 -0.545 1.00 92.88 304 VAL A CA 1
ATOM 2373 C C . VAL A 1 304 ? -1.071 -2.611 -1.162 1.00 92.88 304 VAL A C 1
ATOM 2375 O O . VAL A 1 304 ? -0.272 -2.276 -2.036 1.00 92.88 304 VAL A O 1
ATOM 2378 N N . GLU A 1 305 ? -1.225 -3.885 -0.793 1.00 90.62 305 GLU A N 1
ATOM 2379 C CA . GLU A 1 305 ? -0.478 -4.989 -1.407 1.00 90.62 305 GLU A CA 1
ATOM 2380 C C . GLU A 1 305 ? -0.731 -5.062 -2.923 1.00 90.62 305 GLU A C 1
ATOM 2382 O O . GLU A 1 305 ? 0.211 -5.082 -3.719 1.00 90.62 305 GLU A O 1
ATOM 2387 N N . SER A 1 306 ? -1.998 -5.019 -3.354 1.00 91.12 306 SER A N 1
ATOM 2388 C CA . SER A 1 306 ? -2.352 -5.052 -4.781 1.00 91.12 306 SER A CA 1
ATOM 2389 C C . SER A 1 306 ? -1.772 -3.860 -5.553 1.00 91.12 306 SER A C 1
ATOM 2391 O O . SER A 1 306 ? -1.258 -4.027 -6.664 1.00 91.12 306 SER A O 1
ATOM 2393 N N . ILE A 1 307 ? -1.824 -2.652 -4.982 1.00 92.88 307 ILE A N 1
ATOM 2394 C CA . ILE A 1 307 ? -1.266 -1.442 -5.601 1.00 92.88 307 ILE A CA 1
ATOM 2395 C C . ILE A 1 307 ? 0.265 -1.522 -5.662 1.00 92.88 307 ILE A C 1
ATOM 2397 O O . ILE A 1 307 ? 0.845 -1.238 -6.712 1.00 92.88 307 ILE A O 1
ATOM 2401 N N . SER A 1 308 ? 0.914 -1.966 -4.583 1.00 93.75 308 SER A N 1
ATOM 2402 C CA . SER A 1 308 ? 2.365 -2.166 -4.516 1.00 93.75 308 SER A CA 1
ATOM 2403 C C . SER A 1 308 ? 2.842 -3.128 -5.607 1.00 93.75 308 SER A C 1
ATOM 2405 O O . SER A 1 308 ? 3.735 -2.797 -6.391 1.00 93.75 308 SER A O 1
ATOM 2407 N N . ASN A 1 309 ? 2.153 -4.263 -5.763 1.00 92.88 309 ASN A N 1
ATOM 2408 C CA . ASN A 1 309 ? 2.434 -5.244 -6.811 1.00 92.88 309 ASN A CA 1
ATOM 2409 C C . ASN A 1 309 ? 2.319 -4.628 -8.216 1.00 92.88 309 ASN A C 1
ATOM 2411 O O . ASN A 1 309 ? 3.201 -4.818 -9.056 1.00 92.88 309 ASN A O 1
ATOM 2415 N N . LYS A 1 310 ? 1.274 -3.829 -8.473 1.00 94.50 310 LYS A N 1
ATOM 2416 C CA . LYS A 1 310 ? 1.094 -3.122 -9.754 1.00 94.50 310 LYS A CA 1
ATOM 2417 C C . LYS A 1 310 ? 2.226 -2.138 -10.033 1.00 94.50 310 LYS A C 1
ATOM 2419 O O . LYS A 1 310 ? 2.736 -2.100 -11.154 1.00 94.50 310 LYS A O 1
ATOM 2424 N N . ILE A 1 311 ? 2.613 -1.332 -9.048 1.00 95.56 311 ILE A N 1
ATOM 2425 C CA . ILE A 1 311 ? 3.676 -0.335 -9.215 1.00 95.56 311 ILE A CA 1
ATOM 2426 C C . ILE A 1 311 ? 5.011 -1.021 -9.453 1.00 95.56 311 ILE A C 1
ATOM 2428 O O . ILE A 1 311 ? 5.724 -0.631 -10.372 1.00 95.56 311 ILE A O 1
ATOM 2432 N N . PHE A 1 312 ? 5.328 -2.067 -8.689 1.00 95.12 312 PHE A N 1
ATOM 2433 C CA . PHE A 1 312 ? 6.568 -2.809 -8.869 1.00 95.12 312 PHE A CA 1
ATOM 2434 C C . PHE A 1 312 ? 6.678 -3.395 -10.283 1.00 95.12 312 PHE A C 1
ATOM 2436 O O . PHE A 1 312 ? 7.706 -3.245 -10.942 1.00 95.12 312 PHE A O 1
ATOM 2443 N N . ILE A 1 313 ? 5.607 -4.014 -10.783 1.00 95.31 313 ILE A N 1
ATOM 2444 C CA . ILE A 1 313 ? 5.575 -4.568 -12.140 1.00 95.31 313 ILE A CA 1
ATOM 2445 C C . ILE A 1 313 ? 5.787 -3.471 -13.193 1.00 95.31 313 ILE A C 1
ATOM 2447 O O . ILE A 1 313 ? 6.596 -3.641 -14.106 1.00 95.31 313 ILE A O 1
ATOM 2451 N N . ASN A 1 314 ? 5.129 -2.317 -13.055 1.00 96.44 314 ASN A N 1
ATOM 2452 C CA . ASN A 1 314 ? 5.336 -1.189 -13.969 1.00 96.44 314 ASN A CA 1
ATOM 2453 C C . ASN A 1 314 ? 6.7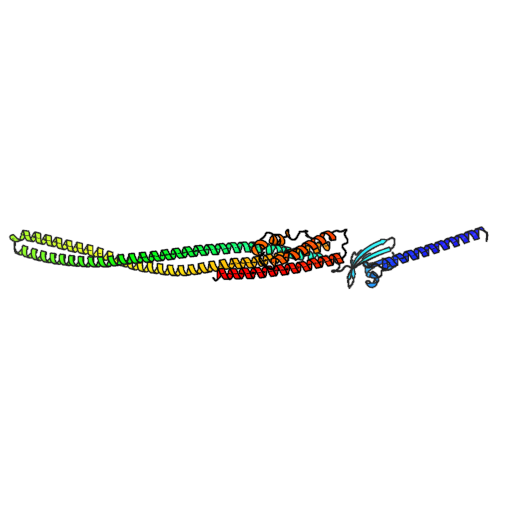48 -0.596 -13.866 1.00 96.44 314 ASN A C 1
ATOM 2455 O O . ASN A 1 314 ? 7.335 -0.242 -14.887 1.00 96.44 314 ASN A O 1
ATOM 2459 N N . LEU A 1 315 ? 7.328 -0.554 -12.667 1.00 97.00 315 LEU A N 1
ATOM 2460 C CA . LEU A 1 315 ? 8.717 -0.165 -12.452 1.00 97.00 315 LEU A CA 1
ATOM 2461 C C . LEU A 1 315 ? 9.678 -1.130 -13.158 1.00 97.00 315 LEU A C 1
ATOM 2463 O O . LEU A 1 315 ? 10.594 -0.679 -13.833 1.00 97.00 315 LEU A O 1
ATOM 2467 N N . ALA A 1 316 ? 9.447 -2.444 -13.085 1.00 96.81 316 ALA A N 1
ATOM 2468 C CA . ALA A 1 316 ? 10.260 -3.423 -13.803 1.00 96.81 316 ALA A CA 1
ATOM 2469 C C . ALA A 1 316 ? 10.187 -3.231 -15.328 1.00 96.81 316 ALA A C 1
ATOM 2471 O O . ALA A 1 316 ? 11.214 -3.313 -16.007 1.00 96.81 316 ALA A O 1
ATOM 2472 N N . LYS A 1 317 ? 9.002 -2.923 -15.873 1.00 97.81 317 LYS A N 1
ATOM 2473 C CA . LYS A 1 317 ? 8.853 -2.570 -17.296 1.00 97.81 317 LYS A CA 1
ATOM 2474 C C . LYS A 1 317 ? 9.613 -1.290 -17.638 1.00 97.81 317 LYS A C 1
ATOM 2476 O O . LYS A 1 317 ? 10.340 -1.255 -18.629 1.00 97.81 317 LYS A O 1
ATOM 2481 N N . LEU A 1 318 ? 9.492 -0.258 -16.804 1.00 97.62 318 LEU A N 1
ATOM 2482 C CA . LEU A 1 318 ? 10.186 1.014 -16.983 1.00 97.62 318 LEU A CA 1
ATOM 2483 C C . LEU A 1 318 ? 11.712 0.850 -16.932 1.00 97.62 318 LEU A C 1
ATOM 2485 O O . LEU A 1 318 ? 12.403 1.413 -17.777 1.00 97.62 318 LEU A O 1
ATOM 2489 N N . ASP A 1 319 ? 12.233 0.027 -16.018 1.00 97.50 319 ASP A N 1
ATOM 2490 C CA . ASP A 1 319 ? 13.658 -0.314 -15.931 1.00 97.50 319 ASP A CA 1
ATOM 2491 C C . ASP A 1 319 ? 14.167 -0.900 -17.260 1.00 97.50 319 ASP A C 1
ATOM 2493 O O . ASP A 1 319 ? 15.248 -0.535 -17.727 1.00 97.50 319 ASP A O 1
ATOM 2497 N N . HIS A 1 320 ? 13.371 -1.749 -17.919 1.00 97.12 320 HIS A N 1
ATOM 2498 C CA . HIS A 1 320 ? 13.708 -2.305 -19.234 1.00 97.12 320 HIS A CA 1
ATOM 2499 C C . HIS A 1 320 ? 13.633 -1.258 -20.350 1.00 97.12 320 HIS A C 1
ATOM 2501 O O . HIS A 1 320 ? 14.498 -1.245 -21.225 1.00 97.12 320 HIS A O 1
ATOM 2507 N N . VAL A 1 321 ? 12.651 -0.349 -20.322 1.00 97.25 321 VAL A N 1
ATOM 2508 C CA . VAL A 1 321 ? 12.586 0.778 -21.273 1.00 97.25 321 VAL A CA 1
ATOM 2509 C C . VAL A 1 321 ? 13.822 1.669 -21.135 1.00 97.25 321 VAL A C 1
ATOM 2511 O O . VAL A 1 321 ? 14.447 2.000 -22.140 1.00 97.25 321 VAL A O 1
ATOM 2514 N N . ILE A 1 322 ? 14.223 2.006 -19.906 1.00 96.12 322 ILE A N 1
ATOM 2515 C CA . ILE A 1 322 ? 15.431 2.796 -19.625 1.00 96.12 322 ILE A CA 1
ATOM 2516 C C . ILE A 1 322 ? 16.683 2.059 -20.108 1.00 96.12 322 ILE A C 1
ATOM 2518 O O . ILE A 1 322 ? 17.541 2.654 -20.762 1.00 96.12 322 ILE A O 1
ATOM 2522 N N . TYR A 1 323 ? 16.785 0.760 -19.820 1.00 96.94 323 TYR A N 1
ATOM 2523 C CA . TYR A 1 323 ? 17.919 -0.063 -20.227 1.00 96.94 323 TYR A CA 1
ATOM 2524 C C . TYR A 1 323 ? 18.073 -0.118 -21.757 1.00 96.94 323 TYR A C 1
ATOM 2526 O O . TYR A 1 323 ? 19.167 0.142 -22.264 1.00 96.94 323 TYR A O 1
ATOM 2534 N N . LYS A 1 324 ? 16.977 -0.349 -22.498 1.00 95.38 324 LYS A N 1
ATOM 2535 C CA . LYS A 1 324 ? 16.960 -0.310 -23.973 1.00 95.38 324 LYS A CA 1
ATOM 2536 C C . LYS A 1 324 ? 17.252 1.086 -24.524 1.00 95.38 324 LYS A C 1
ATOM 2538 O O . LYS A 1 324 ? 18.059 1.219 -25.436 1.00 95.38 324 LYS A O 1
ATOM 2543 N N . ASN A 1 325 ? 16.669 2.137 -23.945 1.00 94.56 325 ASN A N 1
ATOM 2544 C CA . ASN A 1 325 ? 16.948 3.516 -24.355 1.00 94.56 325 ASN A CA 1
ATOM 2545 C C . ASN A 1 325 ? 18.445 3.841 -24.245 1.00 94.56 325 ASN A C 1
ATOM 2547 O O . ASN A 1 325 ? 19.031 4.378 -25.182 1.00 94.56 325 ASN A O 1
ATOM 2551 N N . ASN A 1 326 ? 19.080 3.460 -23.134 1.00 93.69 326 ASN A N 1
ATOM 2552 C CA . ASN A 1 326 ? 20.514 3.661 -22.939 1.00 93.69 326 ASN A CA 1
ATOM 2553 C C . ASN A 1 326 ? 21.354 2.840 -23.931 1.00 93.69 326 ASN A C 1
ATOM 2555 O O . ASN A 1 326 ? 22.367 3.344 -24.414 1.00 93.69 326 ASN A O 1
ATOM 2559 N N . LEU A 1 327 ? 20.924 1.618 -24.272 1.00 93.38 327 LEU A N 1
ATOM 2560 C CA . LEU A 1 327 ? 21.555 0.816 -25.325 1.00 93.38 327 LEU A CA 1
ATOM 2561 C C . LEU A 1 327 ? 21.487 1.539 -26.675 1.00 93.38 327 LEU A C 1
ATOM 2563 O O . LEU A 1 327 ? 22.496 1.632 -27.364 1.00 93.38 327 LEU A O 1
ATOM 2567 N N . TYR A 1 328 ? 20.335 2.105 -27.040 1.00 91.06 328 TYR A N 1
ATOM 2568 C CA . TYR A 1 328 ? 20.199 2.863 -28.286 1.00 91.06 328 TYR A CA 1
ATOM 2569 C C . TYR A 1 328 ? 21.102 4.087 -28.322 1.00 91.06 328 TYR A C 1
ATOM 2571 O O . TYR A 1 328 ? 21.757 4.320 -29.334 1.00 91.06 328 TYR A O 1
ATOM 2579 N N . GLN A 1 329 ? 21.219 4.824 -27.214 1.00 88.94 329 GLN A N 1
ATOM 2580 C CA . GLN A 1 329 ? 22.164 5.940 -27.145 1.00 88.94 329 GLN A CA 1
ATOM 2581 C C . GLN A 1 329 ? 23.612 5.483 -27.347 1.00 88.94 329 GLN A C 1
ATOM 2583 O O . GLN A 1 329 ? 24.345 6.128 -28.093 1.00 88.94 329 GLN A O 1
ATOM 2588 N N . LEU A 1 330 ? 24.002 4.349 -26.752 1.00 89.06 330 LEU A N 1
ATOM 2589 C CA . LEU A 1 330 ? 25.330 3.765 -26.944 1.00 89.06 330 LEU A CA 1
ATOM 2590 C C . LEU A 1 330 ? 25.592 3.408 -28.414 1.00 89.06 330 LEU A C 1
ATOM 2592 O O . LEU A 1 330 ? 26.644 3.749 -28.947 1.00 89.06 330 LEU A O 1
ATOM 2596 N N . ILE A 1 331 ? 24.637 2.748 -29.075 1.00 87.62 331 ILE A N 1
ATOM 2597 C CA . ILE A 1 331 ? 24.778 2.300 -30.469 1.00 87.62 331 ILE A CA 1
ATOM 2598 C C . ILE A 1 331 ? 24.782 3.470 -31.456 1.00 87.62 331 ILE A C 1
ATOM 2600 O O . ILE A 1 331 ? 25.504 3.429 -32.450 1.00 87.62 331 ILE A O 1
ATOM 2604 N N . PHE A 1 332 ? 24.034 4.537 -31.175 1.00 82.50 332 PHE A N 1
ATOM 2605 C CA . PHE A 1 332 ? 24.054 5.751 -31.994 1.00 82.50 332 PHE A CA 1
ATOM 2606 C C . PHE A 1 332 ? 25.257 6.666 -31.721 1.00 82.50 332 PHE A C 1
ATOM 2608 O O . PHE A 1 332 ? 25.386 7.691 -32.383 1.00 82.50 332 PHE A O 1
ATOM 2615 N N . GLY A 1 333 ? 26.145 6.305 -30.787 1.00 80.44 333 GLY A N 1
ATOM 2616 C CA . GLY A 1 333 ? 27.326 7.104 -30.447 1.00 80.44 333 GLY A CA 1
ATOM 2617 C C . GLY A 1 333 ? 27.010 8.381 -29.662 1.00 80.44 333 GLY A C 1
ATOM 2618 O O . GLY A 1 333 ? 27.829 9.295 -29.631 1.00 80.44 333 GLY A O 1
ATOM 2619 N N . ASN A 1 334 ? 25.834 8.453 -29.036 1.00 79.75 334 ASN A N 1
ATOM 2620 C CA . ASN A 1 334 ? 25.432 9.566 -28.183 1.00 79.75 334 ASN A CA 1
ATOM 2621 C C . ASN A 1 334 ? 25.934 9.372 -26.741 1.00 79.75 334 ASN A C 1
ATOM 2623 O O . ASN A 1 334 ? 26.257 8.257 -26.307 1.00 79.75 334 ASN A O 1
ATOM 2627 N N . ASP A 1 335 ? 25.908 10.458 -25.961 1.00 82.75 335 ASP A N 1
ATOM 2628 C CA . ASP A 1 335 ? 26.060 10.393 -24.506 1.00 82.75 335 ASP A CA 1
ATOM 2629 C C . ASP A 1 335 ? 25.038 9.414 -23.919 1.00 82.75 335 ASP A C 1
ATOM 2631 O O . ASP A 1 335 ? 23.835 9.496 -24.184 1.00 82.75 335 ASP A O 1
ATOM 2635 N N . ASN A 1 336 ? 25.521 8.460 -23.128 1.00 87.88 336 ASN A N 1
ATOM 2636 C CA . ASN A 1 336 ? 24.704 7.368 -22.625 1.00 87.88 336 ASN A CA 1
ATOM 2637 C C . ASN A 1 336 ? 25.124 6.950 -21.215 1.00 87.88 336 ASN A C 1
ATOM 2639 O O . ASN A 1 336 ? 26.263 7.136 -20.796 1.00 87.88 336 ASN A O 1
ATOM 2643 N N . ASN A 1 337 ? 24.181 6.328 -20.509 1.00 89.69 337 ASN A N 1
ATOM 2644 C CA . ASN A 1 337 ? 24.389 5.720 -19.196 1.00 89.69 337 ASN A CA 1
ATOM 2645 C C . ASN A 1 337 ? 24.234 4.193 -19.263 1.00 89.69 337 ASN A C 1
ATOM 2647 O O . ASN A 1 337 ? 23.779 3.571 -18.298 1.00 89.69 337 ASN A O 1
ATOM 2651 N N . PHE A 1 338 ? 24.548 3.575 -20.409 1.00 93.69 338 PHE A N 1
ATOM 2652 C CA . PHE A 1 338 ? 24.391 2.133 -20.554 1.00 93.69 338 PHE A CA 1
ATOM 2653 C C . PHE A 1 338 ? 25.382 1.403 -19.648 1.00 93.69 338 PHE A C 1
ATOM 2655 O O . PHE A 1 338 ? 26.595 1.582 -19.735 1.00 93.69 338 PHE A O 1
ATOM 2662 N N . LYS A 1 339 ? 24.850 0.559 -18.765 1.00 93.69 339 LYS A N 1
ATOM 2663 C CA . LYS A 1 339 ? 25.634 -0.282 -17.863 1.00 93.69 339 LYS A CA 1
ATOM 2664 C C . LYS A 1 339 ? 25.264 -1.723 -18.138 1.00 93.69 339 LYS A C 1
ATOM 2666 O O . LYS A 1 339 ? 24.155 -2.141 -17.812 1.00 93.69 339 LYS A O 1
ATOM 2671 N N . ALA A 1 340 ? 26.189 -2.461 -18.744 1.00 94.69 340 ALA A N 1
ATOM 2672 C CA . ALA A 1 340 ? 26.005 -3.883 -18.970 1.00 94.69 340 ALA A CA 1
ATOM 2673 C C . ALA A 1 340 ? 25.757 -4.589 -17.629 1.00 94.69 340 ALA A C 1
ATOM 2675 O O . ALA A 1 340 ? 26.534 -4.450 -16.685 1.00 94.69 340 ALA A O 1
ATOM 2676 N N . VAL A 1 341 ? 24.650 -5.317 -17.549 1.00 96.44 341 VAL A N 1
ATOM 2677 C CA . VAL A 1 341 ? 24.226 -6.075 -16.371 1.00 96.44 341 VAL A CA 1
ATOM 2678 C C . VAL A 1 341 ? 23.513 -7.323 -16.863 1.00 96.44 341 VAL A C 1
ATOM 2680 O O . VA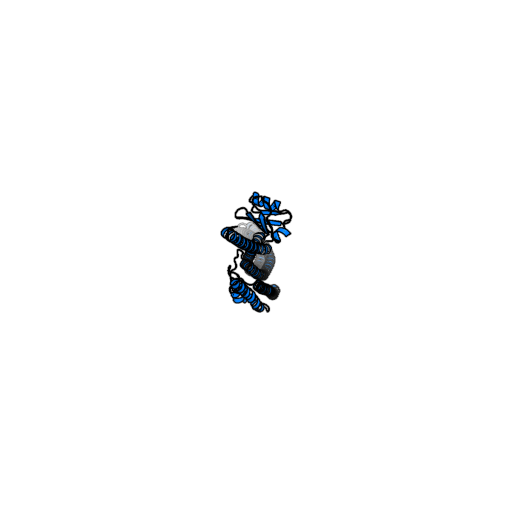L A 1 341 ? 22.799 -7.269 -17.869 1.00 96.44 341 VAL A O 1
ATOM 2683 N N . ASP A 1 342 ? 23.739 -8.459 -16.217 1.00 96.12 342 ASP A N 1
ATOM 2684 C CA . ASP A 1 342 ? 22.992 -9.674 -16.518 1.00 96.12 342 ASP A CA 1
ATOM 2685 C C . ASP A 1 342 ? 21.588 -9.635 -15.898 1.00 96.12 342 ASP A C 1
ATOM 2687 O O . ASP A 1 342 ? 21.297 -8.851 -14.990 1.00 96.12 342 ASP A O 1
ATOM 2691 N N . HIS A 1 343 ? 20.715 -10.499 -16.411 1.00 96.12 343 HIS A N 1
ATOM 2692 C CA . HIS A 1 343 ? 19.332 -10.602 -15.961 1.00 96.12 343 HIS A CA 1
ATOM 2693 C C . HIS A 1 343 ? 19.166 -10.898 -14.464 1.00 96.12 343 HIS A C 1
ATOM 2695 O O . HIS A 1 343 ? 18.220 -10.378 -13.895 1.00 96.12 343 HIS A O 1
ATOM 2701 N N . HIS A 1 344 ? 20.083 -11.597 -13.789 1.00 96.62 344 HIS A N 1
ATOM 2702 C CA . HIS A 1 344 ? 19.956 -11.897 -12.355 1.00 96.62 344 HIS A CA 1
ATOM 2703 C C . HIS A 1 344 ? 20.365 -10.713 -11.468 1.00 96.62 344 HIS A C 1
ATOM 2705 O O . HIS A 1 344 ? 19.786 -10.469 -10.410 1.00 96.62 344 HIS A O 1
ATOM 2711 N N . ASN A 1 345 ? 21.353 -9.925 -11.900 1.00 96.56 345 ASN A N 1
ATOM 2712 C CA . ASN A 1 345 ? 21.874 -8.809 -11.106 1.00 96.56 345 ASN A CA 1
ATOM 2713 C C . ASN A 1 345 ? 21.083 -7.497 -11.248 1.00 96.56 345 ASN A C 1
ATOM 2715 O O . ASN A 1 345 ? 21.345 -6.540 -10.506 1.00 96.56 345 ASN A O 1
ATOM 2719 N N . CYS A 1 346 ? 20.105 -7.431 -12.154 1.00 96.25 346 CYS A N 1
ATOM 2720 C CA . CYS A 1 346 ? 19.206 -6.283 -12.265 1.00 96.25 346 CYS A CA 1
ATOM 2721 C C . CYS A 1 346 ? 18.093 -6.313 -11.193 1.00 96.25 346 CYS A C 1
ATOM 2723 O O . CYS A 1 346 ? 17.941 -7.287 -10.457 1.00 96.25 346 CYS A O 1
ATOM 2725 N N . ARG A 1 347 ? 17.304 -5.232 -11.069 1.00 96.06 347 ARG A N 1
ATOM 2726 C CA . ARG A 1 347 ? 16.226 -5.143 -10.062 1.00 96.06 347 ARG A CA 1
ATOM 2727 C C . ARG A 1 347 ? 15.199 -6.268 -10.219 1.00 96.06 347 ARG A C 1
ATOM 2729 O O . ARG A 1 347 ? 14.835 -6.889 -9.223 1.00 96.06 347 ARG A O 1
ATOM 2736 N N . LEU A 1 348 ? 14.760 -6.528 -11.455 1.00 97.44 348 LEU A N 1
ATOM 2737 C CA . LEU A 1 348 ? 13.808 -7.602 -11.744 1.00 97.44 348 LEU A CA 1
ATOM 2738 C C . LEU A 1 348 ? 14.411 -8.981 -11.448 1.00 97.44 348 LEU A C 1
ATOM 2740 O O . LEU A 1 348 ? 13.728 -9.806 -10.859 1.00 97.44 348 LEU A O 1
ATOM 2744 N N . GLY A 1 349 ? 15.689 -9.197 -11.770 1.00 97.06 349 GLY A N 1
ATOM 2745 C CA . GLY A 1 349 ? 16.403 -10.439 -11.458 1.00 97.06 349 GLY A CA 1
ATOM 2746 C C . GLY A 1 349 ? 16.471 -10.722 -9.969 1.00 97.06 349 GLY A C 1
ATOM 2747 O O . GLY A 1 349 ? 16.035 -11.768 -9.509 1.00 97.06 349 GLY A O 1
ATOM 2748 N N . LYS A 1 350 ? 16.898 -9.735 -9.175 1.00 96.88 350 LYS A N 1
ATOM 2749 C CA . LYS A 1 350 ? 16.940 -9.864 -7.710 1.00 96.88 350 LYS A CA 1
ATOM 2750 C C . LYS A 1 350 ? 15.567 -10.175 -7.122 1.00 96.88 350 LYS A C 1
ATOM 2752 O O . LYS A 1 350 ? 15.466 -11.002 -6.216 1.00 96.88 350 LYS A O 1
ATOM 2757 N N . TRP A 1 351 ? 14.523 -9.531 -7.646 1.00 95.94 351 TRP A N 1
ATOM 2758 C CA . TRP A 1 351 ? 13.135 -9.817 -7.287 1.00 95.94 351 TRP A CA 1
ATOM 2759 C C . TRP A 1 351 ? 12.712 -11.236 -7.688 1.00 95.94 351 TRP A C 1
ATOM 2761 O O . TRP A 1 351 ? 12.034 -11.896 -6.905 1.00 95.94 351 TRP A O 1
ATOM 2771 N N . TYR A 1 352 ? 13.142 -11.711 -8.857 1.00 96.50 352 TYR A N 1
ATOM 2772 C CA . TYR A 1 352 ? 12.827 -13.034 -9.390 1.00 96.50 352 TYR A CA 1
ATOM 2773 C C . TYR A 1 352 ? 13.555 -14.176 -8.649 1.00 96.50 352 TYR A C 1
ATOM 2775 O O . TYR A 1 352 ? 12.977 -15.209 -8.317 1.00 96.50 352 TYR A O 1
ATOM 2783 N N . ASP A 1 353 ? 14.832 -13.996 -8.331 1.00 94.75 353 ASP A N 1
ATOM 2784 C CA . ASP A 1 353 ? 15.651 -15.072 -7.773 1.00 94.75 353 ASP A CA 1
ATOM 2785 C C . ASP A 1 353 ? 15.520 -15.193 -6.254 1.00 94.75 353 ASP A C 1
ATOM 2787 O O . ASP A 1 353 ? 15.460 -16.303 -5.718 1.00 94.75 353 ASP A O 1
ATOM 2791 N N . THR A 1 354 ? 15.501 -14.052 -5.554 1.00 93.19 354 THR A N 1
ATOM 2792 C CA . THR A 1 354 ? 15.720 -14.002 -4.094 1.00 93.19 354 THR A CA 1
ATOM 2793 C C . THR A 1 354 ? 14.804 -13.056 -3.322 1.00 93.19 354 THR A C 1
ATOM 2795 O O . THR A 1 354 ? 14.822 -13.085 -2.099 1.00 93.19 354 THR A O 1
ATOM 2798 N N . GLY A 1 355 ? 14.061 -12.182 -4.002 1.00 91.31 355 GLY A N 1
ATOM 2799 C CA . GLY A 1 355 ? 13.243 -11.155 -3.355 1.00 91.31 355 GLY A CA 1
ATOM 2800 C C . GLY A 1 355 ? 11.770 -11.535 -3.234 1.00 91.31 355 GLY A C 1
ATOM 2801 O O . GLY A 1 355 ? 11.385 -12.687 -3.422 1.00 91.31 355 GLY A O 1
ATOM 2802 N N . LEU A 1 356 ? 10.933 -10.514 -3.021 1.00 86.00 356 LEU A N 1
ATOM 2803 C CA . LEU A 1 356 ? 9.475 -10.657 -2.917 1.00 86.00 356 LEU A CA 1
ATOM 2804 C C . LEU A 1 356 ? 8.855 -11.405 -4.102 1.00 86.00 356 LEU A C 1
ATOM 2806 O O . LEU A 1 356 ? 7.886 -12.125 -3.924 1.00 86.00 356 LEU A O 1
ATOM 2810 N N . GLY A 1 357 ? 9.406 -11.288 -5.312 1.00 90.06 357 GLY A N 1
ATOM 2811 C CA . GLY A 1 357 ? 8.923 -12.056 -6.459 1.00 90.06 357 GLY A CA 1
ATOM 2812 C C . GLY A 1 357 ? 9.016 -13.552 -6.223 1.00 90.06 357 GLY A C 1
ATOM 2813 O O . GLY A 1 357 ? 8.081 -14.296 -6.515 1.00 90.06 357 GLY A O 1
ATOM 2814 N N . LYS A 1 358 ? 10.144 -14.000 -5.675 1.00 93.62 358 LYS A N 1
ATOM 2815 C CA . LYS A 1 358 ? 10.363 -15.408 -5.373 1.00 93.62 358 LYS A CA 1
ATOM 2816 C C . LYS A 1 358 ? 9.421 -15.892 -4.279 1.00 93.62 358 LYS A C 1
ATOM 2818 O O . LYS A 1 358 ? 8.840 -16.967 -4.410 1.00 93.62 358 LYS A O 1
ATOM 2823 N N . GLU A 1 359 ? 9.280 -15.108 -3.223 1.00 91.88 359 GLU A N 1
ATOM 2824 C CA . GLU A 1 359 ? 8.472 -15.455 -2.053 1.00 91.88 359 GLU A CA 1
ATOM 2825 C C . GLU A 1 359 ? 6.974 -15.459 -2.390 1.00 91.88 359 GLU A C 1
ATOM 2827 O O . GLU A 1 359 ? 6.282 -16.441 -2.136 1.00 91.88 359 GLU A O 1
ATOM 2832 N N . GLU A 1 360 ? 6.500 -14.411 -3.067 1.00 89.50 360 GLU A N 1
ATOM 2833 C CA . GLU A 1 360 ? 5.073 -14.100 -3.197 1.00 89.50 360 GLU A CA 1
ATOM 2834 C C . GLU A 1 360 ? 4.468 -14.394 -4.570 1.00 89.50 360 GLU A C 1
ATOM 2836 O O . GLU A 1 360 ? 3.244 -14.351 -4.706 1.00 89.50 360 GLU A O 1
ATOM 2841 N N . PHE A 1 361 ? 5.283 -14.665 -5.594 1.00 94.38 361 PHE A N 1
ATOM 2842 C CA . PHE A 1 361 ? 4.800 -14.879 -6.964 1.00 94.38 361 PHE A CA 1
ATOM 2843 C C . PHE A 1 361 ? 5.298 -16.182 -7.588 1.00 94.38 361 PHE A C 1
ATOM 2845 O O . PHE A 1 361 ? 4.765 -16.599 -8.610 1.00 94.38 361 PHE A O 1
ATOM 2852 N N . SER A 1 362 ? 6.272 -16.884 -7.003 1.00 93.88 362 SER A N 1
ATOM 2853 C CA . SER A 1 362 ? 6.861 -18.067 -7.656 1.00 93.88 362 SER A CA 1
ATOM 2854 C C . SER A 1 362 ? 5.904 -19.242 -7.881 1.00 93.88 362 SER A C 1
ATOM 2856 O O . SER A 1 362 ? 6.210 -20.146 -8.666 1.00 93.88 362 SER A O 1
ATOM 2858 N N . PHE A 1 363 ? 4.751 -19.229 -7.214 1.00 92.81 363 PHE A N 1
ATOM 2859 C CA . PHE A 1 363 ? 3.694 -20.223 -7.358 1.00 92.81 363 PHE A CA 1
ATOM 2860 C C . PHE A 1 363 ? 2.746 -19.952 -8.532 1.00 92.81 363 PHE A C 1
ATOM 2862 O O . PHE A 1 363 ? 2.012 -20.865 -8.917 1.00 92.81 363 PHE A O 1
ATOM 2869 N N . VAL A 1 364 ? 2.736 -18.741 -9.107 1.00 94.56 364 VAL A N 1
ATOM 2870 C CA . VAL A 1 364 ? 1.823 -18.440 -10.216 1.00 94.56 364 VAL A CA 1
ATOM 2871 C C . VAL A 1 364 ? 2.334 -19.057 -11.529 1.00 94.56 364 VAL A C 1
ATOM 2873 O O . VAL A 1 364 ? 3.548 -19.062 -11.772 1.00 94.56 364 VAL A O 1
ATOM 2876 N N . PRO A 1 365 ? 1.452 -19.614 -12.384 1.00 94.25 365 PRO A N 1
ATOM 2877 C CA . PRO A 1 365 ? 1.857 -20.350 -13.585 1.00 94.25 365 PRO A CA 1
ATOM 2878 C C . PRO A 1 365 ? 2.795 -19.579 -14.516 1.00 94.25 365 PRO A C 1
ATOM 2880 O O . PRO A 1 365 ? 3.741 -20.156 -15.062 1.00 94.25 365 PRO A O 1
ATOM 2883 N N . SER A 1 366 ? 2.558 -18.277 -14.686 1.00 96.50 366 SER A N 1
ATOM 2884 C CA . SER A 1 366 ? 3.309 -17.452 -15.629 1.00 96.50 366 SER A CA 1
ATOM 2885 C C . SER A 1 366 ? 4.709 -17.082 -15.131 1.00 96.50 366 SER A C 1
ATOM 2887 O O . SER A 1 366 ? 5.560 -16.720 -15.943 1.00 96.50 366 SER A O 1
ATOM 2889 N N . TYR A 1 367 ? 5.005 -17.247 -13.838 1.00 96.38 367 TYR A N 1
ATOM 2890 C CA . TYR A 1 367 ? 6.259 -16.800 -13.230 1.00 96.38 367 TYR A CA 1
ATOM 2891 C C . TYR A 1 367 ? 7.505 -17.356 -13.928 1.00 96.38 367 TYR A C 1
ATOM 2893 O O . TYR A 1 367 ? 8.361 -16.607 -14.389 1.00 96.38 367 TYR A O 1
ATOM 2901 N N . LYS A 1 368 ? 7.570 -18.681 -14.108 1.00 95.31 368 LYS A N 1
ATOM 2902 C CA . LYS A 1 368 ? 8.722 -19.355 -14.739 1.00 95.31 368 LYS A CA 1
ATOM 2903 C C . LYS A 1 368 ? 8.910 -18.994 -16.214 1.00 95.31 368 LYS A C 1
ATOM 2905 O O . LYS A 1 368 ? 9.994 -19.191 -16.757 1.00 95.31 368 LYS A O 1
ATOM 2910 N N . GLY A 1 369 ? 7.856 -18.523 -16.881 1.00 95.56 369 GLY A N 1
ATOM 2911 C CA . GLY A 1 369 ? 7.909 -18.162 -18.296 1.00 95.56 369 GLY A CA 1
ATOM 2912 C C . GLY A 1 369 ? 8.632 -16.841 -18.562 1.00 95.56 369 GLY A C 1
ATOM 2913 O O . GLY A 1 369 ? 9.123 -16.650 -19.673 1.00 95.56 369 GLY A O 1
ATOM 2914 N N . LEU A 1 370 ? 8.757 -15.978 -17.547 1.00 97.19 370 LEU A N 1
ATOM 2915 C CA . LEU A 1 370 ? 9.445 -14.687 -17.623 1.00 97.19 370 LEU A CA 1
ATOM 2916 C C . LEU A 1 370 ? 10.937 -14.833 -17.962 1.00 97.19 370 LEU A C 1
ATOM 2918 O O . LEU A 1 370 ? 11.460 -14.125 -18.823 1.00 97.19 370 LEU A O 1
ATOM 2922 N N . GLU A 1 371 ? 11.599 -15.790 -17.313 1.00 96.12 371 GLU A N 1
ATOM 2923 C CA . GLU A 1 371 ? 13.059 -15.911 -17.264 1.00 96.12 371 GLU A CA 1
ATOM 2924 C C . GLU A 1 371 ? 13.717 -16.012 -18.641 1.00 96.12 371 GLU A C 1
ATOM 2926 O O . GLU A 1 371 ? 14.683 -15.316 -18.946 1.00 96.12 371 GLU A O 1
ATOM 2931 N N . LYS A 1 372 ? 13.154 -16.840 -19.526 1.00 97.31 372 LYS A N 1
ATOM 2932 C CA . LYS A 1 372 ? 13.688 -17.046 -20.879 1.00 97.31 372 LYS A CA 1
ATOM 2933 C C . LYS A 1 372 ? 13.791 -15.727 -21.655 1.00 97.31 372 LYS A C 1
ATOM 2935 O O . LYS A 1 372 ? 14.786 -15.476 -22.345 1.00 97.31 372 LYS A O 1
ATOM 2940 N N . TYR A 1 373 ? 12.747 -14.905 -21.580 1.00 98.25 373 TYR A N 1
ATOM 2941 C CA . TYR A 1 373 ? 12.676 -13.646 -22.317 1.00 98.25 373 TYR A CA 1
ATOM 2942 C C . TYR A 1 373 ? 13.516 -12.572 -21.631 1.00 98.25 373 TYR A C 1
ATOM 2944 O O . TYR A 1 373 ? 14.240 -11.843 -22.306 1.00 98.25 373 TYR A O 1
ATOM 2952 N N . HIS A 1 374 ? 13.521 -12.555 -20.298 1.00 98.19 374 HIS A N 1
ATOM 2953 C CA . HIS A 1 374 ? 14.365 -11.663 -19.508 1.00 98.19 374 HIS A CA 1
ATOM 2954 C C . HIS A 1 374 ? 15.862 -11.894 -19.771 1.00 98.19 374 HIS A C 1
ATOM 2956 O O . HIS A 1 374 ? 16.584 -10.947 -20.097 1.00 98.19 374 HIS A O 1
ATOM 2962 N N . HIS A 1 375 ? 16.307 -13.155 -19.769 1.00 98.19 375 HIS A N 1
ATOM 2963 C CA . HIS A 1 375 ? 17.645 -13.554 -20.208 1.00 98.19 375 HIS A CA 1
ATOM 2964 C C . HIS A 1 375 ? 17.950 -13.031 -21.615 1.00 98.19 375 HIS A C 1
ATOM 2966 O O . HIS A 1 375 ? 19.006 -12.443 -21.842 1.00 98.19 375 HIS A O 1
ATOM 2972 N N . THR A 1 376 ? 17.031 -13.225 -22.569 1.00 98.12 376 THR A N 1
ATOM 2973 C CA . THR A 1 376 ? 17.238 -12.825 -23.971 1.00 98.12 376 THR A CA 1
ATOM 2974 C C . THR A 1 376 ? 17.478 -11.323 -24.109 1.00 98.12 376 THR A C 1
ATOM 2976 O O . THR A 1 376 ? 18.420 -10.940 -24.803 1.00 98.12 376 THR A O 1
ATOM 2979 N N . VAL A 1 377 ? 16.705 -10.484 -23.408 1.00 98.19 377 VAL A N 1
ATOM 2980 C CA . VAL A 1 377 ? 16.894 -9.023 -23.414 1.00 98.19 377 VAL A CA 1
ATOM 2981 C C . VAL A 1 377 ? 18.309 -8.654 -22.972 1.00 98.19 377 VAL A C 1
ATOM 2983 O O . VAL A 1 377 ? 19.038 -8.004 -23.720 1.00 98.19 377 VAL A O 1
ATOM 2986 N N . HIS A 1 378 ? 18.725 -9.097 -21.783 1.00 98.19 378 HIS A N 1
ATOM 2987 C CA . HIS A 1 378 ? 20.040 -8.749 -21.241 1.00 98.19 378 HIS A CA 1
ATOM 2988 C C . HIS A 1 378 ? 21.181 -9.354 -22.059 1.00 98.19 378 HIS A C 1
ATOM 2990 O O . HIS A 1 378 ? 22.181 -8.688 -22.323 1.00 98.19 378 HIS A O 1
ATOM 2996 N N . HIS A 1 379 ? 21.047 -10.610 -22.480 1.00 97.62 379 HIS A N 1
ATOM 2997 C CA . HIS A 1 379 ? 22.081 -11.301 -23.233 1.00 97.62 379 HIS A CA 1
ATOM 2998 C C . HIS A 1 379 ? 22.333 -10.630 -24.588 1.00 97.62 379 HIS A C 1
ATOM 3000 O O . HIS A 1 379 ? 23.478 -10.295 -24.893 1.00 97.62 379 HIS A O 1
ATOM 3006 N N . GLN A 1 380 ? 21.282 -10.372 -25.377 1.00 96.62 380 GLN A N 1
ATOM 3007 C CA . GLN A 1 380 ? 21.434 -9.740 -26.691 1.00 96.62 380 GLN A CA 1
ATOM 3008 C C . GLN A 1 380 ? 21.860 -8.270 -26.576 1.00 96.62 380 GLN A C 1
ATOM 3010 O O . GLN A 1 380 ? 22.723 -7.843 -27.338 1.00 96.62 380 GLN A O 1
ATOM 3015 N N . ALA A 1 381 ? 21.344 -7.518 -25.595 1.00 96.25 381 ALA A N 1
ATOM 3016 C CA . ALA A 1 381 ? 21.758 -6.135 -25.348 1.00 96.25 381 ALA A CA 1
ATOM 3017 C C . ALA A 1 381 ? 23.244 -6.026 -24.976 1.00 96.25 381 ALA A C 1
ATOM 3019 O O . ALA A 1 381 ? 23.971 -5.211 -25.541 1.00 96.25 381 ALA A O 1
ATOM 3020 N N . ASN A 1 382 ? 23.717 -6.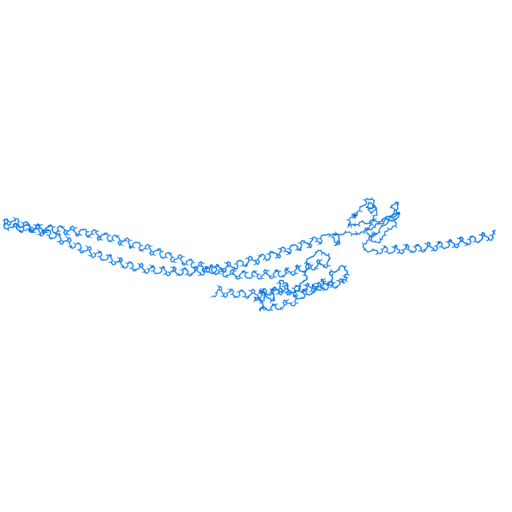870 -24.054 1.00 95.94 382 ASN A N 1
ATOM 3021 C CA . ASN A 1 382 ? 25.117 -6.871 -23.628 1.00 95.94 382 ASN A CA 1
ATOM 3022 C C . ASN A 1 382 ? 26.060 -7.328 -24.748 1.00 95.94 382 ASN A C 1
ATOM 3024 O O . ASN A 1 382 ? 27.152 -6.775 -24.879 1.00 95.94 382 ASN A O 1
ATOM 3028 N N . LEU A 1 383 ? 25.652 -8.314 -25.558 1.00 92.81 383 LEU A N 1
ATOM 3029 C CA . LEU A 1 383 ? 26.402 -8.717 -26.749 1.00 92.81 383 LEU A CA 1
ATOM 3030 C C . LEU A 1 383 ? 26.500 -7.569 -27.751 1.00 92.81 383 LEU A C 1
ATOM 3032 O O . LEU A 1 383 ? 27.601 -7.239 -28.179 1.00 92.81 383 LEU A O 1
ATOM 3036 N N . LEU A 1 384 ? 25.374 -6.923 -28.064 1.00 92.19 384 LEU A N 1
ATOM 3037 C CA . LEU A 1 384 ? 25.333 -5.807 -29.004 1.00 92.19 384 LEU A CA 1
ATOM 3038 C C . LEU A 1 384 ? 26.198 -4.635 -28.522 1.00 92.19 384 LEU A C 1
ATOM 3040 O O . LEU A 1 384 ? 26.988 -4.100 -29.294 1.00 92.19 384 LEU A O 1
ATOM 3044 N N . ALA A 1 385 ? 26.109 -4.276 -27.239 1.00 92.06 385 ALA A N 1
ATOM 3045 C CA . ALA A 1 385 ? 26.981 -3.271 -26.643 1.00 92.06 385 ALA A CA 1
ATOM 3046 C C . ALA A 1 385 ? 28.458 -3.668 -26.787 1.00 92.06 385 ALA A C 1
ATOM 3048 O O . ALA A 1 385 ? 29.253 -2.896 -27.300 1.00 92.06 385 ALA A O 1
ATOM 3049 N N . LYS A 1 386 ? 28.834 -4.895 -26.413 1.00 89.56 386 LYS A N 1
ATOM 3050 C CA . LYS A 1 386 ? 30.227 -5.355 -26.487 1.00 89.56 386 LYS A CA 1
ATOM 3051 C C . LYS A 1 386 ? 30.784 -5.377 -27.915 1.00 89.56 386 LYS A C 1
ATOM 3053 O O . LYS A 1 386 ? 31.951 -5.048 -28.111 1.00 89.56 386 LYS A O 1
ATOM 3058 N N . GLU A 1 387 ? 29.987 -5.816 -28.883 1.00 86.00 387 GLU A N 1
ATOM 3059 C CA . GLU A 1 387 ? 30.420 -5.987 -30.273 1.00 86.00 387 GLU A CA 1
ATOM 3060 C C . GLU A 1 387 ? 30.419 -4.664 -31.046 1.00 86.00 387 GLU A C 1
ATOM 3062 O O . GLU A 1 387 ? 31.274 -4.475 -31.909 1.00 86.00 387 GLU A O 1
ATOM 3067 N N . CYS A 1 388 ? 29.511 -3.737 -30.720 1.00 82.62 388 CYS A N 1
ATOM 3068 C CA . CYS A 1 388 ? 29.232 -2.568 -31.555 1.00 82.62 388 CYS A CA 1
ATOM 3069 C C . CYS A 1 388 ? 29.466 -1.205 -30.881 1.00 82.62 388 CYS A C 1
ATOM 3071 O O . CYS A 1 388 ? 29.285 -0.186 -31.538 1.00 82.62 388 CYS A O 1
ATOM 3073 N N . SER A 1 389 ? 29.897 -1.135 -29.613 1.00 72.94 389 SER A N 1
ATOM 3074 C CA . SER A 1 389 ? 30.116 0.144 -28.907 1.00 72.94 389 SER A CA 1
ATOM 3075 C C . SER A 1 389 ? 31.500 0.786 -29.111 1.00 72.94 389 SER A C 1
ATOM 3077 O O . SER A 1 389 ? 31.908 1.640 -28.321 1.00 72.94 389 SER A O 1
ATOM 3079 N N . GLY A 1 390 ? 32.277 0.350 -30.105 1.00 62.72 390 GLY A N 1
ATOM 3080 C CA . GLY A 1 390 ? 33.636 0.840 -30.354 1.00 62.72 390 GLY A CA 1
ATOM 3081 C C . GLY A 1 390 ? 33.712 1.807 -31.536 1.00 62.72 390 GLY A C 1
ATOM 3082 O O . GLY A 1 390 ? 33.200 1.505 -32.606 1.00 62.72 390 GLY A O 1
ATOM 3083 N N . HIS A 1 391 ? 34.462 2.907 -31.395 1.00 56.41 391 HIS A N 1
ATOM 3084 C CA . HIS A 1 391 ? 34.754 3.851 -32.492 1.00 56.41 391 HIS A CA 1
ATOM 3085 C C . HIS A 1 391 ? 35.484 3.199 -33.689 1.00 56.41 391 HIS A C 1
ATOM 3087 O O . HIS A 1 391 ? 35.559 3.787 -34.765 1.00 56.41 391 HIS A O 1
ATOM 3093 N N . SER A 1 392 ? 36.051 2.002 -33.501 1.00 51.28 392 SER A N 1
ATOM 3094 C CA . SER A 1 392 ? 36.864 1.267 -34.477 1.00 51.28 392 SER A CA 1
ATOM 3095 C C . SER A 1 392 ? 36.226 -0.027 -35.001 1.00 51.28 392 SER A C 1
ATOM 3097 O O . SER A 1 392 ? 36.783 -0.631 -35.917 1.00 51.28 392 SER A O 1
ATOM 3099 N N . VAL A 1 393 ? 35.087 -0.473 -34.451 1.00 55.53 393 VAL A N 1
ATOM 3100 C CA . VAL A 1 393 ? 34.441 -1.733 -34.856 1.00 55.53 393 VAL A CA 1
ATOM 3101 C C . VAL A 1 393 ? 33.224 -1.423 -35.719 1.00 55.53 393 VAL A C 1
ATOM 3103 O O . VAL A 1 393 ? 32.200 -0.946 -35.242 1.00 55.53 393 VAL A O 1
ATOM 3106 N N . SER A 1 394 ? 33.341 -1.707 -37.016 1.00 61.44 394 SER A N 1
ATOM 3107 C CA . SER A 1 394 ? 32.224 -1.628 -37.957 1.00 61.44 394 SER A CA 1
ATOM 3108 C C . SER A 1 394 ? 31.340 -2.862 -37.784 1.00 61.44 394 SER A C 1
ATOM 3110 O O . SER A 1 394 ? 31.519 -3.877 -38.456 1.00 61.44 394 SER A O 1
ATOM 3112 N N . CYS A 1 395 ? 30.386 -2.798 -36.857 1.00 74.69 395 CYS A N 1
ATOM 3113 C CA . CYS A 1 395 ? 29.247 -3.702 -36.926 1.00 74.69 395 CYS A CA 1
ATOM 3114 C C . CYS A 1 395 ? 28.467 -3.421 -38.209 1.00 74.69 395 CYS A C 1
ATOM 3116 O O . CYS A 1 395 ? 28.208 -2.266 -38.557 1.00 74.69 395 CYS A O 1
ATOM 3118 N N . SER A 1 396 ? 28.081 -4.482 -38.919 1.00 84.44 396 SER A N 1
ATOM 3119 C CA . SER A 1 396 ? 27.186 -4.316 -40.061 1.00 84.44 396 SER A CA 1
ATOM 3120 C C . SER A 1 396 ? 25.839 -3.774 -39.579 1.00 84.44 396 SER A C 1
ATOM 3122 O O . SER A 1 396 ? 25.346 -4.175 -38.523 1.00 84.44 396 SER A O 1
ATOM 3124 N N . LYS A 1 397 ? 25.227 -2.894 -40.375 1.00 84.88 397 LYS A N 1
ATOM 3125 C CA . LYS A 1 397 ? 23.884 -2.371 -40.099 1.00 84.88 397 LYS A CA 1
ATOM 3126 C C . LYS A 1 397 ? 22.873 -3.503 -39.855 1.00 84.88 397 LYS A C 1
ATOM 3128 O O . LYS A 1 397 ? 22.120 -3.434 -38.893 1.00 84.88 397 LYS A O 1
ATOM 3133 N N . GLN A 1 398 ? 22.935 -4.563 -40.666 1.00 87.12 398 GLN A N 1
ATOM 3134 C CA . GLN A 1 398 ? 22.058 -5.730 -40.545 1.00 87.12 398 GLN A CA 1
ATOM 3135 C C . GLN A 1 398 ? 22.180 -6.410 -39.175 1.00 87.12 398 GLN A C 1
ATOM 3137 O O . GLN A 1 398 ? 21.174 -6.702 -38.546 1.00 87.12 398 GLN A O 1
ATOM 3142 N N . LEU A 1 399 ? 23.407 -6.611 -38.681 1.00 88.19 399 LEU A N 1
ATOM 3143 C CA . LEU A 1 399 ? 23.632 -7.222 -37.367 1.00 88.19 399 LEU A CA 1
ATOM 3144 C C . LEU A 1 399 ? 23.001 -6.391 -36.243 1.00 88.19 399 LEU A C 1
ATOM 3146 O O . LEU A 1 399 ? 22.400 -6.953 -35.331 1.00 88.19 399 LEU A O 1
ATOM 3150 N N . ILE A 1 400 ? 23.142 -5.063 -36.303 1.00 89.50 400 ILE A N 1
ATOM 3151 C CA . ILE A 1 400 ? 22.546 -4.158 -35.313 1.00 89.50 400 ILE A CA 1
ATOM 3152 C C . ILE A 1 400 ? 21.018 -4.280 -35.350 1.00 89.50 400 ILE A C 1
ATOM 3154 O O . ILE A 1 400 ? 20.406 -4.466 -34.302 1.00 89.50 400 ILE A O 1
ATOM 3158 N N . GLU A 1 401 ? 20.415 -4.223 -36.540 1.00 89.94 401 GLU A N 1
ATOM 3159 C CA . GLU A 1 401 ? 18.961 -4.331 -36.722 1.00 89.94 401 GLU A CA 1
ATOM 3160 C C . GLU A 1 401 ? 18.422 -5.681 -36.220 1.00 89.94 401 GLU A C 1
ATOM 3162 O O . GLU A 1 401 ? 17.487 -5.701 -35.419 1.00 89.94 401 GLU A O 1
ATOM 3167 N N . ASP A 1 402 ? 19.065 -6.796 -36.579 1.00 92.38 402 ASP A N 1
ATOM 3168 C CA . ASP A 1 402 ? 18.661 -8.142 -36.150 1.00 92.38 402 ASP A CA 1
ATOM 3169 C C . ASP A 1 402 ? 18.724 -8.299 -34.620 1.00 92.38 402 ASP A C 1
ATOM 3171 O O . ASP A 1 402 ? 17.826 -8.867 -33.992 1.00 92.38 402 ASP A O 1
ATOM 3175 N N . LYS A 1 403 ? 19.788 -7.789 -33.986 1.00 92.25 403 LYS A N 1
ATOM 3176 C CA . LYS A 1 403 ? 19.963 -7.866 -32.527 1.00 92.25 403 LYS A CA 1
ATOM 3177 C C . LYS A 1 403 ? 18.981 -6.972 -31.781 1.00 92.25 403 LYS A C 1
ATOM 3179 O O . LYS A 1 403 ? 18.451 -7.401 -30.757 1.00 92.25 403 LYS A O 1
ATOM 3184 N N . ILE A 1 404 ? 18.732 -5.761 -32.280 1.00 93.94 404 ILE A N 1
ATOM 3185 C CA . ILE A 1 404 ? 17.737 -4.851 -31.704 1.00 93.94 404 ILE A CA 1
ATOM 3186 C C . ILE A 1 404 ? 16.343 -5.472 -31.790 1.00 93.94 404 ILE A C 1
ATOM 3188 O O . ILE A 1 404 ? 15.630 -5.458 -30.790 1.00 93.94 404 ILE A O 1
ATOM 3192 N N . GLN A 1 405 ? 15.986 -6.092 -32.920 1.00 95.94 405 GLN A N 1
ATOM 3193 C CA . GLN A 1 405 ? 14.697 -6.771 -33.063 1.00 95.94 405 GLN A CA 1
ATOM 3194 C C . GLN A 1 405 ? 14.521 -7.872 -32.009 1.00 95.94 405 GLN A C 1
ATOM 3196 O O . GLN A 1 405 ? 13.501 -7.913 -31.329 1.00 95.94 405 GLN A O 1
ATOM 3201 N N . LEU A 1 406 ? 15.542 -8.710 -31.788 1.00 96.75 406 LEU A N 1
ATOM 3202 C CA . LEU A 1 406 ? 15.496 -9.747 -30.749 1.00 96.75 406 LEU A CA 1
ATOM 3203 C C . LEU A 1 406 ? 15.331 -9.171 -29.333 1.00 96.75 406 LEU A C 1
ATOM 3205 O O . LEU A 1 406 ? 14.651 -9.777 -28.502 1.00 96.75 406 LEU A O 1
ATOM 3209 N N . VAL A 1 407 ? 15.969 -8.033 -29.039 1.00 97.44 407 VAL A N 1
ATOM 3210 C CA . VAL A 1 407 ? 15.829 -7.335 -27.750 1.00 97.44 407 VAL A CA 1
ATOM 3211 C C . VAL A 1 407 ? 14.414 -6.780 -27.580 1.00 97.44 407 VAL A C 1
ATOM 3213 O O . VAL A 1 407 ? 13.835 -6.924 -26.502 1.00 97.44 407 VAL A O 1
ATOM 3216 N N . GLU A 1 408 ? 13.853 -6.163 -28.619 1.00 97.50 408 GLU A N 1
ATOM 3217 C CA . GLU A 1 408 ? 12.497 -5.608 -28.598 1.00 97.50 408 GLU A CA 1
ATOM 3218 C C . GLU A 1 408 ? 11.435 -6.703 -28.461 1.00 97.50 408 GLU A C 1
ATOM 3220 O O . GLU A 1 408 ? 10.637 -6.647 -27.523 1.00 97.50 408 GLU A O 1
ATOM 3225 N N . ASP A 1 409 ? 11.499 -7.750 -29.287 1.00 98.00 409 ASP A N 1
ATOM 3226 C CA . ASP A 1 409 ? 10.568 -8.883 -29.236 1.00 98.00 409 ASP A CA 1
ATOM 3227 C C . ASP A 1 409 ? 10.595 -9.548 -27.853 1.00 98.00 409 ASP A C 1
ATOM 3229 O O . ASP A 1 409 ? 9.561 -9.776 -27.224 1.00 98.00 409 ASP A O 1
ATOM 3233 N N . ALA A 1 410 ? 11.790 -9.833 -27.322 1.00 98.19 410 ALA A N 1
ATOM 3234 C CA . ALA A 1 410 ? 11.916 -10.432 -25.998 1.00 98.19 410 ALA A CA 1
ATOM 3235 C C . ALA A 1 410 ? 11.395 -9.502 -24.891 1.00 98.19 410 ALA A C 1
ATOM 3237 O O . ALA A 1 410 ? 10.766 -9.973 -23.943 1.00 98.19 410 ALA A O 1
ATOM 3238 N N . SER A 1 411 ? 11.616 -8.191 -25.009 1.00 98.12 411 SER A N 1
ATOM 3239 C CA . SER A 1 411 ? 11.095 -7.204 -24.060 1.00 98.12 411 SER A CA 1
ATOM 3240 C C . SER A 1 411 ? 9.567 -7.155 -24.059 1.00 98.12 411 SER A C 1
ATOM 3242 O O . SER A 1 411 ? 8.983 -6.974 -22.992 1.00 98.12 411 SER A O 1
ATOM 3244 N N . GLU A 1 412 ? 8.916 -7.322 -25.209 1.00 98.06 412 GLU A N 1
ATOM 3245 C CA . GLU A 1 412 ? 7.456 -7.409 -25.293 1.00 98.06 412 GLU A CA 1
ATOM 3246 C C . GLU A 1 412 ? 6.937 -8.631 -24.523 1.00 98.06 412 GLU A C 1
ATOM 3248 O O . GLU A 1 412 ? 6.038 -8.511 -23.687 1.00 98.06 412 GLU A O 1
ATOM 3253 N N . TYR A 1 413 ? 7.570 -9.794 -24.701 1.00 98.06 413 TYR A N 1
ATOM 3254 C CA . TYR A 1 413 ? 7.218 -10.985 -23.927 1.00 98.06 413 TYR A CA 1
ATOM 3255 C C . TYR A 1 413 ? 7.473 -10.813 -22.428 1.00 98.06 413 TYR A C 1
ATOM 3257 O O . TYR A 1 413 ? 6.634 -11.236 -21.634 1.00 98.06 413 TYR A O 1
ATOM 3265 N N . VAL A 1 414 ? 8.568 -10.161 -22.015 1.00 98.31 414 VAL A N 1
ATOM 3266 C CA . VAL A 1 414 ? 8.785 -9.803 -20.600 1.00 98.31 414 VAL A CA 1
ATOM 3267 C C . VAL A 1 414 ? 7.581 -9.024 -20.066 1.00 98.31 414 VAL A C 1
ATOM 3269 O O . VAL A 1 414 ? 7.070 -9.353 -18.998 1.00 98.31 414 VAL A O 1
ATOM 3272 N N . PHE A 1 415 ? 7.068 -8.044 -20.815 1.00 98.38 415 PHE A N 1
ATOM 3273 C CA . PHE A 1 415 ? 5.938 -7.225 -20.364 1.00 98.38 415 PHE A CA 1
ATOM 3274 C C . PHE A 1 415 ? 4.648 -8.040 -20.259 1.00 98.38 415 PHE A C 1
ATOM 3276 O O . PHE A 1 415 ? 3.956 -7.933 -19.248 1.00 98.38 415 PHE A O 1
ATOM 3283 N N . ILE A 1 416 ? 4.377 -8.903 -21.243 1.00 98.19 416 ILE A N 1
ATOM 3284 C CA . ILE A 1 416 ? 3.228 -9.818 -21.237 1.00 98.19 416 ILE A CA 1
ATOM 3285 C C . ILE A 1 416 ? 3.278 -10.753 -20.024 1.00 98.19 416 ILE A C 1
ATOM 3287 O O . ILE A 1 416 ? 2.265 -10.959 -19.358 1.00 98.19 416 ILE A O 1
ATOM 3291 N N . TYR A 1 417 ? 4.441 -11.337 -19.727 1.00 98.06 417 TYR A N 1
ATOM 3292 C CA . TYR A 1 417 ? 4.584 -12.235 -18.582 1.00 98.06 417 TYR A CA 1
ATOM 3293 C C . TYR A 1 417 ? 4.424 -11.501 -17.255 1.00 98.06 417 TYR A C 1
ATOM 3295 O O . TYR A 1 417 ? 3.750 -12.016 -16.369 1.00 98.06 417 TYR A O 1
ATOM 3303 N N . LEU A 1 418 ? 4.975 -10.293 -17.128 1.00 97.88 418 LEU A N 1
ATOM 3304 C CA . LEU A 1 418 ? 4.780 -9.465 -15.940 1.00 97.88 418 LEU A CA 1
ATOM 3305 C C . LEU A 1 418 ? 3.297 -9.118 -15.709 1.00 97.88 418 LEU A C 1
ATOM 3307 O O . LEU A 1 418 ? 2.838 -9.177 -14.570 1.00 97.88 418 LEU A O 1
ATOM 3311 N N . ASP A 1 419 ? 2.538 -8.817 -16.768 1.00 97.56 419 ASP A N 1
ATOM 3312 C CA . ASP A 1 419 ? 1.091 -8.571 -16.665 1.00 97.56 419 ASP A CA 1
ATOM 3313 C C . ASP A 1 419 ? 0.314 -9.817 -16.241 1.00 97.56 419 ASP A C 1
ATOM 3315 O O . ASP A 1 419 ? -0.522 -9.741 -15.342 1.00 97.56 419 ASP A O 1
ATOM 3319 N N . LYS A 1 420 ? 0.630 -10.979 -16.820 1.00 97.19 420 LYS A N 1
ATOM 3320 C CA . LYS A 1 420 ? -0.003 -12.247 -16.430 1.00 97.19 420 LYS A CA 1
ATOM 3321 C C . LYS A 1 420 ? 0.292 -12.618 -14.982 1.00 97.19 420 LYS A C 1
ATOM 3323 O O . LYS A 1 420 ? -0.617 -12.991 -14.252 1.00 97.19 420 LYS A O 1
ATOM 3328 N N . ILE A 1 421 ? 1.546 -12.481 -14.548 1.00 96.50 421 ILE A N 1
ATOM 3329 C CA . ILE A 1 421 ? 1.954 -12.739 -13.159 1.00 96.50 421 ILE A CA 1
ATOM 3330 C C . ILE A 1 421 ? 1.149 -11.859 -12.193 1.00 96.50 421 ILE A C 1
ATOM 3332 O O . ILE A 1 421 ? 0.689 -12.323 -11.150 1.00 96.50 421 ILE A O 1
ATOM 3336 N N . LEU A 1 422 ? 0.966 -10.588 -12.549 1.00 95.31 422 LEU A N 1
ATOM 3337 C CA . LEU A 1 422 ? 0.198 -9.632 -11.763 1.00 95.31 422 LEU A CA 1
ATOM 3338 C C . LEU A 1 422 ? -1.295 -9.981 -11.711 1.00 95.31 422 LEU A C 1
ATOM 3340 O O . LEU A 1 422 ? -1.906 -9.878 -10.648 1.00 95.31 422 LEU A O 1
ATOM 3344 N N . GLU A 1 423 ? -1.887 -10.370 -12.838 1.00 94.75 423 GLU A N 1
ATOM 3345 C CA . GLU A 1 423 ? -3.280 -10.819 -12.919 1.00 94.75 423 GLU A CA 1
ATOM 3346 C C . GLU A 1 423 ? -3.505 -12.067 -12.051 1.00 94.75 423 GLU A C 1
ATOM 3348 O O . GLU A 1 423 ? -4.346 -12.047 -11.151 1.00 94.75 423 GLU A O 1
ATOM 3353 N N . GLU A 1 424 ? -2.666 -13.093 -12.219 1.00 94.88 424 GLU A N 1
ATOM 3354 C CA . GLU A 1 424 ? -2.710 -14.350 -11.459 1.00 94.88 424 GLU A CA 1
ATOM 3355 C C . GLU A 1 424 ? -2.555 -14.121 -9.938 1.00 94.88 424 GLU A C 1
ATOM 3357 O O . GLU A 1 424 ? -3.291 -14.704 -9.129 1.00 94.88 424 GLU A O 1
ATOM 3362 N N . LYS A 1 425 ? -1.634 -13.238 -9.515 1.00 92.06 425 LYS A N 1
ATOM 3363 C CA . LYS A 1 425 ? -1.480 -12.881 -8.091 1.00 92.06 425 LYS A CA 1
ATOM 3364 C C . LYS A 1 425 ? -2.691 -12.112 -7.574 1.00 92.06 425 LYS A C 1
ATOM 3366 O O . LYS A 1 425 ? -3.182 -12.439 -6.496 1.00 92.06 425 LYS A O 1
ATOM 3371 N N . ASN A 1 426 ? -3.199 -11.127 -8.316 1.00 87.88 426 ASN A N 1
ATOM 3372 C CA . ASN A 1 426 ? -4.356 -10.341 -7.878 1.00 87.88 426 ASN A CA 1
ATOM 3373 C C . ASN A 1 426 ? -5.598 -11.217 -7.678 1.00 87.88 426 ASN A C 1
ATOM 3375 O O . ASN A 1 426 ? -6.314 -11.026 -6.699 1.00 87.88 426 ASN A O 1
ATOM 3379 N N . GLU A 1 427 ? -5.840 -12.209 -8.537 1.00 88.19 427 GLU A N 1
ATOM 3380 C CA . GLU A 1 427 ? -6.931 -13.166 -8.318 1.00 88.19 427 GLU A CA 1
ATOM 3381 C C . GLU A 1 427 ? -6.783 -13.940 -7.002 1.00 88.19 427 GLU A C 1
ATOM 3383 O O . GLU A 1 427 ? -7.774 -14.203 -6.317 1.00 88.19 427 GLU A O 1
ATOM 3388 N N . THR A 1 428 ? -5.550 -14.302 -6.643 1.00 87.31 428 THR A N 1
ATOM 3389 C CA . THR A 1 428 ? -5.241 -15.021 -5.400 1.00 87.31 428 THR A CA 1
ATOM 3390 C C . THR A 1 428 ? -5.460 -14.120 -4.183 1.00 87.31 428 THR A C 1
ATOM 3392 O O . THR A 1 428 ? -6.223 -14.480 -3.288 1.00 87.31 428 THR A O 1
ATOM 3395 N N . VAL A 1 429 ? -4.897 -12.907 -4.201 1.00 85.12 429 VAL A N 1
ATOM 3396 C CA . VAL A 1 429 ? -5.051 -11.902 -3.132 1.00 85.12 429 VAL A CA 1
ATOM 3397 C C . VAL A 1 429 ? -6.525 -11.562 -2.902 1.00 85.12 429 VAL A C 1
ATOM 3399 O O . VAL A 1 429 ? -6.981 -11.508 -1.764 1.00 85.12 429 VAL A O 1
ATOM 3402 N N . MET A 1 430 ? -7.313 -11.395 -3.968 1.00 82.00 430 MET A N 1
ATOM 3403 C CA . MET A 1 430 ? -8.743 -11.087 -3.844 1.00 82.00 430 MET A CA 1
ATOM 3404 C C . MET A 1 430 ? -9.546 -12.249 -3.248 1.00 82.00 430 MET A C 1
ATOM 3406 O O . MET A 1 430 ? -10.477 -12.012 -2.477 1.00 82.00 430 MET A O 1
ATOM 3410 N N . LYS A 1 431 ? -9.185 -13.504 -3.551 1.00 85.19 431 LYS A N 1
ATOM 3411 C CA . LYS A 1 431 ? -9.799 -14.686 -2.921 1.00 85.19 431 LYS A CA 1
ATOM 3412 C C . LYS A 1 431 ? -9.468 -14.762 -1.430 1.00 85.19 431 LYS A C 1
ATOM 3414 O O . LYS A 1 431 ? -10.366 -15.018 -0.630 1.00 85.19 431 LYS A O 1
ATOM 3419 N N . GLU A 1 432 ? -8.220 -14.504 -1.053 1.00 84.44 432 GLU A N 1
ATOM 3420 C CA . GLU A 1 432 ? -7.795 -14.475 0.352 1.00 84.44 432 GLU A CA 1
ATOM 3421 C C . GLU A 1 432 ? -8.465 -13.340 1.132 1.00 84.44 432 GLU A C 1
ATOM 3423 O O . GLU A 1 432 ? -8.996 -13.566 2.221 1.00 84.44 432 GLU A O 1
ATOM 3428 N N . ALA A 1 433 ? -8.513 -12.137 0.556 1.00 82.88 433 ALA A N 1
ATOM 3429 C CA . ALA A 1 433 ? -9.204 -10.994 1.139 1.00 82.88 433 ALA A CA 1
ATOM 3430 C C . ALA A 1 433 ? -10.699 -11.289 1.330 1.00 82.88 433 ALA A C 1
ATOM 3432 O O . ALA A 1 433 ? -11.255 -11.007 2.391 1.00 82.88 433 ALA A O 1
ATOM 3433 N N . ALA A 1 434 ? -11.350 -11.913 0.341 1.00 82.50 434 ALA A N 1
ATOM 3434 C CA . ALA A 1 434 ? -12.748 -12.316 0.451 1.00 82.50 434 ALA A CA 1
ATOM 3435 C C . ALA A 1 434 ? -12.971 -13.301 1.610 1.00 82.50 434 ALA A C 1
ATOM 3437 O O . ALA A 1 434 ? -13.913 -13.134 2.382 1.00 82.50 434 ALA A O 1
ATOM 3438 N N . GLN A 1 435 ? -12.082 -14.286 1.770 1.00 83.00 435 GLN A N 1
ATOM 3439 C CA . GLN A 1 435 ? -12.159 -15.248 2.867 1.00 83.00 435 GLN A CA 1
ATOM 3440 C C . GLN A 1 435 ? -11.927 -14.600 4.233 1.00 83.00 435 GLN A C 1
ATOM 3442 O O . GLN A 1 435 ? -12.679 -14.895 5.149 1.00 83.00 435 GLN A O 1
ATOM 3447 N N . LYS A 1 436 ? -10.931 -13.720 4.395 1.00 77.50 436 LYS A N 1
ATOM 3448 C CA . LYS A 1 436 ? -10.616 -13.135 5.712 1.00 77.50 436 LYS A CA 1
ATOM 3449 C C . LYS A 1 436 ? -11.522 -11.975 6.134 1.00 77.50 436 LYS A C 1
ATOM 3451 O O . LYS A 1 436 ? -11.600 -11.676 7.320 1.00 77.50 436 LYS A O 1
ATOM 3456 N N . LEU A 1 437 ? -12.146 -11.268 5.189 1.00 76.31 437 LEU A N 1
ATOM 3457 C CA . LEU A 1 437 ? -12.952 -10.070 5.483 1.00 76.31 437 LEU A CA 1
ATOM 3458 C C . LEU A 1 437 ? -14.463 -10.340 5.545 1.00 76.31 437 LEU A C 1
ATOM 3460 O O . LEU A 1 437 ? -15.220 -9.470 6.007 1.00 76.31 437 LEU A O 1
ATOM 3464 N N . PHE A 1 438 ? -14.915 -11.480 5.014 1.00 72.88 438 PHE A N 1
ATOM 3465 C CA . PHE A 1 438 ? -16.339 -11.796 4.864 1.00 72.88 438 PHE A CA 1
ATOM 3466 C C . PHE A 1 438 ? -16.752 -13.197 5.337 1.00 72.88 438 PHE A C 1
ATOM 3468 O O . PHE A 1 438 ? -17.960 -13.413 5.448 1.00 72.88 438 PHE A O 1
ATOM 3475 N N . ASN A 1 439 ? -15.810 -14.092 5.657 1.00 53.53 439 ASN A N 1
ATOM 3476 C CA . ASN A 1 439 ? -16.068 -15.270 6.497 1.00 53.53 439 ASN A CA 1
ATOM 3477 C C . ASN A 1 439 ? -15.514 -15.022 7.898 1.00 53.53 439 ASN A C 1
ATOM 3479 O O . ASN A 1 439 ? -16.092 -15.606 8.841 1.00 53.53 439 ASN A O 1
#

Organism: NCBI:txid1080223

InterPro domains:
  IPR004089 Methyl-accepting chemotaxis protein (MCP) signalling domain [PF00015] (179-310)
  IPR004089 Methyl-accepting chemotaxis protein (MCP) signalling domain [PS50111] (124-263)
  IPR004089 Methyl-accepting chemotaxis protein (MCP) signalling domain [SM00283] (104-319)
  IPR004090 Chemotaxis methyl-accepting receptor [PR00260] (201-228)
  IPR004090 Chemotaxis methyl-accepting receptor [PR00260] (230-259)
  IPR025991 Chemoreceptor zinc-binding domain [PF13682] (320-382)

pLDDT: mean 89.26, std 8.98, range [51.28, 98.38]

Radius of gyration: 59.09 Å; chains: 1; bounding box: 131×58×200 Å

Secondary structure (DSSP, 8-state):
--HHHHHHHHHHHHHHHHHHHHHHHHHHHHHHHHHHHHT-SS-EEEEE-TT--EEEE-HHHHHH-S-SHHHHHHHHTT-SEEE-SS-EEEEEEEEETTEEEEEEEEE-TT-TTT-THHHHHHHHHHHHHHHHHHHHHHHHHHHHHHHHHHHHHHHHHHHHHHHHHHHHHHHHHHHHHHHHHHHHHHHHHHHHHHHHHHHHHHHHHHHHHHHHHHHHHHHHHHTGGGGHHHHHHHHHHHHHHHHHHHHHHHHHHHHHHHHHHHHHHHHHHHHHHHHHHHHHHHHHHHHHHHHHHHHHHHHHHHHHHHHHHHHHHHHHHHHHHHHHHHHHHHHTT---------TTTSHHHHHHHTSHHHHHHTTSTTHHHHHHHHHHHHHHHHHHHHHH--TT----HHHHHHHHHHHHHHHHHHHHHHHHHHHHHHHHHHHHHHHHHH-

Sequence (439 aa):
MNLKELEIQKKEEEFSLKLLEKEESLKKEVQLYKEIAVHSQEEGLVAFDKDNNLIFANNLARNNIKDYSIVLDAVVNRSDRLIMEDYEANVSLKQYQDFNIVSLKKTSIHDNKDGGLLQRHSANVTKALDNTQQTYLSLLEELKGMATESNETAEGSTEGLNLTKEIVADSDLLHEELEVENQVVDSLVEKSKDIAQVINIIQEIAFQTNILSLNAAVEAATAGEAGKGFAVVAQEVRNLATRSADAAKQIKDVVTSIQAETQRIETSSKKVSGVVNETKQRIAVLSKLMTTFQKNANRSVYEVESISNKIFINLAKLDHVIYKNNLYQLIFGNDNNFKAVDHHNCRLGKWYDTGLGKEEFSFVPSYKGLEKYHHTVHHQANLLAKECSGHSVSCSKQLIEDKIQLVEDASEYVFIYLDKILEEKNETVMKEAAQKLFN

Foldseek 3Di:
DPPVVVVVVVVVVVVVVVVVVVVVVVVVVVVVVLVVLLPDPFKWKWKAFLVRDTPDTHPVCVVPPPDCVQVSVCVVVVPQWGDDPPFIWGWDWDDDDRMIMIITGTDDCPPVPPNCPVVVVLVVVLVVLVVLLVVLVVLLVVLVVLLVVLVVLLVVLVVLLVVLVVLLVVLVVVLVVLVVVVVVLVVLLVVLVVLLVVLVVQLVVLVVQLVVLVVQLVVLVVVPPVSPVSNVVSVVSNVVSVVSNVVSVVVNVVSVVSNVVSVVSVVVSVVVNVVSVVSNVVSVVSSVVSLVSSLVSLVSSLVSVLVSLVSVLVSVLSVLVSQLSQLVCLLVVHDHDHDQDALLPDPVNCCLPPNVCVVQQVPFPLSVVLVVLSRQLSVLSNVCSVQRNDPPHDDDPVSNVVSSVSNVVSSVVNSVSSVSSSVRSSVVSVVVSCVVSPD